Protein 6IKX (pdb70)

Organism: Acinetobacter baumannii (NCBI:txid470)

CATH classification: 3.90.550.10

Structure (mmCIF, N/CA/C/O backbone):
data_6IKX
#
_entry.id   6IKX
#
_cell.length_a   118.598
_cell.length_b   118.598
_cell.length_c   108.784
_cell.angle_alpha   90.000
_cell.angle_beta   90.000
_cell.angle_gamma   90.000
#
_symmetry.space_group_name_H-M   'P 41 21 2'
#
loop_
_entity.id
_entity.type
_entity.pdbx_description
1 polymer 'UTP--glucose-1-phosphate uridylyltransferase'
2 non-polymer GLYCEROL
3 non-polymer 'SULFATE ION'
4 non-polymer 1,2-ETHANEDIOL
5 water water
#
loop_
_atom_site.group_PDB
_atom_site.id
_atom_site.type_symbol
_atom_site.label_atom_id
_atom_site.label_alt_id
_atom_site.label_comp_id
_atom_site.label_asym_id
_atom_site.label_entity_id
_atom_site.label_seq_id
_atom_site.pdbx_PDB_ins_code
_atom_site.Cartn_x
_atom_site.Cartn_y
_atom_site.Cartn_z
_atom_site.occupancy
_atom_site.B_iso_or_equiv
_atom_site.auth_seq_id
_atom_site.auth_comp_id
_atom_site.auth_asym_id
_atom_site.auth_atom_id
_atom_site.pdbx_PDB_model_num
ATOM 1 N N . MET A 1 1 ? 20.611 39.118 2.058 1.00 75.11 0 MET A N 1
ATOM 2 C CA . MET A 1 1 ? 21.420 38.950 3.298 1.00 77.30 0 MET A CA 1
ATOM 3 C C . MET A 1 1 ? 21.105 37.582 3.934 1.00 72.98 0 MET A C 1
ATOM 4 O O . MET A 1 1 ? 21.923 36.684 3.768 1.00 69.35 0 MET A O 1
ATOM 9 N N . ILE A 1 2 ? 19.961 37.404 4.611 1.00 68.39 1 ILE A N 1
ATOM 10 C CA . ILE A 1 2 ? 19.496 36.057 5.097 1.00 61.02 1 ILE A CA 1
ATOM 11 C C . ILE A 1 2 ? 18.601 35.418 4.028 1.00 49.48 1 ILE A C 1
ATOM 12 O O . ILE A 1 2 ? 17.443 35.877 3.878 1.00 51.97 1 ILE A O 1
ATOM 17 N N . LYS A 1 3 ? 19.110 34.389 3.342 1.00 45.16 2 LYS A N 1
ATOM 18 C CA . LYS A 1 3 ? 18.437 33.707 2.202 1.00 49.55 2 LYS A CA 1
ATOM 19 C C . LYS A 1 3 ? 18.061 32.245 2.531 1.00 48.18 2 LYS A C 1
ATOM 20 O O . LYS A 1 3 ? 17.284 31.655 1.744 1.00 49.59 2 LYS A O 1
ATOM 26 N N . LYS A 1 4 ? 18.632 31.655 3.586 1.00 44.16 3 LYS A N 1
ATOM 27 C CA . LYS A 1 4 ? 18.412 30.246 4.010 1.00 45.38 3 LYS A CA 1
ATOM 28 C C . LYS A 1 4 ? 17.597 30.125 5.316 1.00 41.15 3 LYS A C 1
ATOM 29 O O . LYS A 1 4 ? 17.757 30.939 6.217 1.00 43.24 3 LYS A O 1
ATOM 35 N N . ALA A 1 5 ? 16.749 29.110 5.400 1.00 36.50 4 ALA A N 1
ATOM 36 C CA . ALA A 1 5 ? 15.960 28.762 6.599 1.00 36.68 4 ALA A CA 1
ATOM 37 C C . ALA A 1 5 ? 15.958 27.245 6.743 1.00 33.68 4 ALA A C 1
ATOM 38 O O . ALA A 1 5 ? 15.672 26.568 5.760 1.00 37.66 4 ALA A O 1
ATOM 40 N N . VAL A 1 6 ? 16.234 26.770 7.949 1.00 35.27 5 VAL A N 1
ATOM 41 C CA . VAL A 1 6 ? 16.149 25.338 8.342 1.00 40.82 5 VAL A CA 1
ATOM 42 C C . VAL A 1 6 ? 14.777 25.092 8.983 1.00 38.29 5 VAL A C 1
ATOM 43 O O . VAL A 1 6 ? 14.458 25.834 9.920 1.00 38.90 5 VAL A O 1
ATOM 47 N N . LEU A 1 7 ? 13.938 24.233 8.386 1.00 34.54 6 LEU A N 1
ATOM 48 C CA . LEU A 1 7 ? 12.639 23.839 9.007 1.00 36.73 6 LEU A CA 1
ATOM 49 C C . LEU A 1 7 ? 12.836 22.437 9.535 1.00 34.60 6 LEU A C 1
ATOM 50 O O . LEU A 1 7 ? 12.966 21.507 8.743 1.00 42.49 6 LEU A O 1
ATOM 55 N N . PRO A 1 8 ? 12.992 22.235 10.849 1.00 37.07 7 PRO A N 1
ATOM 56 C CA . PRO A 1 8 ? 13.291 20.904 11.377 1.00 42.96 7 PRO A CA 1
ATOM 57 C C . PRO A 1 8 ? 11.951 20.171 11.490 1.00 37.43 7 PRO A C 1
ATOM 58 O O . PRO A 1 8 ? 11.203 20.592 12.296 1.00 42.95 7 PRO A O 1
ATOM 62 N N . VAL A 1 9 ? 11.688 19.188 10.627 1.00 35.51 8 VAL A N 1
ATOM 63 C CA . VAL A 1 9 ? 10.345 18.533 10.462 1.00 42.23 8 VAL A CA 1
ATOM 64 C C . VAL A 1 9 ? 10.490 16.994 10.555 1.00 38.22 8 VAL A C 1
ATOM 65 O O . VAL A 1 9 ? 9.714 16.290 9.914 1.00 39.69 8 VAL A O 1
ATOM 69 N N . ALA A 1 10 ? 11.435 16.471 11.336 1.00 39.55 9 ALA A N 1
ATOM 70 C CA . ALA A 1 10 ? 11.691 15.014 11.473 1.00 40.25 9 ALA A CA 1
ATOM 71 C C . ALA A 1 10 ? 11.003 14.398 12.703 1.00 36.89 9 ALA A C 1
ATOM 72 O O . ALA A 1 10 ? 11.152 13.182 12.854 1.00 43.27 9 ALA A O 1
ATOM 74 N N . GLY A 1 11 ? 10.276 15.150 13.538 1.00 40.89 10 GLY A N 1
ATOM 75 C CA . GLY A 1 11 ? 9.506 14.588 14.683 1.00 44.48 10 GLY A CA 1
ATOM 76 C C . GLY A 1 11 ? 8.557 13.481 14.234 1.00 46.10 10 GLY A C 1
ATOM 77 O O . GLY A 1 11 ? 8.333 13.426 13.031 1.00 53.74 10 GLY A O 1
ATOM 78 N N . LEU A 1 12 ? 8.052 12.596 15.114 1.00 45.13 11 LEU A N 1
ATOM 79 C CA . LEU A 1 12 ? 7.039 11.556 14.724 1.00 45.87 11 LEU A CA 1
ATOM 80 C C . LEU A 1 12 ? 5.621 11.981 15.098 1.00 50.72 11 LEU A C 1
ATOM 81 O O . LEU A 1 12 ? 4.666 11.196 14.836 1.00 54.21 11 LEU A O 1
ATOM 86 N N . GLY A 1 13 ? 5.486 13.197 15.624 1.00 53.86 12 GLY A N 1
ATOM 87 C CA . GLY A 1 13 ? 4.197 13.825 15.948 1.00 62.99 12 GLY A CA 1
ATOM 88 C C . GLY A 1 13 ? 3.481 13.083 17.061 1.00 67.01 12 GLY A C 1
ATOM 89 O O . GLY A 1 13 ? 2.352 12.621 16.787 1.00 75.25 12 GLY A O 1
ATOM 90 N N . THR A 1 14 ? 4.130 12.906 18.218 1.00 55.36 13 THR A N 1
ATOM 91 C CA . THR A 1 14 ? 3.536 12.205 19.363 1.00 54.38 13 THR A CA 1
ATOM 92 C C . THR A 1 14 ? 2.436 13.028 19.950 1.00 49.65 13 THR A C 1
ATOM 93 O O . THR A 1 14 ? 1.443 12.520 20.395 1.00 53.51 13 THR A O 1
ATOM 97 N N . ARG A 1 15 ? 2.639 14.325 19.946 1.00 51.35 14 ARG A N 1
ATOM 98 C CA . ARG A 1 15 ? 1.576 15.255 20.240 1.00 62.85 14 ARG A CA 1
ATOM 99 C C . ARG A 1 15 ? 0.721 15.280 18.918 1.00 72.31 14 ARG A C 1
ATOM 100 O O . ARG A 1 15 ? 1.262 15.085 17.811 1.00 87.95 14 ARG A O 1
ATOM 108 N N . PHE A 1 16 ? -0.592 15.497 19.039 1.00 78.37 15 PHE A N 1
ATOM 109 C CA . PHE A 1 16 ? -1.590 15.470 17.928 1.00 75.27 15 PHE A CA 1
ATOM 110 C C . PHE A 1 16 ? -1.537 14.072 17.351 1.00 56.62 15 PHE A C 1
ATOM 111 O O . PHE A 1 16 ? -1.454 13.901 16.173 1.00 47.00 15 PHE A O 1
ATOM 119 N N . LEU A 1 17 ? -1.686 13.074 18.204 1.00 51.56 16 LEU A N 1
ATOM 120 C CA . LEU A 1 17 ? -1.438 11.717 17.770 1.00 56.63 16 LEU A CA 1
ATOM 121 C C . LEU A 1 17 ? -2.255 10.878 16.864 1.00 70.27 16 LEU A C 1
ATOM 122 O O . LEU A 1 17 ? -1.640 10.194 16.057 1.00 111.80 16 LEU A O 1
ATOM 127 N N . PRO A 1 18 ? -3.568 10.830 16.981 1.00 54.35 17 PRO A N 1
ATOM 128 C CA . PRO A 1 18 ? -4.297 10.006 16.016 1.00 47.24 17 PRO A CA 1
ATOM 129 C C . PRO A 1 18 ? -4.043 10.623 14.615 1.00 46.11 17 PRO A C 1
ATOM 130 O O . PRO A 1 18 ? -3.632 9.932 13.726 1.00 43.68 17 PRO A O 1
ATOM 134 N N . ALA A 1 19 ? -4.157 11.936 14.497 1.00 41.70 18 ALA A N 1
ATOM 135 C CA . ALA A 1 19 ? -4.035 12.687 13.213 1.00 42.25 18 ALA A CA 1
ATOM 136 C C . ALA A 1 19 ? -2.672 12.480 12.546 1.00 39.13 18 ALA A C 1
ATOM 137 O O . ALA A 1 19 ? -2.675 12.376 11.336 1.00 38.94 18 ALA A O 1
ATOM 139 N N . SER A 1 20 ? -1.587 12.369 13.318 1.00 42.94 19 SER A N 1
ATOM 140 C CA . SER A 1 20 ? -0.173 12.321 12.860 1.00 39.71 19 SER A CA 1
ATOM 141 C C . SER A 1 20 ? 0.297 10.887 12.762 1.00 37.60 19 SER A C 1
ATOM 142 O O . SER A 1 20 ? 1.541 10.665 12.633 1.00 38.90 19 SER A O 1
ATOM 145 N N . LYS A 1 21 ? -0.612 9.939 12.943 1.00 38.74 20 LYS A N 1
ATOM 146 C CA . LYS A 1 21 ? -0.191 8.528 13.035 1.00 35.58 20 LYS A CA 1
ATOM 147 C C . LYS A 1 21 ? 0.386 8.146 11.700 1.00 34.84 20 LYS A C 1
ATOM 148 O O . LYS A 1 21 ? 1.462 7.533 11.670 1.00 37.65 20 LYS A O 1
ATOM 154 N N . SER A 1 22 ? -0.349 8.430 10.628 1.00 37.17 21 SER A N 1
ATOM 155 C CA . SER A 1 22 ? 0.049 7.931 9.290 1.00 35.53 21 SER A CA 1
ATOM 156 C C . SER A 1 22 ? 0.274 9.073 8.311 1.00 33.36 21 SER A C 1
ATOM 157 O O . SER A 1 22 ? 0.563 8.750 7.208 1.00 33.04 21 SER A O 1
ATOM 160 N N . ILE A 1 23 ? 0.230 10.348 8.731 1.00 34.66 22 ILE A N 1
ATOM 161 C CA . ILE A 1 23 ? 0.694 11.473 7.877 1.00 37.82 22 ILE A CA 1
ATOM 162 C C . ILE A 1 23 ? 1.565 12.371 8.735 1.00 37.20 22 ILE A C 1
ATOM 163 O O . ILE A 1 23 ? 1.365 12.506 9.927 1.00 34.97 22 ILE A O 1
ATOM 168 N N . PRO A 1 24 ? 2.474 13.152 8.142 1.00 35.39 23 PRO A N 1
ATOM 169 C CA . PRO A 1 24 ? 3.217 14.117 8.943 1.00 37.03 23 PRO A CA 1
ATOM 170 C C . PRO A 1 24 ? 2.325 15.063 9.752 1.00 35.42 23 PRO A C 1
ATOM 171 O O . PRO A 1 24 ? 1.311 15.496 9.240 1.00 40.88 23 PRO A O 1
ATOM 175 N N . LYS A 1 25 ? 2.726 15.396 10.981 1.00 39.96 24 LYS A N 1
ATOM 176 C CA . LYS A 1 25 ? 2.086 16.518 11.743 1.00 43.92 24 LYS A CA 1
ATOM 177 C C . LYS A 1 25 ? 2.065 17.763 10.845 1.00 40.81 24 LYS A C 1
ATOM 178 O O . LYS A 1 25 ? 1.081 18.484 10.893 1.00 37.47 24 LYS A O 1
ATOM 184 N N . GLU A 1 26 ? 3.109 17.982 10.037 1.00 40.77 25 GLU A N 1
ATOM 185 C CA . GLU A 1 26 ? 3.266 19.190 9.190 1.00 43.75 25 GLU A CA 1
ATOM 186 C C . GLU A 1 26 ? 2.183 19.212 8.110 1.00 43.26 25 GLU A C 1
ATOM 187 O O . GLU A 1 26 ? 1.901 20.300 7.629 1.00 40.91 25 GLU A O 1
ATOM 193 N N . MET A 1 27 ? 1.585 18.050 7.784 1.00 47.61 26 MET A N 1
ATOM 194 C CA . MET A 1 27 ? 0.612 17.872 6.665 1.00 42.58 26 MET A CA 1
ATOM 195 C C . MET A 1 27 ? -0.830 17.907 7.182 1.00 42.34 26 MET A C 1
ATOM 196 O O . MET A 1 27 ? -1.784 17.696 6.405 1.00 41.98 26 MET A O 1
ATOM 201 N N . VAL A 1 28 ? -0.990 18.268 8.437 1.00 41.87 27 VAL A N 1
ATOM 202 C CA . VAL A 1 28 ? -2.311 18.392 9.098 1.00 43.14 27 VAL A CA 1
ATOM 203 C C . VAL A 1 28 ? -3.035 19.640 8.580 1.00 42.65 27 VAL A C 1
ATOM 204 O O . VAL A 1 28 ? -2.451 20.757 8.587 1.00 41.83 27 VAL A O 1
ATOM 208 N N . THR A 1 29 ? -4.303 19.485 8.230 1.00 44.94 28 THR A N 1
ATOM 209 C CA . THR A 1 29 ? -4.997 20.487 7.401 1.00 47.36 28 THR A CA 1
ATOM 210 C C . THR A 1 29 ? -5.484 21.586 8.331 1.00 45.19 28 THR A C 1
ATOM 211 O O . THR A 1 29 ? -6.035 21.303 9.380 1.00 50.55 28 THR A O 1
ATOM 215 N N . VAL A 1 30 ? -5.212 22.823 7.938 1.00 42.04 29 VAL A N 1
ATOM 216 C CA . VAL A 1 30 ? -5.590 24.025 8.713 1.00 40.2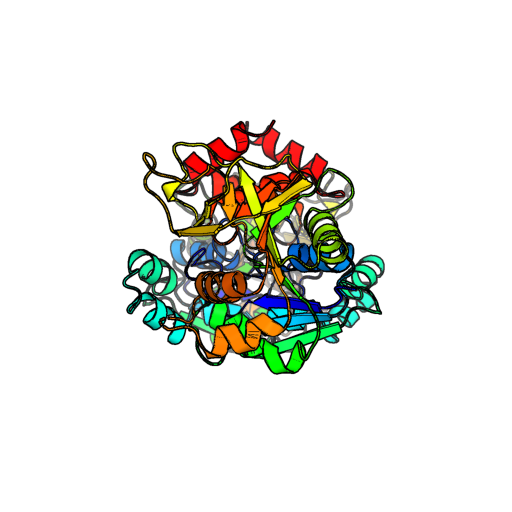2 29 VAL A CA 1
ATOM 217 C C . VAL A 1 30 ? -6.459 24.865 7.793 1.00 41.07 29 VAL A C 1
ATOM 218 O O . VAL A 1 30 ? -5.904 25.569 6.933 1.00 41.79 29 VAL A O 1
ATOM 222 N N . VAL A 1 31 ? -7.771 24.694 7.923 1.00 41.35 30 VAL A N 1
ATOM 223 C CA . VAL A 1 31 ? -8.796 25.260 7.005 1.00 41.63 30 VAL A CA 1
ATOM 224 C C . VAL A 1 31 ? -8.811 24.423 5.721 1.00 39.63 30 VAL A C 1
ATOM 225 O O . VAL A 1 31 ? -9.689 23.560 5.571 1.00 40.06 30 VAL A O 1
ATOM 229 N N . ASP A 1 32 ? -7.905 24.687 4.793 1.00 38.57 31 ASP A N 1
ATOM 230 C CA . ASP A 1 32 ? -7.946 24.014 3.480 1.00 36.92 31 ASP A CA 1
ATOM 231 C C . ASP A 1 32 ? -6.546 23.720 2.938 1.00 40.29 31 ASP A C 1
ATOM 232 O O . ASP A 1 32 ? -6.482 23.369 1.732 1.00 41.37 31 ASP A O 1
ATOM 237 N N . ARG A 1 33 ? -5.471 23.884 3.727 1.00 41.09 32 ARG A N 1
ATOM 238 C CA . ARG A 1 33 ? -4.096 23.504 3.287 1.00 44.96 32 ARG A CA 1
ATOM 239 C C . ARG A 1 33 ? -3.256 22.972 4.457 1.00 39.60 32 ARG A C 1
ATOM 240 O O . ARG A 1 33 ? -3.524 23.232 5.614 1.00 35.06 32 ARG A O 1
ATOM 248 N N . PRO A 1 34 ? -2.190 22.187 4.237 1.00 40.93 33 PRO A N 1
ATOM 249 C CA . PRO A 1 34 ? -1.393 21.692 5.362 1.00 42.58 33 PRO A CA 1
ATOM 250 C C . PRO A 1 34 ? -0.683 22.836 6.126 1.00 45.74 33 PRO A C 1
ATOM 251 O O . PRO A 1 34 ? -0.376 23.891 5.551 1.00 42.84 33 PRO A O 1
ATOM 255 N N . ALA A 1 35 ? -0.463 22.625 7.425 1.00 49.13 34 ALA A N 1
ATOM 256 C CA . ALA A 1 35 ? 0.109 23.611 8.374 1.00 47.55 34 ALA A CA 1
ATOM 257 C C . ALA A 1 35 ? 1.425 24.170 7.792 1.00 47.60 34 ALA A C 1
ATOM 258 O O . ALA A 1 35 ? 1.669 25.375 7.903 1.00 41.70 34 ALA A O 1
ATOM 260 N N . ILE A 1 36 ? 2.245 23.304 7.194 1.00 45.90 35 ILE A N 1
ATOM 261 C CA . ILE A 1 36 ? 3.616 23.628 6.704 1.00 44.62 35 ILE A CA 1
ATOM 262 C C . ILE A 1 36 ? 3.506 24.759 5.687 1.00 44.54 35 ILE A C 1
ATOM 263 O O . ILE A 1 36 ? 4.471 25.520 5.579 1.00 47.63 35 ILE A O 1
ATOM 268 N N . GLU A 1 37 ? 2.421 24.821 4.914 1.00 43.00 36 GLU A N 1
ATOM 269 C CA . GLU A 1 37 ? 2.313 25.831 3.840 1.00 41.67 36 GLU A CA 1
ATOM 270 C C . GLU A 1 37 ? 2.440 27.221 4.451 1.00 37.39 36 GLU A C 1
ATOM 271 O O . GLU A 1 37 ? 2.988 28.133 3.797 1.00 43.10 36 GLU A O 1
ATOM 277 N N . TYR A 1 38 ? 1.927 27.375 5.656 1.00 39.72 37 TYR A N 1
ATOM 278 C CA . TYR A 1 38 ? 1.792 28.691 6.326 1.00 39.58 37 TYR A CA 1
ATOM 279 C C . TYR A 1 38 ? 3.175 29.167 6.783 1.00 41.82 37 TYR A C 1
ATOM 280 O O . TYR A 1 38 ? 3.398 30.386 6.826 1.00 36.85 37 TYR A O 1
ATOM 289 N N . VAL A 1 39 ? 4.040 28.205 7.128 1.00 42.14 38 VAL A N 1
ATOM 290 C CA . VAL A 1 39 ? 5.403 28.404 7.692 1.00 41.39 38 VAL A CA 1
ATOM 291 C C . VAL A 1 39 ? 6.333 28.704 6.518 1.00 40.08 38 VAL A C 1
ATOM 292 O O . VAL A 1 39 ? 7.246 29.571 6.654 1.00 38.90 38 VAL A O 1
ATOM 296 N N . VAL A 1 40 ? 6.101 28.031 5.390 1.00 39.69 39 VAL A N 1
ATOM 297 C CA . VAL A 1 40 ? 6.921 28.262 4.178 1.00 42.71 39 VAL A CA 1
ATOM 298 C C . VAL A 1 40 ? 6.502 29.622 3.614 1.00 45.55 39 VAL A C 1
ATOM 299 O O . VAL A 1 40 ? 7.428 30.410 3.340 1.00 34.44 39 VAL A O 1
ATOM 303 N N . ARG A 1 41 ? 5.191 29.945 3.604 1.00 47.94 40 ARG A N 1
ATOM 304 C CA . ARG A 1 41 ? 4.712 31.272 3.114 1.00 47.30 40 ARG A CA 1
ATOM 305 C C . ARG A 1 41 ? 5.390 32.367 3.969 1.00 47.73 40 ARG A C 1
ATOM 306 O O . ARG A 1 41 ? 5.960 33.300 3.388 1.00 49.67 40 ARG A O 1
ATOM 314 N N . GLU A 1 42 ? 5.392 32.237 5.298 1.00 50.93 41 GLU A N 1
ATOM 315 C CA . GLU A 1 42 ? 6.004 33.213 6.248 1.00 54.02 41 GLU A CA 1
ATOM 316 C C . GLU A 1 42 ? 7.491 33.434 5.893 1.00 47.19 41 GLU A C 1
ATOM 317 O O . GLU A 1 42 ? 7.925 34.592 5.851 1.00 52.08 41 GLU A O 1
ATOM 323 N N . ALA A 1 43 ? 8.249 32.364 5.661 1.00 45.01 42 ALA A N 1
ATOM 324 C CA . ALA A 1 43 ? 9.695 32.399 5.337 1.00 47.97 42 ALA A CA 1
ATOM 325 C C . ALA A 1 43 ? 9.945 33.201 4.051 1.00 49.80 42 ALA A C 1
ATOM 326 O O . ALA A 1 43 ? 10.828 34.116 4.016 1.00 47.01 42 ALA A O 1
ATOM 328 N N . VAL A 1 44 ? 9.227 32.811 3.004 1.00 52.10 43 VAL A N 1
ATOM 329 C CA . VAL A 1 44 ? 9.377 33.320 1.616 1.00 46.47 43 VAL A CA 1
ATOM 330 C C . VAL A 1 44 ? 9.070 34.822 1.623 1.00 47.03 43 VAL A C 1
ATOM 331 O O . VAL A 1 44 ? 9.816 35.581 0.969 1.00 48.41 43 VAL A O 1
ATOM 335 N N . GLU A 1 45 ? 8.081 35.231 2.412 1.00 42.89 44 GLU A N 1
ATOM 336 C CA . GLU A 1 45 ? 7.639 36.644 2.552 1.00 53.04 44 GLU A CA 1
ATOM 337 C C . GLU A 1 45 ? 8.531 37.444 3.518 1.00 53.87 44 GLU A C 1
ATOM 338 O O . GLU A 1 45 ? 8.205 38.619 3.749 1.00 61.29 44 GLU A O 1
ATOM 344 N N . ALA A 1 46 ? 9.609 36.850 4.049 1.00 50.31 45 ALA A N 1
ATOM 345 C CA . ALA A 1 46 ? 10.699 37.545 4.764 1.00 42.55 45 ALA A CA 1
ATOM 346 C C . ALA A 1 46 ? 11.996 37.445 3.957 1.00 45.11 45 ALA A C 1
ATOM 347 O O . ALA A 1 46 ? 13.091 37.732 4.503 1.00 53.77 45 ALA A O 1
ATOM 349 N N . GLY A 1 47 ? 11.862 37.041 2.695 1.00 47.42 46 GLY A N 1
ATOM 350 C CA . GLY A 1 47 ? 12.930 37.025 1.683 1.00 45.25 46 GLY A CA 1
ATOM 351 C C . GLY A 1 47 ? 13.726 35.740 1.706 1.00 50.53 46 GLY A C 1
ATOM 352 O O . GLY A 1 47 ? 14.818 35.737 1.110 1.00 50.68 46 GLY A O 1
ATOM 353 N N . ILE A 1 48 ? 13.224 34.667 2.335 1.00 47.99 47 ILE A N 1
ATOM 354 C CA . ILE A 1 48 ? 13.939 33.359 2.271 1.00 43.82 47 ILE A CA 1
ATOM 355 C C . ILE A 1 48 ? 13.795 32.819 0.848 1.00 42.49 47 ILE A C 1
ATOM 356 O O . ILE A 1 48 ? 12.711 32.968 0.226 1.00 57.12 47 ILE A O 1
ATOM 361 N N . GLU A 1 49 ? 14.845 32.170 0.377 1.00 42.62 48 GLU A N 1
ATOM 362 C CA . GLU A 1 49 ? 14.948 31.637 -1.001 1.00 44.42 48 GLU A CA 1
ATOM 363 C C . GLU A 1 49 ? 15.208 30.136 -1.018 1.00 39.49 48 GLU A C 1
ATOM 364 O O . GLU A 1 49 ? 14.886 29.532 -2.048 1.00 43.73 48 GLU A O 1
ATOM 370 N N . GLN A 1 50 ? 15.871 29.607 0.014 1.00 41.46 49 GLN A N 1
ATOM 371 C CA . GLN A 1 50 ? 16.250 28.184 0.153 1.00 44.82 49 GLN A CA 1
ATOM 372 C C . GLN A 1 50 ? 15.625 27.647 1.447 1.00 50.52 49 GLN A C 1
ATOM 373 O O . GLN A 1 50 ? 16.087 28.080 2.575 1.00 43.11 49 GLN A O 1
ATOM 379 N N . ILE A 1 51 ? 14.580 26.808 1.283 1.00 45.28 50 ILE A N 1
ATOM 380 C CA . ILE A 1 51 ? 13.862 26.087 2.373 1.00 39.90 50 ILE A CA 1
ATOM 381 C C . ILE A 1 51 ? 14.619 24.784 2.608 1.00 40.94 50 ILE A C 1
ATOM 382 O O . ILE A 1 51 ? 14.703 23.967 1.691 1.00 50.51 50 ILE A O 1
ATOM 387 N N . ILE A 1 52 ? 15.248 24.636 3.767 1.00 42.46 51 ILE A N 1
ATOM 388 C CA . ILE A 1 52 ? 16.056 23.427 4.099 1.00 38.57 51 ILE A CA 1
ATOM 389 C C . ILE A 1 52 ? 15.246 22.589 5.083 1.00 39.53 51 ILE A C 1
ATOM 390 O O . ILE A 1 52 ? 15.264 22.937 6.280 1.00 42.87 51 ILE A O 1
ATOM 395 N N . LEU A 1 53 ? 14.511 21.588 4.585 1.00 37.46 52 LEU A N 1
ATOM 396 C CA . LEU A 1 53 ? 13.684 20.666 5.425 1.00 38.30 52 LEU A CA 1
ATOM 397 C C . LEU A 1 53 ? 14.627 19.625 6.064 1.00 41.97 52 LEU A C 1
ATOM 398 O O . LEU A 1 53 ? 15.265 18.891 5.302 1.00 37.98 52 LEU A O 1
ATOM 403 N N . VAL A 1 54 ? 14.750 19.556 7.387 1.00 42.57 53 VAL A N 1
ATOM 404 C CA . VAL A 1 54 ? 15.468 18.429 8.048 1.00 39.22 53 VAL A CA 1
ATOM 405 C C . VAL A 1 54 ? 14.406 17.375 8.321 1.00 40.87 53 VAL A C 1
ATOM 406 O O . VAL A 1 54 ? 13.501 17.642 9.149 1.00 38.11 53 VAL A O 1
ATOM 410 N N . THR A 1 55 ? 14.472 16.238 7.637 1.00 39.15 54 THR A N 1
ATOM 411 C CA . THR A 1 55 ? 13.270 15.369 7.572 1.00 44.36 54 THR A CA 1
ATOM 412 C C . THR A 1 55 ? 13.541 13.918 8.010 1.00 40.67 54 THR A C 1
ATOM 413 O O . THR A 1 55 ? 14.657 13.514 8.343 1.00 41.42 54 THR A O 1
ATOM 417 N N . HIS A 1 56 ? 12.459 13.182 8.085 1.00 46.89 55 HIS A N 1
ATOM 418 C CA . HIS A 1 56 ? 12.390 11.752 8.445 1.00 41.92 55 HIS A CA 1
ATOM 419 C C . HIS A 1 56 ? 11.897 11.006 7.213 1.00 40.90 55 HIS A C 1
ATOM 420 O O . HIS A 1 56 ? 11.046 11.593 6.457 1.00 38.33 55 HIS A O 1
ATOM 427 N N . SER A 1 57 ? 12.355 9.763 7.083 1.00 40.15 56 SER A N 1
ATOM 428 C CA . SER A 1 57 ? 11.961 8.765 6.052 1.00 45.67 56 SER A CA 1
ATOM 429 C C . SER A 1 57 ? 10.434 8.619 5.941 1.00 36.66 56 SER A C 1
ATOM 430 O O . SER A 1 57 ? 9.998 8.157 4.906 1.00 42.33 56 SER A O 1
ATOM 433 N N . SER A 1 58 ? 9.646 9.000 6.932 1.00 36.73 57 SER A N 1
ATOM 434 C CA . SER A 1 58 ? 8.153 8.906 6.864 1.00 42.66 57 SER A CA 1
ATOM 435 C C . SER A 1 58 ? 7.502 10.176 6.283 1.00 39.21 57 SER A C 1
ATOM 436 O O . SER A 1 58 ? 6.302 10.198 6.204 1.00 45.89 57 SER A O 1
ATOM 439 N N . LYS A 1 59 ? 8.254 11.203 5.897 1.00 41.89 58 LYS A N 1
ATOM 440 C CA . LYS A 1 59 ? 7.718 12.571 5.641 1.00 43.55 58 LYS A CA 1
ATOM 441 C C . LYS A 1 59 ? 7.816 12.987 4.151 1.00 42.65 58 LYS A C 1
ATOM 442 O O . LYS A 1 59 ? 7.967 14.236 3.897 1.00 41.70 58 LYS A O 1
ATOM 448 N N . ALA A 1 60 ? 7.744 12.031 3.199 1.00 38.28 59 ALA A N 1
ATOM 449 C CA . ALA A 1 60 ? 7.780 12.286 1.740 1.00 37.99 59 ALA A CA 1
ATOM 450 C C . ALA A 1 60 ? 6.656 13.256 1.356 1.00 38.70 59 ALA A C 1
ATOM 451 O O . ALA A 1 60 ? 6.885 14.095 0.513 1.00 36.24 59 ALA A O 1
ATOM 453 N N . SER A 1 61 ? 5.483 13.170 1.971 1.00 38.47 60 SER A N 1
ATOM 454 C CA . SER A 1 61 ? 4.330 13.990 1.540 1.00 41.82 60 SER A CA 1
ATOM 455 C C . SER A 1 61 ? 4.646 15.484 1.734 1.00 45.13 60 SER A C 1
ATOM 456 O O . SER A 1 61 ? 4.013 16.320 1.070 1.00 48.35 60 SER A O 1
ATOM 459 N N . ILE A 1 62 ? 5.576 15.835 2.616 1.00 44.87 61 ILE A N 1
ATOM 460 C CA . ILE A 1 62 ? 5.993 17.260 2.773 1.00 42.96 61 ILE A CA 1
ATOM 461 C C . ILE A 1 62 ? 6.758 17.693 1.512 1.00 37.69 61 ILE A C 1
ATOM 462 O O . ILE A 1 62 ? 6.504 18.775 1.011 1.00 37.59 61 ILE A O 1
ATOM 467 N N . GLU A 1 63 ? 7.767 16.936 1.097 1.00 36.02 62 GLU A N 1
ATOM 468 C CA . GLU A 1 63 ? 8.554 17.211 -0.125 1.00 36.06 62 GLU A CA 1
ATOM 469 C C . GLU A 1 63 ? 7.614 17.209 -1.332 1.00 40.44 62 GLU A C 1
ATOM 470 O O . GLU A 1 63 ? 7.808 18.043 -2.255 1.00 42.19 62 GLU A O 1
ATOM 476 N N . ASN A 1 64 ? 6.613 16.324 -1.327 1.00 37.61 63 ASN A N 1
ATOM 477 C CA . ASN A 1 64 ? 5.719 16.124 -2.493 1.00 36.78 63 ASN A CA 1
ATOM 478 C C . ASN A 1 64 ? 4.798 17.355 -2.621 1.00 36.67 63 ASN A C 1
ATOM 479 O O . ASN A 1 64 ? 4.526 17.763 -3.763 1.00 38.28 63 ASN A O 1
ATOM 484 N N . TYR A 1 65 ? 4.455 17.984 -1.508 1.00 33.61 64 TYR A N 1
ATOM 485 C CA . TYR A 1 65 ? 3.612 19.195 -1.473 1.00 37.82 64 TYR A CA 1
ATOM 486 C C . TYR A 1 65 ? 4.289 20.324 -2.273 1.00 40.76 64 TYR A C 1
ATOM 487 O O . TYR A 1 65 ? 3.536 21.142 -2.862 1.00 39.14 64 TYR A O 1
ATOM 496 N N . PHE A 1 66 ? 5.629 20.402 -2.317 1.00 41.10 65 PHE A N 1
ATOM 497 C CA . PHE A 1 66 ? 6.334 21.567 -2.932 1.00 39.42 65 PHE A CA 1
ATOM 498 C C . PHE A 1 66 ? 6.902 21.179 -4.295 1.00 40.72 65 PHE A C 1
ATOM 499 O O . PHE A 1 66 ? 7.611 22.012 -4.858 1.00 58.30 65 PHE A O 1
ATOM 507 N N . ASP A 1 67 ? 6.623 19.953 -4.751 1.00 37.07 66 ASP A N 1
ATOM 508 C CA . ASP A 1 67 ? 6.989 19.363 -6.061 1.00 33.83 66 ASP A CA 1
ATOM 509 C C . ASP A 1 67 ? 5.747 19.326 -6.980 1.00 39.39 66 ASP A C 1
ATOM 510 O O . ASP A 1 67 ? 4.623 19.578 -6.522 1.00 35.95 66 ASP A O 1
ATOM 515 N N . ARG A 1 68 ? 5.943 19.041 -8.257 1.00 42.09 67 ARG A N 1
ATOM 516 C CA . ARG A 1 68 ? 4.831 18.843 -9.214 1.00 48.55 67 ARG A CA 1
ATOM 517 C C . ARG A 1 68 ? 4.370 17.385 -9.158 1.00 49.54 67 ARG A C 1
ATOM 518 O O . ARG A 1 68 ? 5.143 16.487 -8.803 1.00 50.56 67 ARG A O 1
ATOM 526 N N . ASN A 1 69 ? 3.108 17.189 -9.471 1.00 47.48 68 ASN A N 1
ATOM 527 C CA . ASN A 1 69 ? 2.444 15.873 -9.461 1.00 46.80 68 ASN A CA 1
ATOM 528 C C . ASN A 1 69 ? 1.824 15.640 -10.857 1.00 40.27 68 ASN A C 1
ATOM 529 O O . ASN A 1 69 ? 0.832 16.290 -11.204 1.00 35.81 68 ASN A O 1
ATOM 534 N N . PHE A 1 70 ? 2.383 14.726 -11.632 1.00 41.17 69 PHE A N 1
ATOM 535 C CA . PHE A 1 70 ? 1.962 14.490 -13.036 1.00 45.05 69 PHE A CA 1
ATOM 536 C C . PHE A 1 70 ? 0.479 14.111 -13.095 1.00 44.96 69 PHE A C 1
ATOM 537 O O . PHE A 1 70 ? -0.286 14.886 -13.646 1.00 51.43 69 PHE A O 1
ATOM 545 N N . GLU A 1 71 ? 0.088 13.022 -12.438 1.00 47.41 70 GLU A N 1
ATOM 546 C CA . GLU A 1 71 ? -1.297 12.486 -12.449 1.00 44.79 70 GLU A CA 1
ATOM 547 C C . GLU A 1 71 ? -2.264 13.536 -11.914 1.00 42.37 70 GLU A C 1
ATOM 548 O O . GLU A 1 71 ? -3.409 13.548 -12.348 1.00 40.27 70 GLU A O 1
ATOM 554 N N . LEU A 1 72 ? -1.877 14.353 -10.947 1.00 45.65 71 LEU A N 1
ATOM 555 C CA . LEU A 1 72 ? -2.888 15.248 -10.335 1.00 43.26 71 LEU A CA 1
ATOM 556 C C . LEU A 1 72 ? -3.254 16.336 -11.352 1.00 46.15 71 LEU A C 1
ATOM 557 O O . LEU A 1 72 ? -4.437 16.662 -11.500 1.00 50.63 71 LEU A O 1
ATOM 562 N N . GLU A 1 73 ? -2.231 16.875 -11.999 1.00 48.28 72 GLU A N 1
ATOM 563 C CA . GLU A 1 73 ? -2.306 17.996 -12.961 1.00 49.43 72 GLU A CA 1
ATOM 564 C C . GLU A 1 73 ? -3.124 17.544 -14.177 1.00 45.01 72 GLU A C 1
ATOM 565 O O . GLU A 1 73 ? -4.086 18.246 -14.509 1.00 48.25 72 GLU A O 1
ATOM 571 N N . THR A 1 74 ? -2.836 16.373 -14.738 1.00 39.88 73 THR A N 1
ATOM 572 C CA . THR A 1 74 ? -3.554 15.917 -15.938 1.00 47.21 73 THR A CA 1
ATOM 573 C C . THR A 1 74 ? -5.006 15.626 -15.555 1.00 49.11 73 THR A C 1
ATOM 574 O O . THR A 1 74 ? -5.868 16.001 -16.338 1.00 52.02 73 THR A O 1
ATOM 578 N N . THR A 1 75 ? -5.299 15.131 -14.360 1.00 48.45 74 THR A N 1
ATOM 579 C CA . THR A 1 75 ? -6.701 15.028 -13.890 1.00 46.70 74 THR A CA 1
ATOM 580 C C . THR A 1 75 ? -7.324 16.425 -13.931 1.00 47.32 74 THR A C 1
ATOM 581 O O . THR A 1 75 ? -8.437 16.520 -14.446 1.00 48.81 74 THR A O 1
ATOM 585 N N . LEU A 1 76 ? -6.625 17.448 -13.413 1.00 51.40 75 LEU A N 1
ATOM 586 C CA . LEU A 1 76 ? -7.119 18.854 -13.291 1.00 53.82 75 LEU A CA 1
ATOM 587 C C . LEU A 1 76 ? -7.326 19.491 -14.675 1.00 55.01 75 LEU A C 1
ATOM 588 O O . LEU A 1 76 ? -8.253 20.325 -14.796 1.00 51.31 75 LEU A O 1
ATOM 593 N N . GLU A 1 77 ? -6.451 19.199 -15.642 1.00 57.18 76 GLU A N 1
ATOM 594 C CA . GLU A 1 77 ? -6.600 19.653 -17.055 1.00 63.98 76 GLU A CA 1
ATOM 595 C C . GLU A 1 77 ? -7.834 19.002 -17.695 1.00 61.69 76 GLU A C 1
ATOM 596 O O . GLU A 1 77 ? -8.747 19.725 -18.089 1.00 66.86 76 GLU A O 1
ATOM 602 N N . GLN A 1 78 ? -7.869 17.675 -17.751 1.00 59.12 77 GLN A N 1
ATOM 603 C CA . GLN A 1 78 ? -9.005 16.881 -18.287 1.00 58.74 77 GLN A CA 1
ATOM 604 C C . GLN A 1 78 ? -10.354 17.403 -17.778 1.00 62.03 77 GLN A C 1
ATOM 605 O O . GLN A 1 78 ? -11.320 17.289 -18.556 1.00 66.76 77 GLN A O 1
ATOM 611 N N . LYS A 1 79 ? -10.446 17.943 -16.556 1.00 58.45 78 LYS A N 1
ATOM 612 C CA . LYS A 1 79 ? -11.711 18.514 -16.016 1.00 53.45 78 LYS A CA 1
ATOM 613 C C . LYS A 1 79 ? -11.709 20.037 -16.199 1.00 56.12 78 LYS A C 1
ATOM 614 O O . LYS A 1 79 ? -12.557 20.737 -15.573 1.00 47.89 78 LYS A O 1
ATOM 620 N N . LYS A 1 80 ? -10.734 20.551 -16.942 1.00 59.46 79 LYS A N 1
ATOM 621 C CA . LYS A 1 80 ? -10.595 21.996 -17.231 1.00 66.95 79 LYS A CA 1
ATOM 622 C C . LYS A 1 80 ? -10.684 22.794 -15.924 1.00 64.69 79 LYS A C 1
ATOM 623 O O . LYS A 1 80 ? -11.188 23.915 -15.959 1.00 68.34 79 LYS A O 1
ATOM 629 N N . LYS A 1 81 ? -10.176 22.275 -14.810 1.00 67.93 80 LYS A N 1
ATOM 630 C CA . LYS A 1 81 ? -10.086 23.071 -13.554 1.00 68.08 80 LYS A CA 1
ATOM 631 C C . LYS A 1 81 ? -8.803 23.910 -13.631 1.00 65.38 80 LYS A C 1
ATOM 632 O O . LYS A 1 81 ? -7.914 23.686 -12.817 1.00 83.54 80 LYS A O 1
ATOM 638 N N . PHE A 1 82 ? -8.721 24.839 -14.593 1.00 72.46 81 PHE A N 1
ATOM 639 C CA . PHE A 1 82 ? -7.469 25.529 -15.023 1.00 65.58 81 PHE A CA 1
ATOM 640 C C . PHE A 1 82 ? -6.965 26.498 -13.946 1.00 62.26 81 PHE A C 1
ATOM 641 O O . PHE A 1 82 ? -5.736 26.540 -13.773 1.00 64.10 81 PHE A O 1
ATOM 649 N N . ASP A 1 83 ? -7.846 27.227 -13.245 1.00 67.37 82 ASP A N 1
ATOM 650 C CA . ASP A 1 83 ? -7.436 28.188 -12.177 1.00 64.52 82 ASP A CA 1
ATOM 651 C C . ASP A 1 83 ? -6.816 27.382 -11.024 1.00 67.78 82 ASP A C 1
ATOM 652 O O . ASP A 1 83 ? -5.864 27.879 -10.411 1.00 67.32 82 ASP A O 1
ATOM 654 N N . LEU A 1 84 ? -7.283 26.151 -10.788 1.00 55.87 83 LEU A N 1
ATOM 655 C CA . LEU A 1 84 ? -6.820 25.307 -9.665 1.00 51.56 83 LEU A CA 1
ATOM 656 C C . LEU A 1 84 ? -5.413 24.816 -9.980 1.00 52.15 83 LEU A C 1
ATOM 657 O O . LEU A 1 84 ? -4.505 24.989 -9.171 1.00 53.94 83 LEU A O 1
ATOM 662 N N . LEU A 1 85 ? -5.273 24.194 -11.137 1.00 52.77 84 LEU A N 1
ATOM 663 C CA . LEU A 1 85 ? -3.977 23.712 -11.660 1.00 52.40 84 LEU A CA 1
ATOM 664 C C . LEU A 1 85 ? -2.922 24.824 -11.572 1.00 58.41 84 LEU A C 1
ATOM 665 O O . LEU A 1 85 ? -1.709 24.515 -11.434 1.00 57.82 84 LEU A O 1
ATOM 670 N N . ALA A 1 86 ? -3.345 26.076 -11.691 1.00 52.51 85 ALA A N 1
ATOM 671 C CA . ALA A 1 86 ? -2.420 27.227 -11.655 1.00 61.78 85 ALA A CA 1
ATOM 672 C C . ALA A 1 86 ? -2.005 27.481 -10.203 1.00 64.63 85 ALA A C 1
ATOM 673 O O . ALA A 1 86 ? -0.814 27.826 -9.991 1.00 70.33 85 ALA A O 1
ATOM 675 N N . GLU A 1 87 ? -2.940 27.295 -9.257 1.00 64.45 86 GLU A N 1
ATOM 676 C CA . GLU A 1 87 ? -2.720 27.475 -7.797 1.00 61.38 86 GLU A CA 1
ATOM 677 C C . GLU A 1 87 ? -1.759 26.387 -7.298 1.00 61.20 86 GLU A C 1
ATOM 678 O O . GLU A 1 87 ? -0.749 26.764 -6.651 1.00 61.31 86 GLU A O 1
ATOM 680 N N . ILE A 1 88 ? -2.012 25.113 -7.639 1.00 58.61 87 ILE A N 1
ATOM 681 C CA . ILE A 1 88 ? -1.280 23.940 -7.056 1.00 59.40 87 ILE A CA 1
ATOM 682 C C . ILE A 1 88 ? 0.051 23.729 -7.796 1.00 56.85 87 ILE A C 1
ATOM 683 O O . ILE A 1 88 ? 0.852 22.883 -7.359 1.00 66.11 87 ILE A O 1
ATOM 688 N N . THR A 1 89 ? 0.293 24.509 -8.849 1.00 58.41 88 THR A N 1
ATOM 689 C CA . THR A 1 89 ? 1.503 24.467 -9.711 1.00 56.60 88 THR A CA 1
ATOM 690 C C . THR A 1 89 ? 2.557 25.452 -9.211 1.00 56.34 88 THR A C 1
ATOM 691 O O . THR A 1 89 ? 3.729 25.212 -9.472 1.00 63.88 88 THR A O 1
ATOM 694 N N . GLN A 1 90 ? 2.178 26.517 -8.517 1.00 59.88 89 GLN A N 1
ATOM 695 C CA . GLN A 1 90 ? 3.171 27.500 -8.015 1.00 64.61 89 GLN A CA 1
ATOM 696 C C . GLN A 1 90 ? 2.862 27.841 -6.562 1.00 64.26 89 GLN A C 1
ATOM 697 O O . GLN A 1 90 ? 2.597 29.012 -6.254 1.00 76.69 89 GLN A O 1
ATOM 703 N N . ILE A 1 91 ? 2.933 26.832 -5.703 1.00 64.07 90 ILE A N 1
ATOM 704 C CA . ILE A 1 91 ? 2.788 26.990 -4.234 1.00 57.55 90 ILE A CA 1
ATOM 705 C C . ILE A 1 91 ? 3.943 27.866 -3.747 1.00 57.42 90 ILE A C 1
ATOM 706 O O . ILE A 1 91 ? 3.707 28.742 -2.892 1.00 59.95 90 ILE A O 1
ATOM 711 N N . VAL A 1 92 ? 5.140 27.686 -4.293 1.00 53.74 91 VAL A N 1
ATOM 712 C CA . VAL A 1 92 ? 6.274 28.598 -3.969 1.00 59.24 91 VAL A CA 1
ATOM 713 C C . VAL A 1 92 ? 6.727 29.310 -5.246 1.00 55.52 91 VAL A C 1
ATOM 714 O O . VAL A 1 92 ? 6.594 28.798 -6.351 1.00 54.62 91 VAL A O 1
ATOM 717 N N . PRO A 1 93 ? 7.304 30.522 -5.135 1.00 51.26 92 PRO A N 1
ATOM 718 C CA . PRO A 1 93 ? 7.824 31.248 -6.291 1.00 54.95 92 PRO A CA 1
ATOM 719 C C . PRO A 1 93 ? 8.958 30.525 -7.027 1.00 54.76 92 PRO A C 1
ATOM 720 O O . PRO A 1 93 ? 9.526 29.610 -6.479 1.00 64.06 92 PRO A O 1
ATOM 724 N N . GLU A 1 94 ? 9.257 30.999 -8.235 1.00 60.99 93 GLU A N 1
ATOM 725 C CA . GLU A 1 94 ? 10.239 30.423 -9.201 1.00 69.00 93 GLU A CA 1
ATOM 726 C C . GLU A 1 94 ? 11.632 30.385 -8.570 1.00 56.53 93 GLU A C 1
ATOM 727 O O . GLU A 1 94 ? 12.264 29.346 -8.681 1.00 52.85 93 GLU A O 1
ATOM 733 N N . HIS A 1 95 ? 12.051 31.474 -7.915 1.00 52.98 94 HIS A N 1
ATOM 734 C CA . HIS A 1 95 ? 13.383 31.662 -7.278 1.00 57.83 94 HIS A CA 1
ATOM 735 C C . HIS A 1 95 ? 13.573 30.914 -5.934 1.00 60.35 94 HIS A C 1
ATOM 736 O O . HIS A 1 95 ? 14.655 31.091 -5.344 1.00 55.12 94 HIS A O 1
ATOM 743 N N . VAL A 1 96 ? 12.585 30.158 -5.431 1.00 48.65 95 VAL A N 1
ATOM 744 C CA . VAL A 1 96 ? 12.670 29.476 -4.109 1.00 52.56 95 VAL A CA 1
ATOM 745 C C . VAL A 1 96 ? 12.912 27.990 -4.371 1.00 52.38 95 VAL A C 1
ATOM 746 O O . VAL A 1 96 ? 12.127 27.376 -5.101 1.00 54.48 95 VAL A O 1
ATOM 750 N N . SER A 1 97 ? 13.968 27.435 -3.799 1.00 42.41 96 SER A N 1
ATOM 751 C CA . SER A 1 97 ? 14.257 25.990 -3.904 1.00 45.69 96 SER A CA 1
ATOM 752 C C . SER A 1 97 ? 13.886 25.349 -2.561 1.00 45.55 96 SER A C 1
ATOM 753 O O . SER A 1 97 ? 14.017 26.024 -1.543 1.00 44.83 96 SER A O 1
ATOM 756 N N . VAL A 1 98 ? 13.382 24.119 -2.564 1.00 42.34 97 VAL A N 1
ATOM 757 C CA . VAL A 1 98 ? 13.135 23.332 -1.331 1.00 39.54 97 VAL A CA 1
ATOM 758 C C . VAL A 1 98 ? 14.109 22.163 -1.312 1.00 38.63 97 VAL A C 1
ATOM 759 O O . VAL A 1 98 ? 14.122 21.439 -2.281 1.00 42.29 97 VAL A O 1
ATOM 763 N N . ILE A 1 99 ? 14.866 22.003 -0.233 1.00 43.46 98 ILE A N 1
ATOM 764 C CA . ILE A 1 99 ? 16.023 21.063 -0.103 1.00 44.70 98 ILE A CA 1
ATOM 765 C C . ILE A 1 99 ? 15.740 20.078 1.034 1.00 43.48 98 ILE A C 1
ATOM 766 O O . ILE A 1 99 ? 15.184 20.499 2.071 1.00 38.94 98 ILE A O 1
ATOM 771 N N . SER A 1 100 ? 16.205 18.842 0.910 1.00 37.90 99 SER A N 1
ATOM 772 C CA . SER A 1 100 ? 16.001 17.821 1.962 1.00 40.58 99 SER A CA 1
ATOM 773 C C . SER A 1 100 ? 17.334 17.300 2.475 1.00 39.75 99 SER A C 1
ATOM 774 O O . SER A 1 100 ? 18.236 17.006 1.643 1.00 33.37 99 SER A O 1
ATOM 777 N N . VAL A 1 101 ? 17.400 17.139 3.794 1.00 41.61 100 VAL A N 1
ATOM 778 C CA . VAL A 1 101 ? 18.450 16.329 4.461 1.00 43.80 100 VAL A CA 1
ATOM 779 C C . VAL A 1 101 ? 17.745 15.581 5.581 1.00 37.00 100 VAL A C 1
ATOM 780 O O . VAL A 1 101 ? 16.702 16.059 6.085 1.00 36.39 100 VAL A O 1
ATOM 784 N N . ARG A 1 102 ? 18.248 14.391 5.869 1.00 39.59 101 ARG A N 1
ATOM 785 C CA . ARG A 1 102 ? 17.660 13.461 6.871 1.00 41.62 101 ARG A CA 1
ATOM 786 C C . ARG A 1 102 ? 18.300 13.680 8.233 1.00 38.03 101 ARG A C 1
ATOM 787 O O . ARG A 1 102 ? 19.534 13.655 8.311 1.00 36.70 101 ARG A O 1
ATOM 795 N N . GLN A 1 103 ? 17.482 13.851 9.273 1.00 44.28 102 GLN A N 1
ATOM 796 C CA . GLN A 1 103 ? 17.909 13.617 10.682 1.00 45.38 102 GLN A CA 1
ATOM 797 C C . GLN A 1 103 ? 17.960 12.111 10.910 1.00 44.80 102 GLN A C 1
ATOM 798 O O . GLN A 1 103 ? 16.907 11.504 10.972 1.00 36.02 102 GLN A O 1
ATOM 804 N N . PRO A 1 104 ? 19.143 11.453 10.935 1.00 42.38 103 PRO A N 1
ATOM 805 C CA . PRO A 1 104 ? 19.207 9.993 10.947 1.00 43.18 103 PRO A CA 1
ATOM 806 C C . PRO A 1 104 ? 18.551 9.329 12.169 1.00 53.12 103 PRO A C 1
ATOM 807 O O . PRO A 1 104 ? 18.007 8.245 12.009 1.00 52.06 103 PRO A O 1
ATOM 811 N N . GLN A 1 105 ? 18.657 9.965 13.350 1.00 57.20 104 GLN A N 1
ATOM 812 C CA . GLN A 1 105 ? 17.925 9.588 14.593 1.00 54.84 104 GLN A CA 1
ATOM 813 C C . GLN A 1 105 ? 17.328 10.830 15.225 1.00 50.42 104 GLN A C 1
ATOM 814 O O . GLN A 1 105 ? 17.865 11.933 15.090 1.00 54.70 104 GLN A O 1
ATOM 820 N N . PRO A 1 106 ? 16.226 10.647 15.972 1.00 50.63 105 PRO A N 1
ATOM 821 C CA . PRO A 1 106 ? 15.529 11.758 16.620 1.00 46.25 105 PRO A CA 1
ATOM 822 C C . PRO A 1 106 ? 16.186 12.242 17.913 1.00 49.34 105 PRO A C 1
ATOM 823 O O . PRO A 1 106 ? 15.664 11.999 18.959 1.00 61.93 105 PRO A O 1
ATOM 827 N N . LEU A 1 107 ? 17.291 12.956 17.810 1.00 47.85 106 LEU A N 1
ATOM 828 C CA . LEU A 1 107 ? 18.119 13.334 18.973 1.00 48.04 106 LEU A CA 1
ATOM 829 C C . LEU A 1 107 ? 17.973 14.827 19.280 1.00 47.45 106 LEU A C 1
ATOM 830 O O . LEU A 1 107 ? 18.928 15.392 19.861 1.00 44.49 106 LEU A O 1
ATOM 834 N N . GLY A 1 108 ? 16.812 15.424 18.943 1.00 52.30 107 GLY A N 1
ATOM 835 C CA . GLY A 1 108 ? 16.443 16.809 19.306 1.00 50.46 107 GLY A CA 1
ATOM 836 C C . GLY A 1 108 ? 16.820 17.906 18.295 1.00 52.18 107 GLY A C 1
ATOM 837 O O . GLY A 1 108 ? 17.551 17.629 17.276 1.00 46.34 107 GLY A O 1
ATOM 838 N N . LEU A 1 109 ? 16.319 19.123 18.592 1.00 46.51 108 LEU A N 1
ATOM 839 C CA . LEU A 1 109 ? 16.328 20.340 17.737 1.00 51.98 108 LEU A CA 1
ATOM 840 C C . LEU A 1 109 ? 17.770 20.751 17.409 1.00 46.08 108 LEU A C 1
ATOM 841 O O . LEU A 1 109 ? 18.026 21.132 16.277 1.00 50.24 108 LEU A O 1
ATOM 846 N N . GLY A 1 110 ? 18.680 20.680 18.362 1.00 43.84 109 GLY A N 1
ATOM 847 C CA . GLY A 1 110 ? 20.073 21.070 18.136 1.00 40.78 109 GLY A CA 1
ATOM 848 C C . GLY A 1 110 ? 20.673 20.162 17.090 1.00 40.37 109 GLY A C 1
ATOM 849 O O . GLY A 1 110 ? 21.372 20.645 16.184 1.00 44.26 109 GLY A O 1
ATOM 850 N N . HIS A 1 111 ? 20.425 18.868 17.238 1.00 42.83 110 HIS A N 1
ATOM 851 C CA . HIS A 1 111 ? 20.946 17.796 16.346 1.00 45.80 110 HIS A CA 1
ATOM 852 C C . HIS A 1 111 ? 20.338 17.966 14.943 1.00 41.70 110 HIS A C 1
ATOM 853 O O . HIS A 1 111 ? 21.107 17.840 13.954 1.00 35.94 110 HIS A O 1
ATOM 860 N N . ALA A 1 112 ? 19.048 18.329 14.881 1.00 36.27 111 ALA A N 1
ATOM 861 C CA . ALA A 1 112 ? 18.325 18.630 13.629 1.00 35.96 111 ALA A CA 1
ATOM 862 C C . ALA A 1 112 ? 19.026 19.784 12.887 1.00 40.09 111 ALA A C 1
ATOM 863 O O . ALA A 1 112 ? 19.387 19.626 11.691 1.00 44.06 111 ALA A O 1
ATOM 865 N N . VAL A 1 113 ? 19.239 20.904 13.564 1.00 39.43 112 VAL A N 1
ATOM 866 C CA . VAL A 1 113 ? 19.926 22.079 12.967 1.00 41.32 112 VAL A CA 1
ATOM 867 C C . VAL A 1 113 ? 21.330 21.650 12.512 1.00 39.67 112 VAL A C 1
ATOM 868 O O . VAL A 1 113 ? 21.699 21.988 11.379 1.00 37.87 112 VAL A O 1
ATOM 872 N N . LEU A 1 114 ? 22.064 20.874 13.309 1.00 38.04 113 LEU A N 1
ATOM 873 C CA . LEU A 1 114 ? 23.422 20.385 12.927 1.00 38.32 113 LEU A CA 1
ATOM 874 C C . LEU A 1 114 ? 23.380 19.555 11.631 1.00 44.02 113 LEU A C 1
ATOM 875 O O . LEU A 1 114 ? 24.369 19.632 10.850 1.00 43.08 113 LEU A O 1
ATOM 880 N N . CYS A 1 115 ? 22.310 18.767 11.409 1.00 43.65 114 CYS A N 1
ATOM 881 C CA . CYS A 1 115 ? 22.094 17.927 10.192 1.00 45.89 114 CYS A CA 1
ATOM 882 C C . CYS A 1 115 ? 22.110 18.791 8.926 1.00 40.96 114 CYS A C 1
ATOM 883 O O . CYS A 1 115 ? 22.575 18.325 7.915 1.00 40.14 114 CYS A O 1
ATOM 886 N N . ALA A 1 116 ? 21.718 20.049 9.011 1.00 38.99 115 ALA A N 1
ATOM 887 C CA . ALA A 1 116 ? 21.746 20.985 7.871 1.00 42.53 115 ALA A CA 1
ATOM 888 C C . ALA A 1 116 ? 23.096 21.703 7.728 1.00 40.93 115 ALA A C 1
ATOM 889 O O . ALA A 1 116 ? 23.127 22.719 7.045 1.00 48.08 115 ALA A O 1
ATOM 891 N N . LYS A 1 117 ? 24.188 21.220 8.297 1.00 41.59 116 LYS A N 1
ATOM 892 C CA . LYS A 1 117 ? 25.440 22.030 8.334 1.00 42.14 116 LYS A CA 1
ATOM 893 C C . LYS A 1 117 ? 25.951 22.225 6.904 1.00 44.77 116 LYS A C 1
ATOM 894 O O . LYS A 1 117 ? 26.230 23.366 6.518 1.00 51.12 116 LYS A O 1
ATOM 900 N N . SER A 1 118 ? 26.097 21.126 6.167 1.00 43.61 117 SER A N 1
ATOM 901 C CA . SER A 1 118 ? 26.630 21.053 4.786 1.00 42.07 117 SER A CA 1
ATOM 902 C C . SER A 1 118 ? 25.855 21.989 3.877 1.00 42.58 117 SER A C 1
ATOM 903 O O . SER A 1 118 ? 26.475 22.657 3.065 1.00 48.92 117 SER A O 1
ATOM 906 N N . VAL A 1 119 ? 24.540 22.036 4.040 1.00 45.70 118 VAL A N 1
ATOM 907 C CA . VAL A 1 119 ? 23.661 22.888 3.208 1.00 44.24 118 VAL A CA 1
ATOM 908 C C . VAL A 1 119 ? 23.787 24.319 3.704 1.00 40.12 118 VAL A C 1
ATOM 909 O O . VAL A 1 119 ? 23.750 25.207 2.865 1.00 41.83 118 VAL A O 1
ATOM 913 N N . VAL A 1 120 ? 23.935 24.578 5.004 1.00 43.90 119 VAL A N 1
ATOM 914 C CA . VAL A 1 120 ? 24.035 26.003 5.481 1.00 45.53 119 VAL A CA 1
ATOM 915 C C . VAL A 1 120 ? 25.414 26.621 5.114 1.00 44.58 119 VAL A C 1
ATOM 916 O O . VAL A 1 120 ? 25.482 27.875 4.848 1.00 30.57 119 VAL A O 1
ATOM 920 N N . GLY A 1 121 ? 26.482 25.802 5.102 1.00 41.55 120 GLY A N 1
ATOM 921 C CA . GLY A 1 121 ? 27.863 26.257 4.845 1.00 44.94 120 GLY A CA 1
ATOM 922 C C . GLY A 1 121 ? 28.228 27.457 5.707 1.00 48.36 120 GLY A C 1
ATOM 923 O O . GLY A 1 121 ? 27.936 27.424 6.896 1.00 50.47 120 GLY A O 1
ATOM 924 N N . GLU A 1 122 ? 28.807 28.509 5.126 1.00 54.25 121 GLU A N 1
ATOM 925 C CA . GLU A 1 122 ? 29.306 29.696 5.876 1.00 55.10 121 GLU A CA 1
ATOM 926 C C . GLU A 1 122 ? 28.177 30.747 5.980 1.00 52.25 121 GLU A C 1
ATOM 927 O O . GLU A 1 122 ? 28.437 31.777 6.576 1.00 42.30 121 GLU A O 1
ATOM 931 N N . ASP A 1 123 ? 26.957 30.491 5.483 1.00 48.24 122 ASP A N 1
ATOM 932 C CA . ASP A 1 123 ? 25.832 31.477 5.535 1.00 55.45 122 ASP A CA 1
ATOM 933 C C . ASP A 1 123 ? 25.220 31.598 6.942 1.00 53.02 122 ASP A C 1
ATOM 934 O O . ASP A 1 123 ? 25.282 30.653 7.729 1.00 65.45 122 ASP A O 1
ATOM 939 N N . ASP A 1 124 ? 24.649 32.761 7.226 1.00 53.08 123 ASP A N 1
ATOM 940 C CA . ASP A 1 124 ? 23.828 33.060 8.422 1.00 49.00 123 ASP A CA 1
ATOM 941 C C . ASP A 1 124 ? 22.407 32.631 8.042 1.00 45.27 123 ASP A C 1
ATOM 942 O O . ASP A 1 124 ? 22.135 32.570 6.855 1.00 43.80 123 ASP A O 1
ATOM 947 N N . PHE A 1 125 ? 21.560 32.189 8.966 1.00 43.69 124 PHE A N 1
ATOM 948 C CA . PHE A 1 125 ? 20.345 31.441 8.534 1.00 40.55 124 PHE A CA 1
ATOM 949 C C . PHE A 1 125 ? 19.230 31.517 9.563 1.00 36.31 124 PHE A C 1
ATOM 950 O O . PHE A 1 125 ? 19.464 31.831 10.717 1.00 41.52 124 PHE A O 1
ATOM 958 N N . ALA A 1 126 ? 18.009 31.305 9.116 1.00 34.63 125 ALA A N 1
ATOM 959 C CA . ALA A 1 126 ? 16.854 31.325 10.029 1.00 39.96 125 ALA A CA 1
ATOM 960 C C . ALA A 1 126 ? 16.499 29.867 10.391 1.00 40.50 125 ALA A C 1
ATOM 961 O O . ALA A 1 126 ? 16.884 28.970 9.639 1.00 36.43 125 ALA A O 1
ATOM 963 N N . VAL A 1 127 ? 15.855 29.644 11.542 1.00 45.05 126 VAL A N 1
ATOM 964 C CA . VAL A 1 127 ? 15.229 28.345 11.935 1.00 40.52 126 VAL A CA 1
ATOM 965 C C . VAL A 1 127 ? 13.751 28.621 12.183 1.00 40.21 126 VAL A C 1
ATOM 966 O O . VAL A 1 127 ? 13.449 29.602 12.883 1.00 42.01 126 VAL A O 1
ATOM 970 N N . LEU A 1 128 ? 12.881 27.894 11.493 1.00 37.72 127 LEU A N 1
ATOM 971 C CA . LEU A 1 128 ? 11.399 27.962 11.671 1.00 44.98 127 LEU A CA 1
ATOM 972 C C . LEU A 1 128 ? 10.998 26.606 12.250 1.00 37.86 127 LEU A C 1
ATOM 973 O O . LEU A 1 128 ? 11.236 25.597 11.548 1.00 35.75 127 LEU A O 1
ATOM 978 N N . LEU A 1 129 ? 10.502 26.568 13.478 1.00 39.97 128 LEU A N 1
ATOM 979 C CA . LEU A 1 129 ? 9.814 25.360 14.012 1.00 45.96 128 LEU A CA 1
ATOM 980 C C . LEU A 1 129 ? 8.392 25.390 13.449 1.00 48.26 128 LEU A C 1
ATOM 981 O O . LEU A 1 129 ? 7.591 26.254 13.772 1.00 43.71 128 LEU A O 1
ATOM 986 N N . PRO A 1 130 ? 8.046 24.426 12.585 1.00 51.05 129 PRO A N 1
ATOM 987 C CA . PRO A 1 130 ? 6.777 24.445 11.854 1.00 56.70 129 PRO A CA 1
ATOM 988 C C . PRO A 1 130 ? 5.511 23.984 12.604 1.00 52.12 129 PRO A C 1
ATOM 989 O O . PRO A 1 130 ? 4.452 24.139 12.087 1.00 53.38 129 PRO A O 1
ATOM 993 N N . ASP A 1 131 ? 5.628 23.481 13.825 1.00 51.92 130 ASP A N 1
ATOM 994 C CA . ASP A 1 131 ? 4.444 23.199 14.680 1.00 56.64 130 ASP A CA 1
ATOM 995 C C . ASP A 1 131 ? 3.883 24.540 15.177 1.00 54.14 130 ASP A C 1
ATOM 996 O O . ASP A 1 131 ? 2.740 24.560 15.606 1.00 55.24 130 ASP A O 1
ATOM 1001 N N . VAL A 1 132 ? 4.626 25.645 15.047 1.00 50.41 131 VAL A N 1
ATOM 1002 C CA . VAL A 1 132 ? 4.135 27.005 15.418 1.00 49.55 131 VAL A CA 1
ATOM 1003 C C . VAL A 1 132 ? 3.858 27.830 14.162 1.00 47.71 131 VAL A C 1
ATOM 1004 O O . VAL A 1 132 ? 4.796 28.000 13.365 1.00 53.61 131 VAL A O 1
ATOM 1008 N N . LEU A 1 133 ? 2.605 28.290 14.020 1.00 40.92 132 LEU A N 1
ATOM 1009 C CA . LEU A 1 133 ? 2.126 29.262 13.013 1.00 44.69 132 LEU A CA 1
ATOM 1010 C C . LEU A 1 133 ? 2.206 30.645 13.637 1.00 46.73 132 LEU A C 1
ATOM 1011 O O . LEU A 1 133 ? 1.908 30.712 14.814 1.00 54.59 132 LEU A O 1
ATOM 1016 N N . VAL A 1 134 ? 2.688 31.656 12.907 1.00 53.92 133 VAL A N 1
ATOM 1017 C CA . VAL A 1 134 ? 2.598 33.093 13.308 1.00 50.71 133 VAL A CA 1
ATOM 1018 C C . VAL A 1 134 ? 1.678 33.806 12.318 1.00 49.72 133 VAL A C 1
ATOM 1019 O O . VAL A 1 134 ? 1.898 33.661 11.143 1.00 49.60 133 VAL A O 1
ATOM 1022 N N . LYS A 1 135 ? 0.649 34.493 12.814 1.00 56.36 134 LYS A N 1
ATOM 1023 C CA . LYS A 1 135 ? -0.275 35.351 12.040 1.00 55.89 134 LYS A CA 1
ATOM 1024 C C . LYS A 1 135 ? 0.181 36.791 12.248 1.00 57.20 134 LYS A C 1
ATOM 1025 O O . LYS A 1 135 ? 0.534 37.105 13.387 1.00 56.64 134 LYS A O 1
ATOM 1031 N N . ASP A 1 136 ? 0.226 37.608 11.193 1.00 62.48 135 ASP A N 1
ATOM 1032 C CA . ASP A 1 136 ? 0.999 38.876 11.218 1.00 65.87 135 ASP A CA 1
ATOM 1033 C C . ASP A 1 136 ? 0.072 40.048 11.557 1.00 75.53 135 ASP A C 1
ATOM 1034 O O . ASP A 1 136 ? 0.379 40.768 12.553 1.00 85.41 135 ASP A O 1
ATOM 1039 N N . GLY A 1 137 ? -0.959 40.281 10.737 1.00 71.38 136 GLY A N 1
ATOM 1040 C CA . GLY A 1 137 ? -1.842 41.467 10.841 1.00 77.81 136 GLY A CA 1
ATOM 1041 C C . GLY A 1 137 ? -1.255 42.755 10.247 1.00 76.72 136 GLY A C 1
ATOM 1042 O O . GLY A 1 137 ? -1.962 43.433 9.473 1.00 77.15 136 GLY A O 1
ATOM 1043 N N . SER A 1 138 ? -0.015 43.113 10.579 1.00 66.15 137 SER A N 1
ATOM 1044 C CA . SER A 1 138 ? 0.525 44.480 10.374 1.00 70.36 137 SER A CA 1
ATOM 1045 C C . SER A 1 138 ? 0.915 44.758 8.915 1.00 69.86 137 SER A C 1
ATOM 1046 O O . SER A 1 138 ? 1.053 45.949 8.612 1.00 86.33 137 SER A O 1
ATOM 1049 N N . GLY A 1 139 ? 1.133 43.744 8.065 1.00 70.08 138 GLY A N 1
ATOM 1050 C CA . GLY A 1 139 ? 1.690 43.908 6.699 1.00 66.13 138 GLY A CA 1
ATOM 1051 C C . GLY A 1 139 ? 3.190 43.591 6.577 1.00 64.74 138 GLY A C 1
ATOM 1052 O O . GLY A 1 139 ? 3.654 43.367 5.455 1.00 59.90 138 GLY A O 1
ATOM 1053 N N . GLN A 1 140 ? 3.959 43.593 7.666 1.00 63.71 139 GLN A N 1
ATOM 1054 C CA . GLN A 1 140 ? 5.365 43.090 7.671 1.00 65.62 139 GLN A CA 1
ATOM 1055 C C . GLN A 1 140 ? 5.491 42.024 8.768 1.00 57.59 139 GLN A C 1
ATOM 1056 O O . GLN A 1 140 ? 5.343 42.369 9.966 1.00 48.97 139 GLN A O 1
ATOM 1062 N N . ASN A 1 141 ? 5.749 40.769 8.388 1.00 59.19 140 ASN A N 1
ATOM 1063 C CA . ASN A 1 141 ? 5.722 39.638 9.360 1.00 51.57 140 ASN A CA 1
ATOM 1064 C C . ASN A 1 141 ? 6.902 39.812 10.326 1.00 48.25 140 ASN A C 1
ATOM 1065 O O . ASN A 1 141 ? 7.877 40.509 9.964 1.00 48.78 140 ASN A O 1
ATOM 1070 N N . ASP A 1 142 ? 6.744 39.306 11.551 1.00 49.11 141 ASP A N 1
ATOM 1071 C CA . ASP A 1 142 ? 7.794 39.267 12.602 1.00 48.98 141 ASP A CA 1
ATOM 1072 C C . ASP A 1 142 ? 9.099 38.648 12.072 1.00 44.44 141 ASP A C 1
ATOM 1073 O O . ASP A 1 142 ? 10.160 39.088 12.501 1.00 43.61 141 ASP A O 1
ATOM 1078 N N . LEU A 1 143 ? 9.076 37.629 11.220 1.00 49.24 142 LEU A N 1
ATOM 1079 C CA . LEU A 1 143 ? 10.359 36.996 10.810 1.00 49.77 142 LEU A CA 1
ATOM 1080 C C . LEU A 1 143 ? 11.199 38.016 10.034 1.00 54.19 142 LEU A C 1
ATOM 1081 O O . LEU A 1 143 ? 12.438 38.002 10.164 1.00 57.57 142 LEU A O 1
ATOM 1086 N N . SER A 1 144 ? 10.547 38.835 9.214 1.00 51.99 143 SER A N 1
ATOM 1087 C CA . SER A 1 144 ? 11.211 39.865 8.383 1.00 51.96 143 SER A CA 1
ATOM 1088 C C . SER A 1 144 ? 11.734 40.977 9.298 1.00 51.80 143 SER A C 1
ATOM 1089 O O . SER A 1 144 ? 12.913 41.357 9.167 1.00 51.02 143 SER A O 1
ATOM 1092 N N . ARG A 1 145 ? 10.903 41.474 10.215 1.00 53.16 144 ARG A N 1
ATOM 1093 C CA . ARG A 1 145 ? 11.356 42.464 11.221 1.00 56.52 144 ARG A CA 1
ATOM 1094 C C . ARG A 1 145 ? 12.615 41.935 11.894 1.00 55.46 144 ARG A C 1
ATOM 1095 O O . ARG A 1 145 ? 13.602 42.670 11.979 1.00 53.55 144 ARG A O 1
ATOM 1103 N N . MET A 1 146 ? 12.533 40.701 12.389 1.00 55.34 145 MET A N 1
ATOM 1104 C CA . MET A 1 146 ? 13.596 40.051 13.191 1.00 52.33 145 MET A CA 1
ATOM 1105 C C . MET A 1 146 ? 14.866 39.828 12.349 1.00 45.35 145 MET A C 1
ATOM 1106 O O . MET A 1 146 ? 15.936 40.006 12.906 1.00 48.98 145 MET A O 1
ATOM 1111 N N . ILE A 1 147 ? 14.770 39.443 11.072 1.00 48.07 146 ILE A N 1
ATOM 1112 C CA . ILE A 1 147 ? 15.953 39.259 10.160 1.00 50.98 146 ILE A CA 1
ATOM 1113 C C . ILE A 1 147 ? 16.652 40.625 9.995 1.00 50.57 146 ILE A C 1
ATOM 1114 O O . ILE A 1 147 ? 17.909 40.700 10.109 1.00 49.87 146 ILE A O 1
ATOM 1119 N N . SER A 1 148 ? 15.885 41.685 9.764 1.00 46.59 147 SER A N 1
ATOM 1120 C CA . SER A 1 148 ? 16.465 43.028 9.520 1.00 56.93 147 SER A CA 1
ATOM 1121 C C . SER A 1 148 ? 17.216 43.441 10.796 1.00 57.27 147 SER A C 1
ATOM 1122 O O . SER A 1 148 ? 18.437 43.690 10.751 1.00 53.94 147 SER A O 1
ATOM 1125 N N . ARG A 1 149 ? 16.585 43.336 11.952 1.00 54.54 148 ARG A N 1
ATOM 1126 C CA . ARG A 1 149 ? 17.352 43.548 13.189 1.00 53.03 148 ARG A CA 1
ATOM 1127 C C . ARG A 1 149 ? 18.647 42.715 13.151 1.00 49.86 148 ARG A C 1
ATOM 1128 O O . ARG A 1 149 ? 19.686 43.240 13.579 1.00 61.16 148 ARG A O 1
ATOM 1136 N N . TYR A 1 150 ? 18.644 41.485 12.647 1.00 47.39 149 TYR A N 1
ATOM 1137 C CA . TYR A 1 150 ? 19.862 40.625 12.707 1.00 48.76 149 TYR A CA 1
ATOM 1138 C C . TYR A 1 150 ? 20.921 41.249 11.806 1.00 52.51 149 TYR A C 1
ATOM 1139 O O . TYR A 1 150 ? 22.102 41.218 12.169 1.00 46.61 149 TYR A O 1
ATOM 1147 N N . ASN A 1 151 ? 20.478 41.702 10.629 1.00 54.77 150 ASN A N 1
ATOM 1148 C CA . ASN A 1 151 ? 21.302 42.337 9.574 1.00 52.52 150 ASN A CA 1
ATOM 1149 C C . ASN A 1 151 ? 21.981 43.563 10.215 1.00 59.81 150 ASN A C 1
ATOM 1150 O O . ASN A 1 151 ? 23.202 43.550 10.397 1.00 56.24 150 ASN A O 1
ATOM 1155 N N . SER A 1 152 ? 21.180 44.541 10.627 1.00 57.73 151 SER A N 1
ATOM 1156 C CA . SER A 1 152 ? 21.564 45.743 11.407 1.00 56.28 151 SER A CA 1
ATOM 1157 C C . SER A 1 152 ? 22.556 45.385 12.525 1.00 57.27 151 SER A C 1
ATOM 1158 O O . SER A 1 152 ? 23.671 45.927 12.493 1.00 57.35 151 SER A O 1
ATOM 1161 N N . SER A 1 153 ? 22.187 44.509 13.472 1.00 61.75 152 SER A N 1
ATOM 1162 C CA . SER A 1 153 ? 22.913 44.295 14.766 1.00 56.38 152 SER A CA 1
ATOM 1163 C C . SER A 1 153 ? 24.061 43.278 14.640 1.00 51.73 152 SER A C 1
ATOM 1164 O O . SER A 1 153 ? 25.004 43.341 15.445 1.00 49.82 152 SER A O 1
ATOM 1167 N N . GLN A 1 154 ? 23.941 42.294 13.755 1.00 56.96 153 GLN A N 1
ATOM 1168 C CA . GLN A 1 154 ? 24.874 41.135 13.692 1.00 59.67 153 GLN A CA 1
ATOM 1169 C C . GLN A 1 154 ? 24.853 40.395 15.039 1.00 59.23 153 GLN A C 1
ATOM 1170 O O . GLN A 1 154 ? 25.852 39.708 15.352 1.00 61.55 153 GLN A O 1
ATOM 1176 N N . ALA A 1 155 ? 23.748 40.523 15.792 1.00 51.20 154 ALA A N 1
ATOM 1177 C CA . ALA A 1 155 ? 23.431 39.784 17.038 1.00 51.92 154 ALA A CA 1
ATOM 1178 C C . ALA A 1 155 ? 22.359 38.722 16.751 1.00 49.26 154 ALA A C 1
ATOM 1179 O O . ALA A 1 155 ? 21.330 39.062 16.117 1.00 43.85 154 ALA A O 1
ATOM 1181 N N . ALA A 1 156 ? 22.551 37.503 17.250 1.00 45.48 155 ALA A N 1
ATOM 1182 C CA . ALA A 1 156 ? 21.586 36.401 17.051 1.00 42.41 155 ALA A CA 1
ATOM 1183 C C . ALA A 1 156 ? 20.244 36.867 17.625 1.00 37.29 155 ALA A C 1
ATOM 1184 O O . ALA A 1 156 ? 20.253 37.687 18.548 1.00 39.36 155 ALA A O 1
ATOM 1186 N N . GLN A 1 157 ? 19.156 36.431 17.007 1.00 36.42 156 GLN A N 1
ATOM 1187 C CA . GLN A 1 157 ? 17.774 36.795 17.383 1.00 44.48 156 GLN A CA 1
ATOM 1188 C C . GLN A 1 157 ? 17.047 35.517 17.812 1.00 43.03 156 GLN A C 1
ATOM 1189 O O . GLN A 1 157 ? 17.168 34.464 17.115 1.00 46.96 156 GLN A O 1
ATOM 1195 N N . ILE A 1 158 ? 16.382 35.600 18.958 1.00 44.32 157 ILE A N 1
ATOM 1196 C CA . ILE A 1 158 ? 15.416 34.590 19.472 1.00 43.84 157 ILE A CA 1
ATOM 1197 C C . ILE A 1 158 ? 14.048 35.275 19.550 1.00 45.89 157 ILE A C 1
ATOM 1198 O O . ILE A 1 158 ? 13.880 36.247 20.317 1.00 41.75 157 ILE A O 1
ATOM 1203 N N . MET A 1 159 ? 13.096 34.831 18.738 1.00 44.54 158 MET A N 1
ATOM 1204 C CA . MET A 1 159 ? 11.729 35.411 18.790 1.00 43.42 158 MET A CA 1
ATOM 1205 C C . MET A 1 159 ? 11.069 34.964 20.108 1.00 43.79 158 MET A C 1
ATOM 1206 O O . MET A 1 159 ? 11.224 33.779 20.480 1.00 39.98 158 MET A O 1
ATOM 1211 N N . VAL A 1 160 ? 10.421 35.905 20.803 1.00 42.79 159 VAL A N 1
ATOM 1212 C CA . VAL A 1 160 ? 9.707 35.690 22.098 1.00 43.87 159 VAL A CA 1
ATOM 1213 C C . VAL A 1 160 ? 8.352 36.398 22.053 1.00 44.17 159 VAL A C 1
ATOM 1214 O O . VAL A 1 160 ? 8.156 37.294 21.210 1.00 44.05 159 VAL A O 1
ATOM 1218 N N . GLU A 1 161 ? 7.447 36.025 22.949 1.00 51.53 160 GLU A N 1
ATOM 1219 C CA . GLU A 1 161 ? 6.108 36.662 23.027 1.00 53.06 160 GLU A CA 1
ATOM 1220 C C . GLU A 1 161 ? 5.632 36.662 24.481 1.00 55.33 160 GLU A C 1
ATOM 1221 O O . GLU A 1 161 ? 5.768 35.616 25.150 1.00 68.05 160 GLU A O 1
ATOM 1227 N N . ALA A 1 162 ? 5.157 37.815 24.957 1.00 58.02 161 ALA A N 1
ATOM 1228 C CA . ALA A 1 162 ? 4.534 37.991 26.291 1.00 60.38 161 ALA A CA 1
ATOM 1229 C C . ALA A 1 162 ? 3.430 36.935 26.469 1.00 63.83 161 ALA A C 1
ATOM 1230 O O . ALA A 1 162 ? 2.579 36.817 25.562 1.00 59.02 161 ALA A O 1
ATOM 1232 N N . VAL A 1 163 ? 3.469 36.175 27.566 1.00 63.47 162 VAL A N 1
ATOM 1233 C CA . VAL A 1 163 ? 2.404 35.214 28.003 1.00 60.14 162 VAL A CA 1
ATOM 1234 C C . VAL A 1 163 ? 1.910 35.649 29.385 1.00 68.36 162 VAL A C 1
ATOM 1235 O O . VAL A 1 163 ? 2.618 36.366 30.095 1.00 66.64 162 VAL A O 1
ATOM 1239 N N . PRO A 1 164 ? 0.690 35.250 29.820 1.00 67.14 163 PRO A N 1
ATOM 1240 C CA . PRO A 1 164 ? 0.230 35.519 31.188 1.00 66.96 163 PRO A CA 1
ATOM 1241 C C . PRO A 1 164 ? 1.170 35.009 32.298 1.00 65.39 163 PRO A C 1
ATOM 1242 O O . PRO A 1 164 ? 1.687 33.916 32.139 1.00 59.43 163 PRO A O 1
ATOM 1246 N N . ASP A 1 165 ? 1.368 35.817 33.359 1.00 65.41 164 ASP A N 1
ATOM 1247 C CA . ASP A 1 165 ? 2.295 35.569 34.505 1.00 72.80 164 ASP A CA 1
ATOM 1248 C C . ASP A 1 165 ? 2.094 34.164 35.092 1.00 80.36 164 ASP A C 1
ATOM 1249 O O . ASP A 1 165 ? 3.093 33.462 35.395 1.00 68.31 164 ASP A O 1
ATOM 1254 N N . HIS A 1 166 ? 0.832 33.777 35.256 1.00 88.45 165 HIS A N 1
ATOM 1255 C CA . HIS A 1 166 ? 0.408 32.532 35.943 1.00 88.04 165 HIS A CA 1
ATOM 1256 C C . HIS A 1 166 ? 0.527 31.303 35.032 1.00 81.11 165 HIS A C 1
ATOM 1257 O O . HIS A 1 166 ? 0.098 30.244 35.509 1.00 84.25 165 HIS A O 1
ATOM 1264 N N . LEU A 1 167 ? 1.050 31.444 33.797 1.00 72.52 166 LEU A N 1
ATOM 1265 C CA . LEU A 1 167 ? 1.232 30.364 32.773 1.00 69.86 166 LEU A CA 1
ATOM 1266 C C . LEU A 1 167 ? 2.688 30.312 32.269 1.00 69.97 166 LEU A C 1
ATOM 1267 O O . LEU A 1 167 ? 2.903 29.756 31.188 1.00 78.12 166 LEU A O 1
ATOM 1269 N N . VAL A 1 168 ? 3.662 30.854 33.003 1.00 66.74 167 VAL A N 1
ATOM 1270 C CA . VAL A 1 168 ? 5.074 30.970 32.524 1.00 62.19 167 VAL A CA 1
ATOM 1271 C C . VAL A 1 168 ? 5.799 29.636 32.697 1.00 62.04 167 VAL A C 1
ATOM 1272 O O . VAL A 1 168 ? 6.891 29.487 32.108 1.00 60.29 167 VAL A O 1
ATOM 1276 N N . ASP A 1 169 ? 5.230 28.702 33.462 1.00 67.02 168 ASP A N 1
ATOM 1277 C CA . ASP A 1 169 ? 5.874 27.393 33.758 1.00 71.06 168 ASP A CA 1
ATOM 1278 C C . ASP A 1 169 ? 5.562 26.413 32.618 1.00 71.06 168 ASP A C 1
ATOM 1279 O O . ASP A 1 169 ? 5.951 25.240 32.737 1.00 72.45 168 ASP A O 1
ATOM 1284 N N . GLN A 1 170 ? 4.933 26.892 31.538 1.00 69.04 169 GLN A N 1
ATOM 1285 C CA . GLN A 1 170 ? 4.642 26.108 30.307 1.00 70.40 169 GLN A CA 1
ATOM 1286 C C . GLN A 1 170 ? 5.694 26.353 29.226 1.00 67.61 169 GLN A C 1
ATOM 1287 O O . GLN A 1 170 ? 5.585 25.741 28.166 1.00 72.56 169 GLN A O 1
ATOM 1293 N N . TYR A 1 171 ? 6.636 27.265 29.435 1.00 64.19 170 TYR A N 1
ATOM 1294 C CA . TYR A 1 171 ? 7.444 27.810 28.321 1.00 58.57 170 TYR A CA 1
ATOM 1295 C C . TYR A 1 171 ? 8.925 27.767 28.675 1.00 56.46 170 TYR A C 1
ATOM 1296 O O . TYR A 1 171 ? 9.251 27.743 29.870 1.00 62.51 170 TYR A O 1
ATOM 1305 N N . GLY A 1 172 ? 9.783 27.685 27.654 1.00 53.32 171 GLY A N 1
ATOM 1306 C CA . GLY A 1 172 ? 11.132 28.280 27.706 1.00 54.32 171 GLY A CA 1
ATOM 1307 C C . GLY A 1 172 ? 10.972 29.783 27.846 1.00 49.64 171 GLY A C 1
ATOM 1308 O O . GLY A 1 172 ? 10.149 30.329 27.084 1.00 51.77 171 GLY A O 1
ATOM 1309 N N . ILE A 1 173 ? 11.631 30.410 28.829 1.00 52.45 172 ILE A N 1
ATOM 1310 C CA . ILE A 1 173 ? 11.488 31.865 29.156 1.00 51.02 172 ILE A CA 1
ATOM 1311 C C . ILE A 1 173 ? 12.867 32.535 29.091 1.00 49.16 172 ILE A C 1
ATOM 1312 O O . ILE A 1 173 ? 13.807 31.991 29.692 1.00 43.34 172 ILE A O 1
ATOM 1317 N N . VAL A 1 174 ? 12.981 33.703 28.456 1.00 50.96 173 VAL A N 1
ATOM 1318 C CA . VAL A 1 174 ? 14.308 34.375 28.310 1.00 51.57 173 VAL A CA 1
ATOM 1319 C C . VAL A 1 174 ? 14.595 35.232 29.547 1.00 52.77 173 VAL A C 1
ATOM 1320 O O . VAL A 1 174 ? 13.682 35.822 30.136 1.00 56.83 173 VAL A O 1
ATOM 1324 N N . ASP A 1 175 ? 15.868 35.256 29.900 1.00 58.55 174 ASP A N 1
ATOM 1325 C CA . ASP A 1 175 ? 16.533 36.202 30.826 1.00 58.56 174 ASP A CA 1
ATOM 1326 C C . ASP A 1 175 ? 16.823 37.524 30.093 1.00 54.56 174 ASP A C 1
ATOM 1327 O O . ASP A 1 175 ? 17.782 37.585 29.318 1.00 61.18 174 ASP A O 1
ATOM 1332 N N . VAL A 1 176 ? 16.048 38.570 30.339 1.00 51.30 175 VAL A N 1
ATOM 1333 C CA . VAL A 1 176 ? 16.387 39.948 29.891 1.00 57.14 175 VAL A CA 1
ATOM 1334 C C . VAL A 1 176 ? 16.304 40.907 31.088 1.00 62.23 175 VAL A C 1
ATOM 1335 O O . VAL A 1 176 ? 15.671 40.550 32.056 1.00 66.00 175 VAL A O 1
ATOM 1339 N N . ALA A 1 177 ? 16.959 42.070 31.043 1.00 72.96 176 ALA A N 1
ATOM 1340 C CA . ALA A 1 177 ? 16.873 43.101 32.109 1.00 67.73 176 ALA A CA 1
ATOM 1341 C C . ALA A 1 177 ? 15.428 43.611 32.168 1.00 69.75 176 ALA A C 1
ATOM 1342 O O . ALA A 1 177 ? 14.751 43.315 33.148 1.00 77.58 176 ALA A O 1
ATOM 1344 N N . GLN A 1 178 ? 14.973 44.340 31.151 1.00 68.40 177 GLN A N 1
ATOM 1345 C CA . GLN A 1 178 ? 13.533 44.641 30.931 1.00 71.86 177 GLN A CA 1
ATOM 1346 C C . GLN A 1 178 ? 13.061 43.837 29.718 1.00 71.43 177 GLN A C 1
ATOM 1347 O O . GLN A 1 178 ? 13.865 43.109 29.122 1.00 66.38 177 GLN A O 1
ATOM 1353 N N . SER A 1 179 ? 11.778 43.961 29.403 1.00 72.02 178 SER A N 1
ATOM 1354 C CA . SER A 1 179 ? 11.144 43.464 28.165 1.00 67.19 178 SER A CA 1
ATOM 1355 C C . SER A 1 179 ? 11.264 44.556 27.107 1.00 65.62 178 SER A C 1
ATOM 1356 O O . SER A 1 179 ? 11.074 45.728 27.402 1.00 63.93 178 SER A O 1
ATOM 1359 N N . PRO A 1 180 ? 11.608 44.219 25.849 1.00 64.43 179 PRO A N 1
ATOM 1360 C CA . PRO A 1 180 ? 11.549 45.211 24.771 1.00 59.93 179 PRO A CA 1
ATOM 1361 C C . PRO A 1 180 ? 10.120 45.626 24.407 1.00 58.21 179 PRO A C 1
ATOM 1362 O O . PRO A 1 180 ? 9.207 44.985 24.860 1.00 59.47 179 PRO A O 1
ATOM 1365 N N . ASN A 1 181 ? 9.945 46.645 23.571 1.00 60.48 180 ASN A N 1
ATOM 1366 C CA . ASN A 1 181 ? 8.634 46.901 22.918 1.00 63.50 180 ASN A CA 1
ATOM 1367 C C . ASN A 1 181 ? 8.389 45.812 21.869 1.00 67.20 180 ASN A C 1
ATOM 1368 O O . ASN A 1 181 ? 9.383 45.271 21.357 1.00 61.09 180 ASN A O 1
ATOM 1373 N N . GLU A 1 182 ? 7.121 45.549 21.528 1.00 64.93 181 GLU A N 1
ATOM 1374 C CA . GLU A 1 182 ? 6.747 44.659 20.401 1.00 65.52 181 GLU A CA 1
ATOM 1375 C C . GLU A 1 182 ? 7.490 45.121 19.149 1.00 69.11 181 GLU A C 1
ATOM 1376 O O . GLU A 1 182 ? 7.628 46.339 18.972 1.00 73.18 181 GLU A O 1
ATOM 1382 N N . GLY A 1 183 ? 7.947 44.178 18.322 1.00 66.86 182 GLY A N 1
ATOM 1383 C CA . GLY A 1 183 ? 8.724 44.459 17.104 1.00 57.25 182 GLY A CA 1
ATOM 1384 C C . GLY A 1 183 ? 10.095 45.029 17.431 1.00 56.17 182 GLY A C 1
ATOM 1385 O O . GLY A 1 183 ? 10.697 45.573 16.522 1.00 45.60 182 GLY A O 1
ATOM 1386 N N . GLU A 1 184 ? 10.598 44.912 18.667 1.00 60.24 183 GLU A N 1
ATOM 1387 C CA . GLU A 1 184 ? 11.968 45.403 19.029 1.00 66.86 183 GLU A CA 1
ATOM 1388 C C . GLU A 1 184 ? 12.749 44.310 19.763 1.00 56.07 183 GLU A C 1
ATOM 1389 O O . GLU A 1 184 ? 12.128 43.354 20.231 1.00 44.93 183 GLU A O 1
ATOM 1395 N N . SER A 1 185 ? 14.069 44.474 19.867 1.00 51.07 184 SER A N 1
ATOM 1396 C CA . SER A 1 185 ? 14.979 43.478 20.479 1.00 52.25 184 SER A CA 1
ATOM 1397 C C . SER A 1 185 ? 15.697 44.052 21.708 1.00 50.49 184 SER A C 1
ATOM 1398 O O . SER A 1 185 ? 15.858 45.255 21.770 1.00 49.77 184 SER A O 1
ATOM 1401 N N . ILE A 1 186 ? 16.063 43.200 22.670 1.00 52.36 185 ILE A N 1
ATOM 1402 C CA . ILE A 1 186 ? 17.012 43.532 23.770 1.00 56.76 185 ILE A CA 1
ATOM 1403 C C . ILE A 1 186 ? 17.957 42.358 23.933 1.00 55.92 185 ILE A C 1
ATOM 1404 O O . ILE A 1 186 ? 17.526 41.235 23.710 1.00 60.74 185 ILE A O 1
ATOM 1408 N N . ALA A 1 187 ? 19.179 42.640 24.373 1.00 52.80 186 ALA A N 1
ATOM 1409 C CA . ALA A 1 187 ? 20.173 41.620 24.744 1.00 51.10 186 ALA A CA 1
ATOM 1410 C C . ALA A 1 187 ? 19.537 40.705 25.783 1.00 50.11 186 ALA A C 1
ATOM 1411 O O . ALA A 1 187 ? 18.760 41.217 26.598 1.00 55.21 186 ALA A O 1
ATOM 1413 N N . MET A 1 188 ? 19.859 39.415 25.720 1.00 51.65 187 MET A N 1
ATOM 1414 C CA . MET A 1 188 ? 19.363 38.349 26.624 1.00 52.79 187 MET A CA 1
ATOM 1415 C C . MET A 1 188 ? 20.542 37.476 27.062 1.00 53.96 187 MET A C 1
ATOM 1416 O O . MET A 1 188 ? 21.475 37.259 26.224 1.00 51.00 187 MET A O 1
ATOM 1421 N N . GLN A 1 189 ? 20.503 36.988 28.310 1.00 50.06 188 GLN A N 1
ATOM 1422 C CA . GLN A 1 189 ? 21.649 36.284 28.949 1.00 58.56 188 GLN A CA 1
ATOM 1423 C C . GLN A 1 189 ? 21.410 34.781 29.019 1.00 59.06 188 GLN A C 1
ATOM 1424 O O . GLN A 1 189 ? 22.387 34.082 29.343 1.00 72.35 188 GLN A O 1
ATOM 1430 N N . GLY A 1 190 ? 20.195 34.292 28.776 1.00 49.72 189 GLY A N 1
ATOM 1431 C CA . GLY A 1 190 ? 19.941 32.834 28.806 1.00 49.67 189 GLY A CA 1
ATOM 1432 C C . GLY A 1 190 ? 18.469 32.525 28.642 1.00 49.20 189 GLY A C 1
ATOM 1433 O O . GLY A 1 190 ? 17.675 33.472 28.504 1.00 48.33 189 GLY A O 1
ATOM 1434 N N . ILE A 1 191 ? 18.098 31.248 28.643 1.00 54.32 190 ILE A N 1
ATOM 1435 C CA . ILE A 1 191 ? 16.657 30.857 28.653 1.00 57.75 190 ILE A CA 1
ATOM 1436 C C . ILE A 1 191 ? 16.455 29.772 29.725 1.00 55.37 190 ILE A C 1
ATOM 1437 O O . ILE A 1 191 ? 17.312 28.873 29.857 1.00 48.29 190 ILE A O 1
ATOM 1441 N N . VAL A 1 192 ? 15.387 29.902 30.510 1.00 55.79 191 VAL A N 1
ATOM 1442 C CA . VAL A 1 192 ? 15.008 28.948 31.588 1.00 60.61 191 VAL A CA 1
ATOM 1443 C C . VAL A 1 192 ? 13.840 28.107 31.059 1.00 63.48 191 VAL A C 1
ATOM 1444 O O . VAL A 1 192 ? 12.766 28.713 30.807 1.00 58.07 191 VAL A O 1
ATOM 1448 N N . GLU A 1 193 ? 14.027 26.785 30.935 1.00 62.20 192 GLU A N 1
ATOM 1449 C CA . GLU A 1 193 ? 12.930 25.802 30.696 1.00 68.91 192 GLU A CA 1
ATOM 1450 C C . GLU A 1 193 ? 11.892 25.836 31.843 1.00 75.12 192 GLU A C 1
ATOM 1451 O O . GLU A 1 193 ? 12.232 25.469 32.975 1.00 61.86 192 GLU A O 1
ATOM 1457 N N . LYS A 1 194 ? 10.647 26.231 31.541 1.00 78.67 193 LYS A N 1
ATOM 1458 C CA . LYS A 1 194 ? 9.461 26.053 32.428 1.00 81.40 193 LYS A CA 1
ATOM 1459 C C . LYS A 1 194 ? 9.830 26.510 33.833 1.00 80.16 193 LYS A C 1
ATOM 1460 O O . LYS A 1 194 ? 9.912 25.718 34.761 1.00 73.10 193 LYS A O 1
ATOM 1466 N N . PRO A 1 195 ? 10.099 27.810 34.042 1.00 80.34 194 PRO A N 1
ATOM 1467 C CA . PRO A 1 195 ? 10.438 28.286 35.375 1.00 80.90 194 PRO A CA 1
ATOM 1468 C C . PRO A 1 195 ? 9.154 28.260 36.206 1.00 78.95 194 PRO A C 1
ATOM 1469 O O . PRO A 1 195 ? 8.058 28.423 35.657 1.00 74.93 194 PRO A O 1
ATOM 1473 N N . PRO A 1 196 ? 9.245 28.024 37.539 1.00 78.16 195 PRO A N 1
ATOM 1474 C CA . PRO A 1 196 ? 8.081 28.118 38.429 1.00 69.55 195 PRO A CA 1
ATOM 1475 C C . PRO A 1 196 ? 7.384 29.487 38.442 1.00 62.00 195 PRO A C 1
ATOM 1476 O O . PRO A 1 196 ? 8.060 30.493 38.469 1.00 64.10 195 PRO A O 1
ATOM 1480 N N . VAL A 1 197 ? 6.049 29.481 38.495 1.00 67.90 196 VAL A N 1
ATOM 1481 C CA . VAL A 1 197 ? 5.178 30.692 38.375 1.00 69.22 196 VAL A CA 1
ATOM 1482 C C . VAL A 1 197 ? 5.672 31.775 39.337 1.00 67.71 196 VAL A C 1
ATOM 1483 O O . VAL A 1 197 ? 5.582 32.946 38.984 1.00 73.28 196 VAL A O 1
ATOM 1487 N N . GLY A 1 198 ? 6.218 31.402 40.489 1.00 70.36 197 GLY A N 1
ATOM 1488 C CA . GLY A 1 198 ? 6.917 32.373 41.347 1.00 75.79 197 GLY A CA 1
ATOM 1489 C C . GLY A 1 198 ? 8.114 33.043 40.659 1.00 78.57 197 GLY A C 1
ATOM 1490 O O . GLY A 1 198 ? 8.261 34.262 40.835 1.00 77.64 197 GLY A O 1
ATOM 1491 N N . ALA A 1 199 ? 8.967 32.295 39.937 1.00 76.43 198 ALA A N 1
ATOM 1492 C CA . ALA A 1 199 ? 10.418 32.596 39.794 1.00 75.20 198 ALA A CA 1
ATOM 1493 C C . ALA A 1 199 ? 10.872 32.631 38.324 1.00 72.49 198 ALA A C 1
ATOM 1494 O O . ALA A 1 199 ? 11.947 32.066 38.019 1.00 67.29 198 ALA A O 1
ATOM 1496 N N . ALA A 1 200 ? 10.131 33.331 37.457 1.00 73.72 199 ALA A N 1
ATOM 1497 C CA . ALA A 1 200 ? 10.441 33.491 36.012 1.00 78.60 199 ALA A CA 1
ATOM 1498 C C . ALA A 1 200 ? 11.248 34.769 35.789 1.00 70.34 199 ALA A C 1
ATOM 1499 O O . ALA A 1 200 ? 10.881 35.833 36.287 1.00 57.13 199 ALA A O 1
ATOM 1501 N N . PRO A 1 201 ? 12.375 34.696 35.042 1.00 65.25 200 PRO A N 1
ATOM 1502 C CA . PRO A 1 201 ? 13.199 35.872 34.758 1.00 62.14 200 PRO A CA 1
ATOM 1503 C C . PRO A 1 201 ? 12.483 36.983 33.987 1.00 58.69 200 PRO A C 1
ATOM 1504 O O . PRO A 1 201 ? 12.976 38.073 34.040 1.00 60.50 200 PRO A O 1
ATOM 1508 N N . SER A 1 202 ? 11.398 36.643 33.284 1.00 56.09 201 SER A N 1
ATOM 1509 C CA . SER A 1 202 ? 10.507 37.554 32.521 1.00 56.00 201 SER A CA 1
ATOM 1510 C C . SER A 1 202 ? 9.190 36.826 32.212 1.00 60.12 201 SER A C 1
ATOM 1511 O O . SER A 1 202 ? 9.040 35.662 32.635 1.00 51.49 201 SER A O 1
ATOM 1514 N N . ASN A 1 203 ? 8.284 37.463 31.462 1.00 58.56 202 ASN A N 1
ATOM 1515 C CA . ASN A 1 203 ? 7.066 36.798 30.928 1.00 57.60 202 ASN A CA 1
ATOM 1516 C C . ASN A 1 203 ? 7.218 36.565 29.413 1.00 53.18 202 ASN A C 1
ATOM 1517 O O . ASN A 1 203 ? 6.178 36.411 28.722 1.00 52.03 202 ASN A O 1
ATOM 1522 N N . LEU A 1 204 ? 8.462 36.521 28.920 1.00 55.56 203 LEU A N 1
ATOM 1523 C CA . LEU A 1 204 ? 8.811 36.463 27.471 1.00 54.53 203 LEU A CA 1
ATOM 1524 C C . LEU A 1 204 ? 9.168 35.014 27.077 1.00 55.44 203 LEU A C 1
ATOM 1525 O O . LEU A 1 204 ? 10.260 34.524 27.488 1.00 43.55 203 LEU A O 1
ATOM 1530 N N . SER A 1 205 ? 8.292 34.361 26.286 1.00 55.97 204 SER A N 1
ATOM 1531 C CA . SER A 1 205 ? 8.389 32.919 25.914 1.00 50.85 204 SER A CA 1
ATOM 1532 C C . SER A 1 205 ? 9.100 32.760 24.566 1.00 42.35 204 SER A C 1
ATOM 1533 O O . SER A 1 205 ? 8.842 33.562 23.686 1.00 36.75 204 SER A O 1
ATOM 1536 N N . VAL A 1 206 ? 9.976 31.762 24.448 1.00 40.09 205 VAL A N 1
ATOM 1537 C CA . VAL A 1 206 ? 10.624 31.351 23.175 1.00 42.48 205 VAL A CA 1
ATOM 1538 C C . VAL A 1 206 ? 9.559 30.778 22.234 1.00 50.29 205 VAL A C 1
ATOM 1539 O O . VAL A 1 206 ? 8.875 29.819 22.622 1.00 55.25 205 VAL A O 1
ATOM 1543 N N . VAL A 1 207 ? 9.416 31.319 21.025 1.00 53.79 206 VAL A N 1
ATOM 1544 C CA . VAL A 1 207 ? 8.303 30.921 20.118 1.00 47.55 206 VAL A CA 1
ATOM 1545 C C . VAL A 1 207 ? 8.758 29.817 19.145 1.00 46.75 206 VAL A C 1
ATOM 1546 O O . VAL A 1 207 ? 7.900 29.029 18.739 1.00 46.34 206 VAL A O 1
ATOM 1550 N N . GLY A 1 208 ? 10.046 29.718 18.801 1.00 38.97 207 GLY A N 1
ATOM 1551 C CA . GLY A 1 208 ? 10.517 28.787 17.755 1.00 42.62 207 GLY A CA 1
ATOM 1552 C C . GLY A 1 208 ? 10.782 29.479 16.418 1.00 42.39 207 GLY A C 1
ATOM 1553 O O . GLY A 1 208 ? 10.524 28.851 15.331 1.00 37.58 207 GLY A O 1
ATOM 1554 N N . ARG A 1 209 ? 11.289 30.718 16.483 1.00 41.46 208 ARG A N 1
ATOM 1555 C CA . ARG A 1 209 ? 11.872 31.471 15.348 1.00 41.03 208 ARG A CA 1
ATOM 1556 C C . ARG A 1 209 ? 13.248 31.996 15.772 1.00 38.46 208 ARG A C 1
ATOM 1557 O O . ARG A 1 209 ? 13.379 32.604 16.830 1.00 37.45 208 ARG A O 1
ATOM 1565 N N . TYR A 1 210 ? 14.256 31.739 14.958 1.00 38.89 209 TYR A N 1
ATOM 1566 C CA . TYR A 1 210 ? 15.659 32.095 15.244 1.00 39.73 209 TYR A CA 1
ATOM 1567 C C . TYR A 1 210 ? 16.298 32.627 13.958 1.00 41.86 209 TYR A C 1
ATOM 1568 O O . TYR A 1 210 ? 15.961 32.188 12.847 1.00 40.75 209 TYR A O 1
ATOM 1577 N N . VAL A 1 211 ? 17.200 33.585 14.127 1.00 41.69 210 VAL A N 1
ATOM 1578 C CA . VAL A 1 211 ? 18.253 33.915 13.129 1.00 40.70 210 VAL A CA 1
ATOM 1579 C C . VAL A 1 211 ? 19.571 33.770 13.868 1.00 37.53 210 VAL A C 1
ATOM 1580 O O . VAL A 1 211 ? 19.673 34.340 14.933 1.00 43.07 210 VAL A O 1
ATOM 1584 N N . LEU A 1 212 ? 20.472 32.948 13.344 1.00 44.72 211 LEU A N 1
ATOM 1585 C CA . LEU A 1 212 ? 21.712 32.474 13.999 1.00 40.19 211 LEU A CA 1
ATOM 1586 C C . LEU A 1 212 ? 22.836 32.605 12.988 1.00 40.50 211 LEU A C 1
ATOM 1587 O O . LEU A 1 212 ? 22.615 32.535 11.782 1.00 45.93 211 LEU A O 1
ATOM 1592 N N . PRO A 1 213 ? 24.070 32.816 13.453 1.00 39.76 212 PRO A N 1
ATOM 1593 C CA . PRO A 1 213 ? 25.233 32.709 12.588 1.00 46.94 212 PRO A CA 1
ATOM 1594 C C . PRO A 1 213 ? 25.630 31.253 12.346 1.00 43.37 212 PRO A C 1
ATOM 1595 O O . PRO A 1 213 ? 25.225 30.420 13.080 1.00 44.26 212 PRO A O 1
ATOM 1599 N N . ALA A 1 214 ? 26.435 31.028 11.320 1.00 44.83 213 ALA A N 1
ATOM 1600 C CA . ALA A 1 214 ? 26.908 29.705 10.866 1.00 46.67 213 ALA A CA 1
ATOM 1601 C C . ALA A 1 214 ? 27.814 29.102 11.925 1.00 50.58 213 ALA A C 1
ATOM 1602 O O . ALA A 1 214 ? 27.926 27.856 11.956 1.00 59.01 213 ALA A O 1
ATOM 1604 N N . LYS A 1 215 ? 28.515 29.969 12.670 1.00 52.15 214 LYS A N 1
ATOM 1605 C CA . LYS A 1 215 ? 29.288 29.631 13.896 1.00 48.33 214 LYS A CA 1
ATOM 1606 C C . LYS A 1 215 ? 28.541 28.518 14.635 1.00 51.67 214 LYS A C 1
ATOM 1607 O O . LYS A 1 215 ? 29.222 27.615 15.157 1.00 50.38 214 LYS A O 1
ATOM 1611 N N . ILE A 1 216 ? 27.202 28.669 14.755 1.00 47.96 215 ILE A N 1
ATOM 1612 C CA . ILE A 1 216 ? 26.322 27.871 15.657 1.00 45.73 215 ILE A CA 1
ATOM 1613 C C . ILE A 1 216 ? 26.547 26.385 15.394 1.00 40.17 215 ILE A C 1
ATOM 1614 O O . ILE A 1 216 ? 26.288 25.635 16.293 1.00 40.91 215 ILE A O 1
ATOM 1619 N N . MET A 1 217 ? 26.972 25.998 14.193 1.00 42.95 216 MET A N 1
ATOM 1620 C CA . MET A 1 217 ? 27.099 24.571 13.788 1.00 52.25 216 MET A CA 1
ATOM 1621 C C . MET A 1 217 ? 28.294 23.923 14.480 1.00 53.50 216 MET A C 1
ATOM 1622 O O . MET A 1 217 ? 28.207 22.712 14.753 1.00 62.89 216 MET A O 1
ATOM 1627 N N . GLN A 1 218 ? 29.372 24.677 14.711 1.00 57.85 217 GLN A N 1
ATOM 1628 C CA . GLN A 1 218 ? 30.591 24.168 15.400 1.00 56.74 217 GLN A CA 1
ATOM 1629 C C . GLN A 1 218 ? 30.321 24.195 16.889 1.00 50.55 217 GLN A C 1
ATOM 1630 O O . GLN A 1 218 ? 30.807 23.308 17.611 1.00 48.96 217 GLN A O 1
ATOM 1636 N N . LEU A 1 219 ? 29.541 25.177 17.310 1.00 44.03 218 LEU A N 1
ATOM 1637 C CA . LEU A 1 219 ? 29.019 25.185 18.682 1.00 43.28 218 LEU A CA 1
ATOM 1638 C C . LEU A 1 219 ? 28.172 23.925 18.911 1.00 45.92 218 LEU A C 1
ATOM 1639 O O . LEU A 1 219 ? 28.411 23.262 19.943 1.00 48.23 218 LEU A O 1
ATOM 1644 N N . LEU A 1 220 ? 27.230 23.575 18.021 1.00 48.60 219 LEU A N 1
ATOM 1645 C CA . LEU A 1 220 ? 26.340 22.373 18.202 1.00 46.69 219 LEU A CA 1
ATOM 1646 C C . LEU A 1 220 ? 27.192 21.091 18.213 1.00 50.33 219 LEU A C 1
ATOM 1647 O O . LEU A 1 220 ? 26.816 20.159 18.921 1.00 54.84 219 LEU A O 1
ATOM 1652 N N . GLU A 1 221 ? 28.313 21.052 17.481 1.00 47.66 220 GLU A N 1
ATOM 1653 C CA . GLU A 1 221 ? 29.232 19.882 17.456 1.00 51.18 220 GLU A CA 1
ATOM 1654 C C . GLU A 1 221 ? 29.949 19.744 18.810 1.00 58.48 220 GLU A C 1
ATOM 1655 O O . GLU A 1 221 ? 30.620 18.741 18.990 1.00 53.48 220 GLU A O 1
ATOM 1661 N N . ASN A 1 222 ? 29.829 20.713 19.7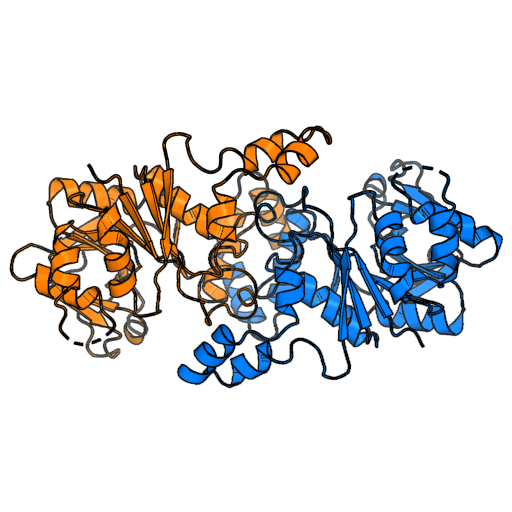30 1.00 71.03 221 ASN A N 1
ATOM 1662 C CA . ASN A 1 222 ? 30.656 20.778 20.973 1.00 66.31 221 ASN A CA 1
ATOM 1663 C C . ASN A 1 222 ? 29.783 20.991 22.214 1.00 64.52 221 ASN A C 1
ATOM 1664 O O . ASN A 1 222 ? 30.328 21.447 23.226 1.00 58.22 221 ASN A O 1
ATOM 1669 N N . THR A 1 223 ? 28.495 20.633 22.161 1.00 66.79 222 THR A N 1
ATOM 1670 C CA . THR A 1 223 ? 27.547 20.798 23.297 1.00 73.19 222 THR A CA 1
ATOM 1671 C C . THR A 1 223 ? 27.647 19.615 24.258 1.00 81.83 222 THR A C 1
ATOM 1672 O O . THR A 1 223 ? 27.224 18.509 23.922 1.00 86.35 222 THR A O 1
ATOM 1676 N N . PRO A 1 224 ? 28.103 19.834 25.511 1.00 81.88 223 PRO A N 1
ATOM 1677 C CA . PRO A 1 224 ? 28.071 18.821 26.560 1.00 81.38 223 PRO A CA 1
ATOM 1678 C C . PRO A 1 224 ? 27.522 17.425 26.210 1.00 80.02 223 PRO A C 1
ATOM 1679 O O . PRO A 1 224 ? 26.329 17.309 25.960 1.00 80.80 223 PRO A O 1
ATOM 1683 N N . GLU A 1 230 ? 20.890 13.996 22.958 1.00 86.15 229 GLU A N 1
ATOM 1684 C CA . GLU A 1 230 ? 19.982 15.129 23.293 1.00 87.10 229 GLU A CA 1
ATOM 1685 C C . GLU A 1 230 ? 20.805 16.423 23.184 1.00 81.66 229 GLU A C 1
ATOM 1686 O O . GLU A 1 230 ? 20.925 17.129 24.209 1.00 84.24 229 GLU A O 1
ATOM 1692 N N . ILE A 1 231 ? 21.345 16.706 21.981 1.00 76.08 230 ILE A N 1
ATOM 1693 C CA . ILE A 1 231 ? 22.087 17.963 21.634 1.00 76.45 230 ILE A CA 1
ATOM 1694 C C . ILE A 1 231 ? 21.085 19.121 21.651 1.00 71.99 230 ILE A C 1
ATOM 1695 O O . ILE A 1 231 ? 20.121 19.063 20.869 1.00 81.10 230 ILE A O 1
ATOM 1700 N N . GLN A 1 232 ? 21.354 20.127 22.491 1.00 66.57 231 GLN A N 1
ATOM 1701 C CA . GLN A 1 232 ? 20.418 21.182 22.981 1.00 60.95 231 GLN A CA 1
ATOM 1702 C C . GLN A 1 232 ? 20.791 22.546 22.340 1.00 57.77 231 GLN A C 1
ATOM 1703 O O . GLN A 1 232 ? 21.838 23.129 22.679 1.00 58.97 231 GLN A O 1
ATOM 1709 N N . LEU A 1 233 ? 19.980 23.062 21.421 1.00 53.09 232 LEU A N 1
ATOM 1710 C CA . LEU A 1 233 ? 20.169 24.405 20.810 1.00 51.63 232 LEU A CA 1
ATOM 1711 C C . LEU A 1 233 ? 20.413 25.497 21.876 1.00 45.73 232 LEU A C 1
ATOM 1712 O O . LEU A 1 233 ? 21.291 26.316 21.661 1.00 50.31 232 LEU A O 1
ATOM 1717 N N . THR A 1 234 ? 19.660 25.525 22.969 1.00 48.82 233 THR A N 1
ATOM 1718 C CA . THR A 1 234 ? 19.683 26.593 24.008 1.00 53.00 233 THR A CA 1
ATOM 1719 C C . THR A 1 234 ? 21.069 26.738 24.630 1.00 53.32 233 THR A C 1
ATOM 1720 O O . THR A 1 234 ? 21.404 27.894 25.004 1.00 59.72 233 THR A O 1
ATOM 1724 N N . ASP A 1 235 ? 21.848 25.654 24.692 1.00 51.90 234 ASP A N 1
ATOM 1725 C CA . ASP A 1 235 ? 23.211 25.709 25.272 1.00 65.82 234 ASP A CA 1
ATOM 1726 C C . ASP A 1 235 ? 24.286 25.785 24.171 1.00 64.31 234 ASP A C 1
ATOM 1727 O O . ASP A 1 235 ? 25.439 26.159 24.496 1.00 66.64 234 ASP A O 1
ATOM 1732 N N . ALA A 1 236 ? 23.957 25.546 22.908 1.00 58.46 235 ALA A N 1
ATOM 1733 C CA . ALA A 1 236 ? 24.794 26.052 21.794 1.00 58.52 235 ALA A CA 1
ATOM 1734 C C . ALA A 1 236 ? 24.717 27.590 21.781 1.00 53.41 235 ALA A C 1
ATOM 1735 O O . ALA A 1 236 ? 25.744 28.230 21.589 1.00 45.30 235 ALA A O 1
ATOM 1737 N N . ILE A 1 237 ? 23.536 28.154 22.035 1.00 46.17 236 ILE A N 1
ATOM 1738 C CA . ILE A 1 237 ? 23.310 29.620 22.100 1.00 44.31 236 ILE A CA 1
ATOM 1739 C C . ILE A 1 237 ? 23.987 30.158 23.369 1.00 49.96 236 ILE A C 1
ATOM 1740 O O . ILE A 1 237 ? 24.755 31.158 23.268 1.00 52.35 236 ILE A O 1
ATOM 1745 N N . ALA A 1 238 ? 23.812 29.492 24.509 1.00 46.69 237 ALA A N 1
ATOM 1746 C CA . ALA A 1 238 ? 24.629 29.795 25.710 1.00 49.09 237 ALA A CA 1
ATOM 1747 C C . ALA A 1 238 ? 26.100 29.939 25.298 1.00 46.43 237 ALA A C 1
ATOM 1748 O O . ALA A 1 238 ? 26.677 30.966 25.682 1.00 52.48 237 ALA A O 1
ATOM 1750 N N . MET A 1 239 ? 26.676 28.976 24.557 1.00 42.45 238 MET A N 1
ATOM 1751 C CA . MET A 1 239 ? 28.125 28.964 24.186 1.00 45.95 238 MET A CA 1
ATOM 1752 C C . MET A 1 239 ? 28.454 30.161 23.274 1.00 46.81 238 MET A C 1
ATOM 1753 O O . MET A 1 239 ? 29.592 30.668 23.322 1.00 53.03 238 MET A O 1
ATOM 1758 N N . LEU A 1 240 ? 27.511 30.568 22.432 1.00 41.75 239 LEU A N 1
ATOM 1759 C CA . LEU A 1 240 ? 27.674 31.701 21.502 1.00 42.78 239 LEU A CA 1
ATOM 1760 C C . LEU A 1 240 ? 27.770 32.998 22.319 1.00 43.43 239 LEU A C 1
ATOM 1761 O O . LEU A 1 240 ? 28.382 33.937 21.848 1.00 45.06 239 LEU A O 1
ATOM 1766 N N . GLN A 1 241 ? 27.173 33.031 23.507 1.00 53.64 240 GLN A N 1
ATOM 1767 C CA . GLN A 1 241 ? 27.154 34.205 24.431 1.00 55.24 240 GLN A CA 1
ATOM 1768 C C . GLN A 1 241 ? 28.588 34.587 24.792 1.00 49.96 240 GLN A C 1
ATOM 1769 O O . GLN A 1 241 ? 28.852 35.759 24.990 1.00 50.13 240 GLN A O 1
ATOM 1775 N N . ASP A 1 242 ? 29.472 33.603 24.799 1.00 47.09 241 ASP A N 1
ATOM 1776 C CA . ASP A 1 242 ? 30.906 33.741 25.092 1.00 48.44 241 ASP A CA 1
ATOM 1777 C C . ASP A 1 242 ? 31.610 34.678 24.113 1.00 48.31 241 ASP A C 1
ATOM 1778 O O . ASP A 1 242 ? 32.655 35.189 24.484 1.00 46.12 241 ASP A O 1
ATOM 1783 N N . THR A 1 243 ? 31.159 34.808 22.879 1.00 49.49 242 THR A N 1
ATOM 1784 C CA . THR A 1 243 ? 31.865 35.649 21.878 1.00 53.17 242 THR A CA 1
ATOM 1785 C C . THR A 1 243 ? 30.884 36.612 21.201 1.00 54.03 242 THR A C 1
ATOM 1786 O O . THR A 1 243 ? 31.333 37.378 20.312 1.00 61.10 242 THR A O 1
ATOM 1790 N N . ASP A 1 244 ? 29.598 36.593 21.556 1.00 44.59 243 ASP A N 1
ATOM 1791 C CA . ASP A 1 244 ? 28.593 37.278 20.715 1.00 44.58 243 ASP A CA 1
ATOM 1792 C C . ASP A 1 244 ? 27.448 37.763 21.595 1.00 44.37 243 ASP A C 1
ATOM 1793 O O . ASP A 1 244 ? 27.202 37.189 22.651 1.00 53.24 243 ASP A O 1
ATOM 1798 N N . THR A 1 245 ? 26.869 38.888 21.207 1.00 49.48 244 THR A N 1
ATOM 1799 C CA . THR A 1 245 ? 25.571 39.372 21.707 1.00 53.19 244 THR A CA 1
ATOM 1800 C C . THR A 1 245 ? 24.519 38.425 21.136 1.00 53.89 244 THR A C 1
ATOM 1801 O O . THR A 1 245 ? 24.693 37.936 20.003 1.00 56.67 244 THR A O 1
ATOM 1805 N N . VAL A 1 246 ? 23.516 38.143 21.952 1.00 49.04 245 VAL A N 1
ATOM 1806 C CA . VAL A 1 246 ? 22.277 37.423 21.593 1.00 45.44 245 VAL A CA 1
ATOM 1807 C C . VAL A 1 246 ? 21.136 38.332 22.073 1.00 45.25 245 VAL A C 1
ATOM 1808 O O . VAL A 1 246 ? 21.206 38.830 23.186 1.00 41.11 245 VAL A O 1
ATOM 1812 N N . GLU A 1 247 ? 20.166 38.605 21.222 1.00 43.67 246 GLU A N 1
ATOM 1813 C CA . GLU A 1 247 ? 19.031 39.481 21.557 1.00 44.81 246 GLU A CA 1
ATOM 1814 C C . GLU A 1 247 ? 17.728 38.692 21.445 1.00 46.18 246 GLU A C 1
ATOM 1815 O O . GLU A 1 247 ? 17.610 37.744 20.641 1.00 53.99 246 GLU A O 1
ATOM 1821 N N . ALA A 1 248 ? 16.784 39.100 22.254 1.00 47.72 247 ALA A N 1
ATOM 1822 C CA . ALA A 1 248 ? 15.406 38.610 22.265 1.00 45.42 247 ALA A CA 1
ATOM 1823 C C . ALA A 1 248 ? 14.578 39.649 21.514 1.00 44.03 247 ALA A C 1
ATOM 1824 O O . ALA A 1 248 ? 14.640 40.836 21.868 1.00 51.46 247 ALA A O 1
ATOM 1826 N N . TYR A 1 249 ? 13.945 39.205 20.431 1.00 51.58 248 TYR A N 1
ATOM 1827 C CA . TYR A 1 249 ? 13.079 39.989 19.527 1.00 51.13 248 TYR A CA 1
ATOM 1828 C C . TYR A 1 249 ? 11.640 39.634 19.887 1.00 54.27 248 TYR A C 1
ATOM 1829 O O . TYR A 1 249 ? 11.273 38.451 19.769 1.00 50.27 248 TYR A O 1
ATOM 1838 N N . ARG A 1 250 ? 10.857 40.630 20.290 1.00 51.46 249 ARG A N 1
ATOM 1839 C CA . ARG A 1 250 ? 9.471 40.428 20.754 1.00 51.14 249 ARG A CA 1
ATOM 1840 C C . ARG A 1 250 ? 8.521 40.664 19.589 1.00 53.95 249 ARG A C 1
ATOM 1841 O O . ARG A 1 250 ? 8.438 41.803 19.083 1.00 50.68 249 ARG 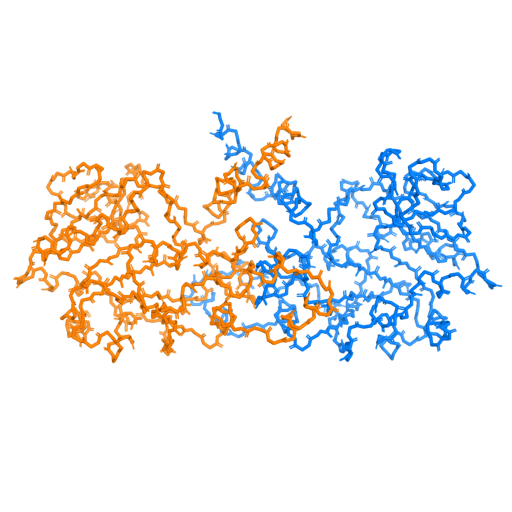A O 1
ATOM 1849 N N . MET A 1 251 ? 7.792 39.608 19.266 1.00 53.38 250 MET A N 1
ATOM 1850 C CA . MET A 1 251 ? 6.737 39.563 18.247 1.00 53.84 250 MET A CA 1
ATOM 1851 C C . MET A 1 251 ? 5.832 40.785 18.357 1.00 53.40 250 MET A C 1
ATOM 1852 O O . MET A 1 251 ? 5.539 41.237 19.476 1.00 43.00 250 MET A O 1
ATOM 1857 N N . GLN A 1 252 ? 5.294 41.172 17.211 1.00 53.67 251 GLN A N 1
ATOM 1858 C CA . GLN A 1 252 ? 4.145 42.096 17.099 1.00 58.98 251 GLN A CA 1
ATOM 1859 C C . GLN A 1 252 ? 2.899 41.259 16.750 1.00 54.64 251 GLN A C 1
ATOM 1860 O O . GLN A 1 252 ? 1.809 41.759 16.980 1.00 59.30 251 GLN A O 1
ATOM 1866 N N . GLY A 1 253 ? 3.061 40.012 16.281 1.00 53.67 252 GLY A N 1
ATOM 1867 C CA . GLY A 1 253 ? 1.980 39.173 15.715 1.00 54.30 252 GLY A CA 1
ATOM 1868 C C . GLY A 1 253 ? 1.484 38.160 16.741 1.00 53.78 252 GLY A C 1
ATOM 1869 O O . GLY A 1 253 ? 1.697 38.391 17.920 1.00 54.27 252 GLY A O 1
ATOM 1870 N N . GLN A 1 254 ? 0.890 37.053 16.306 1.00 53.22 253 GLN A N 1
ATOM 1871 C CA . GLN A 1 254 ? 0.204 36.061 17.182 1.00 54.88 253 GLN A CA 1
ATOM 1872 C C . GLN A 1 254 ? 0.662 34.643 16.805 1.00 48.23 253 GLN A C 1
ATOM 1873 O O . GLN A 1 254 ? 0.778 34.373 15.589 1.00 48.87 253 GLN A O 1
ATOM 1879 N N . THR A 1 255 ? 0.908 33.759 17.778 1.00 48.23 254 THR A N 1
ATOM 1880 C CA . THR A 1 255 ? 1.370 32.360 17.530 1.00 49.38 254 THR A CA 1
ATOM 1881 C C . THR A 1 255 ? 0.215 31.383 17.733 1.00 48.60 254 THR A C 1
ATOM 1882 O O . THR A 1 255 ? -0.747 31.753 18.417 1.00 50.34 254 THR A O 1
ATOM 1886 N N . PHE A 1 256 ? 0.305 30.198 17.120 1.00 49.85 255 PHE A N 1
ATOM 1887 C CA . PHE A 1 256 ? -0.629 29.065 17.327 1.00 45.29 255 PHE A CA 1
ATOM 1888 C C . PHE A 1 256 ? 0.188 27.795 17.361 1.00 47.55 255 PHE A C 1
ATOM 1889 O O . PHE A 1 256 ? 0.948 27.540 16.406 1.00 49.92 255 PHE A O 1
ATOM 1897 N N . ASP A 1 257 ? 0.075 27.064 18.466 1.00 49.38 256 ASP A N 1
ATOM 1898 C CA . ASP A 1 257 ? 0.832 25.809 18.658 1.00 54.43 256 ASP A CA 1
ATOM 1899 C C . ASP A 1 257 ? -0.053 24.677 18.130 1.00 61.20 256 ASP A C 1
ATOM 1900 O O . ASP A 1 257 ? -0.983 24.304 18.866 1.00 58.92 256 ASP A O 1
ATOM 1905 N N . CYS A 1 258 ? 0.215 24.205 16.898 1.00 57.28 257 CYS A N 1
ATOM 1906 C CA . CYS A 1 258 ? -0.537 23.126 16.207 1.00 61.79 257 CYS A CA 1
ATOM 1907 C C . CYS A 1 258 ? -0.101 21.763 16.740 1.00 75.97 257 CYS A C 1
ATOM 1908 O O . CYS A 1 258 ? -0.963 20.871 16.838 1.00 91.70 257 CYS A O 1
ATOM 1911 N N . GLY A 1 259 ? 1.154 21.635 17.163 1.00 79.46 258 GLY A N 1
ATOM 1912 C CA . GLY A 1 259 ? 1.638 20.444 17.884 1.00 83.50 258 GLY A CA 1
ATOM 1913 C C . GLY A 1 259 ? 0.692 20.020 18.999 1.00 84.76 258 GLY A C 1
ATOM 1914 O O . GLY A 1 259 ? 0.808 18.860 19.431 1.00 94.35 258 GLY A O 1
ATOM 1915 N N . SER A 1 260 ? -0.195 20.915 19.465 1.00 82.74 259 SER A N 1
ATOM 1916 C CA . SER A 1 260 ? -1.147 20.672 20.587 1.00 78.14 259 SER A CA 1
ATOM 1917 C C . SER A 1 260 ? -2.613 20.879 20.135 1.00 90.90 259 SER A C 1
ATOM 1918 O O . SER A 1 260 ? -3.009 22.055 19.886 1.00 80.20 259 SER A O 1
ATOM 1921 N N . LYS A 1 261 ? -3.395 19.784 20.095 1.00 78.89 260 LYS A N 1
ATOM 1922 C CA . LYS A 1 261 ? -4.809 19.683 19.610 1.00 77.82 260 LYS A CA 1
ATOM 1923 C C . LYS A 1 261 ? -5.653 20.952 19.885 1.00 66.45 260 LYS A C 1
ATOM 1924 O O . LYS A 1 261 ? -6.439 21.345 18.994 1.00 59.95 260 LYS A O 1
ATOM 1930 N N . LEU A 1 262 ? -5.540 21.619 21.033 1.00 61.12 261 LEU A N 1
ATOM 1931 C CA . LEU A 1 262 ? -6.389 22.831 21.287 1.00 59.22 261 LEU A CA 1
ATOM 1932 C C . LEU A 1 262 ? -5.877 24.099 20.551 1.00 54.10 261 LEU A C 1
ATOM 1933 O O . LEU A 1 262 ? -6.702 24.941 20.128 1.00 58.94 261 LEU A O 1
ATOM 1938 N N . GLY A 1 263 ? -4.565 24.265 20.417 1.00 48.22 262 GLY A N 1
ATOM 1939 C CA . GLY A 1 263 ? -3.956 25.361 19.654 1.00 51.91 262 GLY A CA 1
ATOM 1940 C C . GLY A 1 263 ? -4.078 25.114 18.164 1.00 48.31 262 GLY A C 1
ATOM 1941 O O . GLY A 1 263 ? -4.063 26.088 17.437 1.00 49.95 262 GLY A O 1
ATOM 1942 N N . TYR A 1 264 ? -4.169 23.856 17.728 1.00 44.53 263 TYR A N 1
ATOM 1943 C CA . TYR A 1 264 ? -4.619 23.491 16.359 1.00 46.99 263 TYR A CA 1
ATOM 1944 C C . TYR A 1 264 ? -6.043 24.019 16.113 1.00 48.35 263 TYR A C 1
ATOM 1945 O O . TYR A 1 264 ? -6.221 24.878 15.212 1.00 50.79 263 TYR A O 1
ATOM 1954 N N . LEU A 1 265 ? -7.024 23.566 16.899 1.00 52.50 264 LEU A N 1
ATOM 1955 C CA . LEU A 1 265 ? -8.439 24.044 16.807 1.00 48.61 264 LEU A CA 1
ATOM 1956 C C . LEU A 1 265 ? -8.445 25.581 16.838 1.00 44.41 264 LEU A C 1
ATOM 1957 O O . LEU A 1 265 ? -9.331 26.195 16.258 1.00 43.14 264 LEU A O 1
ATOM 1961 N N . LYS A 1 266 ? -7.513 26.207 17.540 1.00 48.68 265 LYS A N 1
ATOM 1962 C CA . LYS A 1 266 ? -7.526 27.690 17.671 1.00 53.16 265 LYS A CA 1
ATOM 1963 C C . LYS A 1 266 ? -7.082 28.316 16.324 1.00 46.03 265 LYS A C 1
ATOM 1964 O O . LYS A 1 266 ? -7.717 29.258 15.860 1.00 45.34 265 LYS A O 1
ATOM 1970 N N . ALA A 1 267 ? -6.039 27.794 15.688 1.00 43.82 266 ALA A N 1
ATOM 1971 C CA . ALA A 1 267 ? -5.574 28.210 14.341 1.00 49.08 266 ALA A CA 1
ATOM 1972 C C . ALA A 1 267 ? -6.717 27.989 13.337 1.00 50.04 266 ALA A C 1
ATOM 1973 O O . ALA A 1 267 ? -7.085 28.933 12.603 1.00 49.08 266 ALA A O 1
ATOM 1975 N N . VAL A 1 268 ? -7.351 26.819 13.349 1.00 48.66 267 VAL A N 1
ATOM 1976 C CA . VAL A 1 268 ? -8.414 26.554 12.344 1.00 44.16 267 VAL A CA 1
ATOM 1977 C C . VAL A 1 268 ? -9.453 27.664 12.467 1.00 47.17 267 VAL A C 1
ATOM 1978 O O . VAL A 1 268 ? -9.933 28.117 11.452 1.00 51.95 267 VAL A O 1
ATOM 1982 N N . LEU A 1 269 ? -9.796 28.074 13.682 1.00 49.15 268 LEU A N 1
ATOM 1983 C CA . LEU A 1 269 ? -10.861 29.087 13.901 1.00 49.03 268 LEU A CA 1
ATOM 1984 C C . LEU A 1 269 ? -10.402 30.468 13.422 1.00 51.60 268 LEU A C 1
ATOM 1985 O O . LEU A 1 269 ? -11.221 31.196 12.803 1.00 49.44 268 LEU A O 1
ATOM 1990 N N . HIS A 1 270 ? -9.172 30.851 13.755 1.00 46.70 269 HIS A N 1
ATOM 1991 C CA . HIS A 1 270 ? -8.615 32.201 13.443 1.00 47.87 269 HIS A CA 1
ATOM 1992 C C . HIS A 1 270 ? -8.275 32.299 11.959 1.00 43.52 269 HIS A C 1
ATOM 1993 O O . HIS A 1 270 ? -8.691 33.264 11.358 1.00 48.22 269 HIS A O 1
ATOM 2000 N N . TYR A 1 271 ? -7.553 31.325 11.391 1.00 46.21 270 TYR A N 1
ATOM 2001 C CA . TYR A 1 271 ? -7.200 31.297 9.944 1.00 44.87 270 TYR A CA 1
ATOM 2002 C C . TYR A 1 271 ? -8.466 31.158 9.087 1.00 46.40 270 TYR A C 1
ATOM 2003 O O . TYR A 1 271 ? -8.569 31.924 8.121 1.00 47.29 270 TYR A O 1
ATOM 2012 N N . GLY A 1 272 ? -9.350 30.208 9.413 1.00 46.80 271 GLY A N 1
ATOM 2013 C CA . GLY A 1 272 ? -10.679 30.025 8.796 1.00 48.53 271 GLY A CA 1
ATOM 2014 C C . GLY A 1 272 ? -11.449 31.337 8.666 1.00 54.70 271 GLY A C 1
ATOM 2015 O O . GLY A 1 272 ? -11.930 31.648 7.530 1.00 46.52 271 GLY A O 1
ATOM 2016 N N . LEU A 1 273 ? -11.572 32.102 9.757 1.00 55.11 272 LEU A N 1
ATOM 2017 C CA . LEU A 1 273 ? -12.316 33.399 9.752 1.00 53.56 272 LEU A CA 1
ATOM 2018 C C . LEU A 1 273 ? -11.618 34.427 8.852 1.00 59.91 272 LEU A C 1
ATOM 2019 O O . LEU A 1 273 ? -12.313 35.251 8.254 1.00 67.43 272 LEU A O 1
ATOM 2023 N N . GLU A 1 274 ? -10.300 34.339 8.708 1.00 58.28 273 GLU A N 1
ATOM 2024 C CA . GLU A 1 274 ? -9.505 35.248 7.857 1.00 54.19 273 GLU A CA 1
ATOM 2025 C C . GLU A 1 274 ? -9.443 34.732 6.416 1.00 60.22 273 GLU A C 1
ATOM 2026 O O . GLU A 1 274 ? -8.756 35.365 5.593 1.00 55.00 273 GLU A O 1
ATOM 2032 N N . HIS A 1 275 ? -10.058 33.593 6.087 1.00 55.45 274 HIS A N 1
ATOM 2033 C CA . HIS A 1 275 ? -9.841 33.009 4.739 1.00 55.23 274 HIS A CA 1
ATOM 2034 C C . HIS A 1 275 ? -10.437 33.957 3.702 1.00 56.33 274 HIS A C 1
ATOM 2035 O O . HIS A 1 275 ? -11.620 34.268 3.770 1.00 52.87 274 HIS A O 1
ATOM 2042 N N . PRO A 1 276 ? -9.654 34.411 2.701 1.00 55.10 275 PRO A N 1
ATOM 2043 C CA . PRO A 1 276 ? -10.079 35.517 1.843 1.00 57.45 275 PRO A CA 1
ATOM 2044 C C . PRO A 1 276 ? -11.275 35.077 0.991 1.00 67.81 275 PRO A C 1
ATOM 2045 O O . PRO A 1 276 ? -11.992 35.933 0.502 1.00 70.53 275 PRO A O 1
ATOM 2049 N N . LYS A 1 277 ? -11.467 33.758 0.878 1.00 66.41 276 LYS A N 1
ATOM 2050 C CA . LYS A 1 277 ? -12.543 33.136 0.073 1.00 59.55 276 LYS A CA 1
ATOM 2051 C C . LYS A 1 277 ? -13.609 32.496 0.975 1.00 57.02 276 LYS A C 1
ATOM 2052 O O . LYS A 1 277 ? -14.764 32.646 0.622 1.00 59.04 276 LYS A O 1
ATOM 2058 N N . LEU A 1 278 ? -13.282 31.902 2.133 1.00 60.70 277 LEU A N 1
ATOM 2059 C CA . LEU A 1 278 ? -14.270 31.158 2.983 1.00 49.85 277 LEU A CA 1
ATOM 2060 C C . LEU A 1 278 ? -14.656 31.909 4.252 1.00 44.42 277 LEU A C 1
ATOM 2061 O O . LEU A 1 278 ? -15.567 31.439 4.922 1.00 50.26 277 LEU A O 1
ATOM 2066 N N . GLY A 1 279 ? -13.935 32.970 4.612 1.00 50.92 278 GLY A N 1
ATOM 2067 C CA . GLY A 1 279 ? -14.032 33.651 5.916 1.00 50.06 278 GLY A CA 1
ATOM 2068 C C . GLY A 1 279 ? -15.478 33.876 6.318 1.00 58.71 278 GLY A C 1
ATOM 2069 O O . GLY A 1 279 ? -15.917 33.319 7.382 1.00 57.62 278 GLY A O 1
ATOM 2070 N N . MET A 1 280 ? -16.210 34.624 5.488 1.00 61.21 279 MET A N 1
ATOM 2071 C CA . MET A 1 280 ? -17.581 35.095 5.822 1.00 64.74 279 MET A CA 1
ATOM 2072 C C . MET A 1 280 ? -18.553 33.907 5.861 1.00 62.69 279 MET A C 1
ATOM 2073 O O . MET A 1 280 ? -19.373 33.860 6.802 1.00 65.06 279 MET A O 1
ATOM 2078 N N . GLU A 1 281 ? -18.459 32.952 4.932 1.00 64.31 280 GLU A N 1
ATOM 2079 C CA . GLU A 1 281 ? -19.333 31.754 4.983 1.00 63.46 280 GLU A CA 1
ATOM 2080 C C . GLU A 1 281 ? -18.986 30.952 6.242 1.00 68.57 280 GLU A C 1
ATOM 2081 O O . GLU A 1 281 ? -19.906 30.431 6.868 1.00 73.12 280 GLU A O 1
ATOM 2087 N N . PHE A 1 282 ? -17.710 30.883 6.624 1.00 71.14 281 PHE A N 1
ATOM 2088 C CA . PHE A 1 282 ? -17.258 30.194 7.862 1.00 69.37 281 PHE A CA 1
ATOM 2089 C C . PHE A 1 282 ? -17.835 30.881 9.107 1.00 66.47 281 PHE A C 1
ATOM 2090 O O . PHE A 1 282 ? -18.219 30.174 10.021 1.00 69.83 281 PHE A O 1
ATOM 2098 N N . LYS A 1 283 ? -17.898 32.214 9.130 1.00 63.03 282 LYS A N 1
ATOM 2099 C CA . LYS A 1 283 ? -18.495 33.012 10.237 1.00 63.30 282 LYS A CA 1
ATOM 2100 C C . LYS A 1 283 ? -19.947 32.565 10.467 1.00 60.15 282 LYS A C 1
ATOM 2101 O O . LYS A 1 283 ? -20.303 32.209 11.623 1.00 72.03 282 LYS A O 1
ATOM 2107 N N . GLN A 1 284 ? -20.739 32.573 9.399 1.00 61.10 283 GLN A N 1
ATOM 2108 C CA . GLN A 1 284 ? -22.166 32.136 9.352 1.00 72.76 283 GLN A CA 1
ATOM 2109 C C . GLN A 1 284 ? -22.299 30.725 9.969 1.00 69.89 283 GLN A C 1
ATOM 2110 O O . GLN A 1 284 ? -23.199 30.512 10.817 1.00 73.10 283 GLN A O 1
ATOM 2116 N N . LEU A 1 285 ? -21.437 29.784 9.582 1.00 60.83 284 LEU A N 1
ATOM 2117 C CA . LEU A 1 285 ? -21.497 28.397 10.097 1.00 61.96 284 LEU A CA 1
ATOM 2118 C C . LEU A 1 285 ? -21.412 28.430 11.619 1.00 64.93 284 LEU A C 1
ATOM 2119 O O . LEU A 1 285 ? -22.087 27.598 12.246 1.00 60.46 284 LEU A O 1
ATOM 2124 N N . ILE A 1 286 ? -20.543 29.292 12.162 1.00 68.89 285 ILE A N 1
ATOM 2125 C CA . ILE A 1 286 ? -20.260 29.390 13.623 1.00 70.60 285 ILE A CA 1
ATOM 2126 C C . ILE A 1 286 ? -21.501 29.951 14.319 1.00 66.60 285 ILE A C 1
ATOM 2127 O O . ILE A 1 286 ? -21.873 29.406 15.362 1.00 63.24 285 ILE A O 1
ATOM 2131 N N . LEU A 1 287 ? -22.101 30.999 13.749 1.00 70.94 286 LEU A N 1
ATOM 2132 C CA . LEU A 1 287 ? -23.288 31.708 14.307 1.00 71.29 286 LEU A CA 1
ATOM 2133 C C . LEU A 1 287 ? -24.467 30.728 14.414 1.00 72.49 286 LEU A C 1
ATOM 2134 O O . LEU A 1 287 ? -25.054 30.612 15.513 1.00 80.94 286 LEU A O 1
ATOM 2138 N N . GLU A 1 288 ? -24.747 30.011 13.326 1.00 68.49 287 GLU A N 1
ATOM 2139 C CA . GLU A 1 288 ? -25.709 28.874 13.256 1.00 71.78 287 GLU A CA 1
ATOM 2140 C C . GLU A 1 288 ? -25.509 27.869 14.409 1.00 70.60 287 GLU A C 1
ATOM 2141 O O . GLU A 1 288 ? -26.475 27.155 14.732 1.00 77.69 287 GLU A O 1
ATOM 2147 N N . LEU A 1 289 ? -24.318 27.757 15.001 1.00 72.60 288 LEU A N 1
ATOM 2148 C CA . LEU A 1 289 ? -24.077 26.776 16.095 1.00 81.78 288 LEU A CA 1
ATOM 2149 C C . LEU A 1 289 ? -25.140 26.995 17.186 1.00 86.49 288 LEU A C 1
ATOM 2150 O O . LEU A 1 289 ? -25.531 26.002 17.833 1.00 86.22 288 LEU A O 1
ATOM 2154 N N . LYS A 1 290 ? -25.576 28.248 17.377 1.00 88.51 289 LYS A N 1
ATOM 2155 C CA . LYS A 1 290 ? -26.827 28.623 18.100 1.00 89.79 289 LYS A CA 1
ATOM 2156 C C . LYS A 1 290 ? -27.450 29.841 17.406 1.00 89.12 289 LYS A C 1
ATOM 2157 O O . LYS A 1 290 ? -28.511 29.704 16.795 1.00 78.68 289 LYS A O 1
ATOM 2163 N N . MET B 1 1 ? -25.625 -11.037 9.012 1.00 70.67 0 MET B N 1
ATOM 2164 C CA . MET B 1 1 ? -25.752 -11.319 7.557 1.00 78.64 0 MET B CA 1
ATOM 2165 C C . MET B 1 1 ? -24.876 -10.357 6.719 1.00 68.95 0 MET B C 1
ATOM 2166 O O . MET B 1 1 ? -24.101 -10.862 5.895 1.00 73.61 0 MET B O 1
ATOM 2171 N N . ILE B 1 2 ? -24.975 -9.036 6.893 1.00 60.22 1 ILE B N 1
ATOM 2172 C CA . ILE B 1 2 ? -24.169 -8.041 6.114 1.00 55.27 1 ILE B CA 1
ATOM 2173 C C . ILE B 1 2 ? -22.873 -7.773 6.880 1.00 47.91 1 ILE B C 1
ATOM 2174 O O . ILE B 1 2 ? -22.899 -7.068 7.897 1.00 41.08 1 ILE B O 1
ATOM 2179 N N . LYS B 1 3 ? -21.775 -8.323 6.376 1.00 54.29 2 LYS B N 1
ATOM 2180 C CA . LYS B 1 3 ? -20.478 -8.389 7.084 1.00 61.09 2 LYS B CA 1
ATOM 2181 C C . LYS B 1 3 ? -19.372 -7.693 6.266 1.00 57.65 2 LYS B C 1
ATOM 2182 O O . LYS B 1 3 ? -18.324 -7.380 6.857 1.00 53.40 2 LYS B O 1
ATOM 2188 N N . LYS B 1 4 ? -19.577 -7.459 4.966 1.00 53.69 3 LYS B N 1
ATOM 2189 C CA . LYS B 1 4 ? -18.590 -6.795 4.064 1.00 50.26 3 LYS B CA 1
ATOM 2190 C C . LYS B 1 4 ? -19.073 -5.382 3.740 1.00 44.63 3 LYS B C 1
ATOM 2191 O O . LYS B 1 4 ? -20.279 -5.189 3.653 1.00 46.36 3 LYS B O 1
ATOM 2197 N N . ALA B 1 5 ? -18.159 -4.421 3.687 1.00 43.06 4 ALA B N 1
ATOM 2198 C CA . ALA B 1 5 ? -18.414 -3.042 3.195 1.00 44.67 4 ALA B CA 1
ATOM 2199 C C . ALA B 1 5 ? -17.296 -2.605 2.240 1.00 46.82 4 ALA B C 1
ATOM 2200 O O . ALA B 1 5 ? -16.090 -2.846 2.543 1.00 46.82 4 ALA B O 1
ATOM 2202 N N . VAL B 1 6 ? -17.688 -2.072 1.080 1.00 41.22 5 VAL B N 1
ATOM 2203 C CA . VAL B 1 6 ? -16.729 -1.621 0.044 1.00 39.33 5 VAL B CA 1
ATOM 2204 C C . VAL B 1 6 ? -16.646 -0.109 0.236 1.00 43.84 5 VAL B C 1
ATOM 2205 O O . VAL B 1 6 ? -17.754 0.539 0.344 1.00 39.78 5 VAL B O 1
ATOM 2209 N N . LEU B 1 7 ? -15.424 0.392 0.461 1.00 39.26 6 LEU B N 1
ATOM 2210 C CA . LEU B 1 7 ? -15.131 1.848 0.629 1.00 45.95 6 LEU B CA 1
ATOM 2211 C C . LEU B 1 7 ? -14.298 2.250 -0.578 1.00 47.88 6 LEU B C 1
ATOM 2212 O O . LEU B 1 7 ? -13.115 1.882 -0.690 1.00 46.00 6 LEU B O 1
ATOM 2217 N N . PRO B 1 8 ? -14.925 2.923 -1.572 1.00 49.23 7 PRO B N 1
ATOM 2218 C CA . PRO B 1 8 ? -14.205 3.320 -2.784 1.00 46.83 7 PRO B CA 1
ATOM 2219 C C . PRO B 1 8 ? -13.378 4.572 -2.459 1.00 37.68 7 PRO B C 1
ATOM 2220 O O . PRO B 1 8 ? -13.923 5.555 -2.092 1.00 38.36 7 PRO B O 1
ATOM 2224 N N . VAL B 1 9 ? -12.061 4.447 -2.468 1.00 36.22 8 VAL B N 1
ATOM 2225 C CA . VAL B 1 9 ? -11.166 5.542 -1.991 1.00 40.88 8 VAL B CA 1
ATOM 2226 C C . VAL B 1 9 ? -10.050 5.824 -3.017 1.00 36.73 8 VAL B C 1
ATOM 2227 O O . VAL B 1 9 ? -9.033 6.423 -2.647 1.00 47.92 8 VAL B O 1
ATOM 2231 N N . ALA B 1 10 ? -10.230 5.435 -4.274 1.00 36.87 9 ALA B N 1
ATOM 2232 C CA . ALA B 1 10 ? -9.211 5.533 -5.342 1.00 39.18 9 ALA B CA 1
ATOM 2233 C C . ALA B 1 10 ? -9.193 6.924 -5.981 1.00 40.82 9 ALA B C 1
ATOM 2234 O O . ALA B 1 10 ? -8.143 7.272 -6.593 1.00 46.51 9 ALA B O 1
ATOM 2236 N N . GLY B 1 11 ? -10.251 7.712 -5.777 1.00 40.41 10 GLY B N 1
ATOM 2237 C CA . GLY B 1 11 ? -10.363 9.080 -6.310 1.00 44.92 10 GLY B CA 1
ATOM 2238 C C . GLY B 1 11 ? -9.325 10.027 -5.749 1.00 49.05 10 GLY B C 1
ATOM 2239 O O . GLY B 1 11 ? -9.139 10.036 -4.519 1.00 57.97 10 GLY B O 1
ATOM 2240 N N . LEU B 1 12 ? -8.739 10.859 -6.611 1.00 53.99 11 LEU B N 1
ATOM 2241 C CA . LEU B 1 12 ? -7.726 11.879 -6.216 1.00 54.76 11 LEU B CA 1
ATOM 2242 C C . LEU B 1 12 ? -8.375 13.056 -5.470 1.00 57.45 11 LEU B C 1
ATOM 2243 O O . LEU B 1 12 ? -7.712 13.634 -4.596 1.00 71.17 11 LEU B O 1
ATOM 2248 N N . GLY B 1 13 ? -9.620 13.421 -5.767 1.00 59.78 12 GLY B N 1
ATOM 2249 C CA . GLY B 1 13 ? -10.279 14.517 -5.027 1.00 62.36 12 GLY B CA 1
ATOM 2250 C C . GLY B 1 13 ? -9.620 15.853 -5.294 1.00 58.61 12 GLY B C 1
ATOM 2251 O O . GLY B 1 13 ? -8.957 16.411 -4.403 1.00 65.75 12 GLY B O 1
ATOM 2252 N N . THR B 1 14 ? -9.846 16.344 -6.498 1.00 56.89 13 THR B N 1
ATOM 2253 C CA . THR B 1 14 ? -9.532 17.716 -6.941 1.00 58.96 13 THR B CA 1
ATOM 2254 C C . THR B 1 14 ? -10.498 18.715 -6.282 1.00 55.37 13 THR B C 1
ATOM 2255 O O . THR B 1 14 ? -10.288 19.944 -6.440 1.00 66.66 13 THR B O 1
ATOM 2259 N N . ARG B 1 15 ? -11.461 18.258 -5.497 1.00 57.18 14 ARG B N 1
ATOM 2260 C CA . ARG B 1 15 ? -12.410 19.160 -4.828 1.00 62.40 14 ARG B CA 1
ATOM 2261 C C . ARG B 1 15 ? -11.916 19.810 -3.529 1.00 65.01 14 ARG B C 1
ATOM 2262 O O . ARG B 1 15 ? -12.231 20.941 -3.240 1.00 76.05 14 ARG B O 1
ATOM 2270 N N . PHE B 1 16 ? -11.176 19.087 -2.716 1.00 59.59 15 PHE B N 1
ATOM 2271 C CA . PHE B 1 16 ? -10.596 19.681 -1.508 1.00 78.85 15 PHE B CA 1
ATOM 2272 C C . PHE B 1 16 ? -9.117 19.632 -1.816 1.00 74.01 15 PHE B C 1
ATOM 2273 O O . PHE B 1 16 ? -8.333 19.111 -1.082 1.00 51.34 15 PHE B O 1
ATOM 2281 N N . LEU B 1 17 ? -8.775 20.271 -2.915 1.00 74.19 16 LEU B N 1
ATOM 2282 C CA . LEU B 1 17 ? -7.489 20.172 -3.517 1.00 66.06 16 LEU B CA 1
ATOM 2283 C C . LEU B 1 17 ? -6.231 20.554 -2.906 1.00 84.04 16 LEU B C 1
ATOM 2284 O O . LEU B 1 17 ? -5.311 19.755 -3.025 1.00 134.47 16 LEU B O 1
ATOM 2289 N N . PRO B 1 18 ? -6.096 21.750 -2.355 1.00 54.28 17 PRO B N 1
ATOM 2290 C CA . PRO B 1 18 ? -4.797 22.087 -1.765 1.00 41.66 17 PRO B CA 1
ATOM 2291 C C . PRO B 1 18 ? -4.504 21.087 -0.656 1.00 39.10 17 PRO B C 1
ATOM 2292 O O . PRO B 1 18 ? -3.507 20.422 -0.671 1.00 41.59 17 PRO B O 1
ATOM 2296 N N . ALA B 1 19 ? -5.444 20.909 0.243 1.00 39.20 18 ALA B N 1
ATOM 2297 C CA . ALA B 1 19 ? -5.288 19.996 1.342 1.00 42.03 18 ALA B CA 1
ATOM 2298 C C . ALA B 1 19 ? -4.962 18.565 0.967 1.00 38.88 18 ALA B C 1
ATOM 2299 O O . ALA B 1 19 ? -4.207 17.937 1.635 1.00 41.65 18 ALA B O 1
ATOM 2301 N N . SER B 1 20 ? -5.524 18.064 -0.109 1.00 38.12 19 SER B N 1
ATOM 2302 C CA . SER B 1 20 ? -5.286 16.707 -0.519 1.00 41.72 19 SER B CA 1
ATOM 2303 C C . SER B 1 20 ? -4.287 16.565 -1.629 1.00 36.63 19 SER B C 1
ATOM 2304 O O . SER B 1 20 ? -4.252 15.583 -2.296 1.00 36.21 19 SER B O 1
ATOM 2307 N N . LYS B 1 21 ? -3.462 17.554 -1.817 1.00 36.61 20 LYS B N 1
ATOM 2308 C CA . LYS B 1 21 ? -2.492 17.495 -2.924 1.00 36.94 20 LYS B CA 1
ATOM 2309 C C . LYS B 1 21 ? -1.529 16.333 -2.706 1.00 36.11 20 LYS B C 1
ATOM 2310 O O . LYS B 1 21 ? -1.223 15.702 -3.687 1.00 38.53 20 LYS B O 1
ATOM 2316 N N . SER B 1 22 ? -1.029 16.129 -1.490 1.00 36.40 21 SER B N 1
ATOM 2317 C CA . SER B 1 22 ? 0.145 15.268 -1.176 1.00 43.28 21 SER B CA 1
ATOM 2318 C C . SER B 1 22 ? -0.222 14.176 -0.170 1.00 43.61 21 SER B C 1
ATOM 2319 O O . SER B 1 22 ? 0.632 13.266 0.077 1.00 41.32 21 SER B O 1
ATOM 2322 N N . ILE B 1 23 ? -1.419 14.285 0.393 1.00 38.94 22 ILE B N 1
ATOM 2323 C CA . ILE B 1 23 ? -2.062 13.241 1.246 1.00 41.72 22 ILE B CA 1
ATOM 2324 C C . ILE B 1 23 ? -3.412 12.873 0.633 1.00 40.52 22 ILE B C 1
ATOM 2325 O O . ILE B 1 23 ? -4.050 13.676 -0.059 1.00 39.35 22 ILE B O 1
ATOM 2330 N N . PRO B 1 24 ? -3.930 11.666 0.928 1.00 37.89 23 PRO B N 1
ATOM 2331 C CA . PRO B 1 24 ? -5.260 11.278 0.490 1.00 35.63 23 PRO B CA 1
ATOM 2332 C C . PRO B 1 24 ? -6.245 12.251 1.123 1.00 39.21 23 PRO B C 1
ATOM 2333 O O . PRO B 1 24 ? -5.999 12.649 2.231 1.00 43.03 23 PRO B O 1
ATOM 2337 N N . LYS B 1 25 ? -7.308 12.627 0.411 1.00 44.99 24 LYS B N 1
ATOM 2338 C CA . LYS B 1 25 ? -8.411 13.448 0.994 1.00 41.69 24 LYS B CA 1
ATOM 2339 C C . LYS B 1 25 ? -9.159 12.637 2.061 1.00 41.22 24 LYS B C 1
ATOM 2340 O O . LYS B 1 25 ? -9.855 13.250 2.891 1.00 36.24 24 LYS B O 1
ATOM 2346 N N . GLU B 1 26 ? -9.015 11.304 2.074 1.00 38.95 25 GLU B N 1
ATOM 2347 C CA . GLU B 1 26 ? -9.606 10.476 3.159 1.00 42.72 25 GLU B CA 1
ATOM 2348 C C . GLU B 1 26 ? -8.782 10.609 4.462 1.00 48.16 25 GLU B C 1
ATOM 2349 O O . GLU B 1 26 ? -9.344 10.243 5.538 1.00 47.31 25 GLU B O 1
ATOM 2355 N N . MET B 1 27 ? -7.545 11.160 4.410 1.00 39.78 26 MET B N 1
ATOM 2356 C CA . MET B 1 27 ? -6.621 11.294 5.570 1.00 38.53 26 MET B CA 1
ATOM 2357 C C . MET B 1 27 ? -6.652 12.747 6.077 1.00 43.62 26 MET B C 1
ATOM 2358 O O . MET B 1 27 ? -5.888 13.139 7.013 1.00 41.86 26 MET B O 1
ATOM 2363 N N . VAL B 1 28 ? -7.598 13.508 5.565 1.00 42.01 27 VAL B N 1
ATOM 2364 C CA . VAL B 1 28 ? -7.766 14.924 5.989 1.00 47.88 27 VAL B CA 1
ATOM 2365 C C . VAL B 1 28 ? -8.268 14.943 7.443 1.00 49.14 27 VAL B C 1
ATOM 2366 O O . VAL B 1 28 ? -9.137 14.115 7.818 1.00 50.51 27 VAL B O 1
ATOM 2370 N N . THR B 1 29 ? -7.708 15.877 8.211 1.00 38.82 28 THR B N 1
ATOM 2371 C CA . THR B 1 29 ? -7.814 16.002 9.670 1.00 45.94 28 THR B CA 1
ATOM 2372 C C . THR B 1 29 ? -9.166 16.619 10.025 1.00 45.57 28 THR B C 1
ATOM 2373 O O . THR B 1 29 ? -9.437 17.727 9.551 1.00 50.05 28 THR B O 1
ATOM 2377 N N . VAL B 1 30 ? -9.958 15.893 10.831 1.00 44.75 29 VAL B N 1
ATOM 2378 C CA . VAL B 1 30 ? -11.313 16.278 11.318 1.00 43.84 29 VAL B CA 1
ATOM 2379 C C . VAL B 1 30 ? -11.230 16.301 12.858 1.00 46.41 29 VAL B C 1
ATOM 2380 O O . VAL B 1 30 ? -11.324 15.220 13.487 1.00 40.36 29 VAL B O 1
ATOM 2384 N N . VAL B 1 31 ? -10.939 17.475 13.431 1.00 42.50 30 VAL B N 1
ATOM 2385 C CA . VAL B 1 31 ? -10.634 17.710 14.875 1.00 46.96 30 VAL B CA 1
ATOM 2386 C C . VAL B 1 31 ? -9.264 17.146 15.264 1.00 48.33 30 VAL B C 1
ATOM 2387 O O . VAL B 1 31 ? -8.421 17.976 15.658 1.00 52.62 30 VAL B O 1
ATOM 2391 N N . ASP B 1 32 ? -9.072 15.812 15.252 1.00 43.63 31 ASP B N 1
ATOM 2392 C CA . ASP B 1 32 ? -7.824 15.155 15.734 1.00 42.09 31 ASP B CA 1
ATOM 2393 C C . ASP B 1 32 ? -7.533 13.838 15.016 1.00 45.01 31 ASP B C 1
ATOM 2394 O O . ASP B 1 32 ? -6.575 13.150 15.398 1.00 51.59 31 ASP B O 1
ATOM 2399 N N . ARG B 1 33 ? -8.315 13.460 14.014 1.00 53.06 32 ARG B N 1
ATOM 2400 C CA . ARG B 1 33 ? -8.178 12.136 13.345 1.00 49.88 32 ARG B CA 1
ATOM 2401 C C . ARG B 1 33 ? -8.553 12.313 11.872 1.00 44.70 32 ARG B C 1
ATOM 2402 O O . ARG B 1 33 ? -9.268 13.257 11.505 1.00 44.47 32 ARG B O 1
ATOM 2410 N N . PRO B 1 34 ? -8.075 11.418 10.980 1.00 37.36 33 PRO B N 1
ATOM 2411 C CA . PRO B 1 34 ? -8.454 11.483 9.578 1.00 39.64 33 PRO B CA 1
ATOM 2412 C C . PRO B 1 34 ? -9.961 11.213 9.433 1.00 43.83 33 PRO B C 1
ATOM 2413 O O . PRO B 1 34 ? -10.460 10.436 10.224 1.00 48.86 33 PRO B O 1
ATOM 2417 N N . ALA B 1 35 ? -10.610 11.838 8.433 1.00 37.69 34 ALA B N 1
ATOM 2418 C CA . ALA B 1 35 ? -12.027 11.663 8.039 1.00 39.65 34 ALA B CA 1
ATOM 2419 C C . ALA B 1 35 ? -12.390 10.173 7.924 1.00 36.90 34 ALA B C 1
ATOM 2420 O O . ALA B 1 35 ? -13.481 9.759 8.394 1.00 41.19 34 ALA B O 1
ATOM 2422 N N . ILE B 1 36 ? -11.531 9.386 7.315 1.00 34.97 35 ILE B N 1
ATOM 2423 C CA . ILE B 1 36 ? -11.827 7.954 7.072 1.00 42.41 35 ILE B CA 1
ATOM 2424 C C . ILE B 1 36 ? -12.188 7.262 8.400 1.00 45.87 35 ILE B C 1
ATOM 2425 O O . ILE B 1 36 ? -13.018 6.348 8.354 1.00 59.30 35 ILE B O 1
ATOM 2430 N N . GLU B 1 37 ? -11.638 7.656 9.548 1.00 43.44 36 GLU B N 1
ATOM 2431 C CA . GLU B 1 37 ? -11.842 6.866 10.788 1.00 42.03 36 GLU B CA 1
ATOM 2432 C C . GLU B 1 37 ? -13.318 6.965 11.158 1.00 44.00 36 GLU B C 1
ATOM 2433 O O . GLU B 1 37 ? -13.890 5.935 11.594 1.00 42.61 36 GLU B O 1
ATOM 2439 N N . TYR B 1 38 ? -13.949 8.109 10.896 1.00 45.70 37 TYR B N 1
ATOM 2440 C CA . TYR B 1 38 ? -15.403 8.299 11.155 1.00 49.01 37 TYR B CA 1
ATOM 2441 C C . TYR B 1 38 ? -16.307 7.371 10.305 1.00 52.03 37 TYR B C 1
ATOM 2442 O O . TYR B 1 38 ? -17.405 7.024 10.774 1.00 52.58 37 TYR B O 1
ATOM 2451 N N . VAL B 1 39 ? -15.862 6.934 9.132 1.00 47.95 38 VAL B N 1
ATOM 2452 C CA . VAL B 1 39 ? -16.659 6.131 8.163 1.00 43.92 38 VAL B CA 1
ATOM 2453 C C . VAL B 1 39 ? -16.456 4.663 8.513 1.00 46.89 38 VAL B C 1
ATOM 2454 O O . VAL B 1 39 ? -17.473 3.902 8.614 1.00 38.00 38 VAL B O 1
ATOM 2458 N N . VAL B 1 40 ? -15.195 4.253 8.651 1.00 40.06 39 VAL B N 1
ATOM 2459 C CA . VAL B 1 40 ? -14.875 2.898 9.180 1.00 42.43 39 VAL B CA 1
ATOM 2460 C C . VAL B 1 40 ? -15.558 2.706 10.543 1.00 43.61 39 VAL B C 1
ATOM 2461 O O . VAL B 1 40 ? -16.229 1.711 10.711 1.00 44.79 39 VAL B O 1
ATOM 2465 N N . ARG B 1 41 ? -15.512 3.687 11.429 1.00 46.38 40 ARG B N 1
ATOM 2466 C CA . ARG B 1 41 ? -16.287 3.663 12.689 1.00 50.88 40 ARG B CA 1
ATOM 2467 C C . ARG B 1 41 ? -17.765 3.387 12.415 1.00 56.92 40 ARG B C 1
ATOM 2468 O O . ARG B 1 41 ? -18.338 2.549 13.131 1.00 53.55 40 ARG B O 1
ATOM 2476 N N . GLU B 1 42 ? -18.381 4.158 11.514 1.00 59.51 41 GLU B N 1
ATOM 2477 C CA . GLU B 1 42 ? -19.814 4.041 11.117 1.00 50.62 41 GLU B CA 1
ATOM 2478 C C . GLU B 1 42 ? -20.098 2.595 10.706 1.00 42.16 41 GLU B C 1
ATOM 2479 O O . GLU B 1 42 ? -21.053 2.023 11.223 1.00 47.96 41 GLU B O 1
ATOM 2485 N N . ALA B 1 43 ? -19.285 2.028 9.821 1.00 38.89 42 ALA B N 1
ATOM 2486 C CA . ALA B 1 43 ? -19.435 0.650 9.314 1.00 46.34 42 ALA B CA 1
ATOM 2487 C C . ALA B 1 43 ? -19.372 -0.351 10.468 1.00 49.68 42 ALA B C 1
ATOM 2488 O O . ALA B 1 43 ? -20.139 -1.328 10.471 1.00 52.55 42 ALA B O 1
ATOM 2490 N N . VAL B 1 44 ? -18.469 -0.133 11.416 1.00 52.41 43 VAL B N 1
ATOM 2491 C CA . VAL B 1 44 ? -18.194 -1.123 12.498 1.00 51.74 43 VAL B CA 1
ATOM 2492 C C . VAL B 1 44 ? -19.308 -1.070 13.549 1.00 48.86 43 VAL B C 1
ATOM 2493 O O . VAL B 1 44 ? -19.791 -2.151 13.925 1.00 40.43 43 VAL B O 1
ATOM 2497 N N . GLU B 1 45 ? -19.815 0.116 13.889 1.00 49.72 44 GLU B N 1
ATOM 2498 C CA . GLU B 1 45 ? -20.968 0.264 14.809 1.00 54.40 44 GLU B CA 1
ATOM 2499 C C . GLU B 1 45 ? -22.250 -0.292 14.171 1.00 54.57 44 GLU B C 1
ATOM 2500 O O . GLU B 1 45 ? -23.277 -0.341 14.842 1.00 69.13 44 GLU B O 1
ATOM 2506 N N . ALA B 1 46 ? -22.196 -0.742 12.932 1.00 54.51 45 ALA B N 1
ATOM 2507 C CA . ALA B 1 46 ? -23.365 -1.259 12.184 1.00 49.76 45 ALA B CA 1
ATOM 2508 C C . ALA B 1 46 ? -23.122 -2.724 11.801 1.00 42.49 45 ALA B C 1
ATOM 2509 O O . ALA B 1 46 ? -23.974 -3.243 11.088 1.00 44.88 45 ALA B O 1
ATOM 2511 N N . GLY B 1 47 ? -22.000 -3.340 12.213 1.00 39.46 46 GLY B N 1
ATOM 2512 C CA . GLY B 1 47 ? -21.818 -4.805 12.183 1.00 36.26 46 GLY B CA 1
ATOM 2513 C C . GLY B 1 47 ? -20.882 -5.315 11.104 1.00 39.71 46 GLY B C 1
ATOM 2514 O O . GLY B 1 47 ? -20.768 -6.546 10.965 1.00 41.79 46 GLY B O 1
ATOM 2515 N N . ILE B 1 48 ? -20.150 -4.443 10.417 1.00 41.56 47 ILE B N 1
ATOM 2516 C CA . ILE B 1 48 ? -19.166 -4.870 9.379 1.00 46.64 47 ILE B CA 1
ATOM 2517 C C . ILE B 1 48 ? -17.911 -5.414 10.089 1.00 44.00 47 ILE B C 1
ATOM 2518 O O . ILE B 1 48 ? -17.614 -4.988 11.219 1.00 49.77 47 ILE B O 1
ATOM 2523 N N . GLU B 1 49 ? -17.199 -6.317 9.426 1.00 47.81 48 GLU B N 1
ATOM 2524 C CA . GLU B 1 49 ? -16.040 -7.058 9.975 1.00 55.78 48 GLU B CA 1
ATOM 2525 C C . GLU B 1 49 ? -14.956 -7.208 8.901 1.00 57.67 48 GLU B C 1
ATOM 2526 O O . GLU B 1 49 ? -13.860 -7.724 9.249 1.00 60.59 48 GLU B O 1
ATOM 2532 N N . GLN B 1 50 ? -15.272 -6.845 7.648 1.00 53.00 49 GLN B N 1
ATOM 2533 C CA . GLN B 1 50 ? -14.313 -6.742 6.511 1.00 55.33 49 GLN B CA 1
ATOM 2534 C C . GLN B 1 50 ? -14.555 -5.405 5.777 1.00 52.78 49 GLN B C 1
ATOM 2535 O O . GLN B 1 50 ? -15.541 -5.319 5.023 1.00 44.89 49 GLN B O 1
ATOM 2541 N N . ILE B 1 51 ? -13.755 -4.373 6.099 1.00 47.72 50 ILE B N 1
ATOM 2542 C CA . ILE B 1 51 ? -13.609 -3.103 5.326 1.00 41.86 50 ILE B CA 1
ATOM 2543 C C . ILE B 1 51 ? -12.814 -3.420 4.060 1.00 41.53 50 ILE B C 1
ATOM 2544 O O . ILE B 1 51 ? -11.640 -3.828 4.209 1.00 47.34 50 ILE B O 1
ATOM 2549 N N . ILE B 1 52 ? -13.439 -3.323 2.871 1.00 45.09 51 ILE B N 1
ATOM 2550 C CA . ILE B 1 52 ? -12.755 -3.506 1.555 1.00 43.69 51 ILE B CA 1
ATOM 2551 C C . ILE B 1 52 ? -12.402 -2.134 0.967 1.00 41.26 51 ILE B C 1
ATOM 2552 O O . ILE B 1 52 ? -13.286 -1.466 0.468 1.00 42.15 51 ILE B O 1
ATOM 2557 N N . LEU B 1 53 ? -11.130 -1.748 1.014 1.00 42.74 52 LEU B N 1
ATOM 2558 C CA . LEU B 1 53 ? -10.643 -0.481 0.407 1.00 38.81 52 LEU B CA 1
ATOM 2559 C C . LEU B 1 53 ? -10.398 -0.759 -1.067 1.00 38.14 52 LEU B C 1
ATOM 2560 O O . LEU B 1 53 ? -9.594 -1.651 -1.393 1.00 34.33 52 LEU B O 1
ATOM 2565 N N . VAL B 1 54 ? -11.126 -0.041 -1.921 1.00 38.39 53 VAL B N 1
ATOM 2566 C CA . VAL B 1 54 ? -10.853 -0.006 -3.382 1.00 40.50 53 VAL B CA 1
ATOM 2567 C C . VAL B 1 54 ? -10.024 1.248 -3.616 1.00 39.85 53 VAL B C 1
ATOM 2568 O O . VAL B 1 54 ? -10.592 2.390 -3.515 1.00 34.94 53 VAL B O 1
ATOM 2572 N N . THR B 1 55 ? -8.722 1.048 -3.759 1.00 32.42 54 THR B N 1
ATOM 2573 C CA . THR B 1 55 ? -7.742 2.118 -3.471 1.00 44.13 54 THR B CA 1
ATOM 2574 C C . THR B 1 55 ? -6.851 2.481 -4.677 1.00 42.12 54 THR B C 1
ATOM 2575 O O . THR B 1 55 ? -6.891 1.791 -5.747 1.00 36.06 54 THR B O 1
ATOM 2579 N N . HIS B 1 56 ? -6.033 3.519 -4.470 1.00 40.80 55 HIS B N 1
ATOM 2580 C CA . HIS B 1 56 ? -5.053 4.043 -5.452 1.00 44.34 55 HIS B CA 1
ATOM 2581 C C . HIS B 1 56 ? -3.635 3.901 -4.879 1.00 39.75 55 HIS B C 1
ATOM 2582 O O . HIS B 1 56 ? -3.508 4.059 -3.658 1.00 42.24 55 HIS B O 1
ATOM 2589 N N . SER B 1 57 ? -2.644 3.702 -5.758 1.00 38.81 56 SER B N 1
ATOM 2590 C CA . SER B 1 57 ? -1.180 3.667 -5.521 1.00 44.35 56 SER B CA 1
ATOM 2591 C C . SER B 1 57 ? -0.682 4.805 -4.600 1.00 41.79 56 SER B C 1
ATOM 2592 O O . SER B 1 57 ? 0.405 4.662 -4.018 1.00 47.90 56 SER B O 1
ATOM 2595 N N . SER B 1 58 ? -1.412 5.895 -4.454 1.00 39.09 57 SER B N 1
ATOM 2596 C CA . SER B 1 58 ? -0.988 7.063 -3.637 1.00 46.26 57 SER B CA 1
ATOM 2597 C C . SER B 1 58 ? -1.615 7.045 -2.233 1.00 47.02 57 SER B C 1
ATOM 2598 O O . SER B 1 58 ? -1.366 8.021 -1.494 1.00 50.06 57 SER B O 1
ATOM 2601 N N . LYS B 1 59 ? -2.442 6.041 -1.903 1.00 48.54 58 LYS B N 1
ATOM 2602 C CA . LYS B 1 59 ? -3.241 5.962 -0.644 1.00 43.72 58 LYS B CA 1
ATOM 2603 C C . LYS B 1 59 ? -2.646 4.999 0.412 1.00 39.19 58 LYS B C 1
ATOM 2604 O O . LYS B 1 59 ? -3.379 4.652 1.328 1.00 39.58 58 LYS B O 1
ATOM 2610 N N . ALA B 1 60 ? -1.376 4.605 0.358 1.00 44.12 59 ALA B N 1
ATOM 2611 C CA . ALA B 1 60 ? -0.743 3.713 1.372 1.00 44.83 59 ALA B CA 1
ATOM 2612 C C . ALA B 1 60 ? -1.120 4.164 2.791 1.00 45.80 59 ALA B C 1
ATOM 2613 O O . ALA B 1 60 ? -1.498 3.308 3.630 1.00 48.92 59 ALA B O 1
ATOM 2615 N N . SER B 1 61 ? -1.070 5.467 3.052 1.00 42.52 60 SER B N 1
ATOM 2616 C CA . SER B 1 61 ? -1.315 6.050 4.388 1.00 41.52 60 SER B CA 1
ATOM 2617 C C . SER B 1 61 ? -2.691 5.645 4.935 1.00 44.42 60 SER B C 1
ATOM 2618 O O . SER B 1 61 ? -2.830 5.618 6.188 1.00 41.07 60 SER B O 1
ATOM 2621 N N . ILE B 1 62 ? -3.690 5.419 4.074 1.00 44.99 61 ILE B N 1
ATOM 2622 C CA . ILE B 1 62 ? -5.016 4.926 4.553 1.00 46.58 61 ILE B CA 1
ATOM 2623 C C . ILE B 1 62 ? -4.806 3.537 5.180 1.00 39.89 61 ILE B C 1
ATOM 2624 O O . ILE B 1 62 ? -5.268 3.333 6.314 1.00 39.59 61 ILE B O 1
ATOM 2629 N N . GLU B 1 63 ? -4.167 2.617 4.469 1.00 33.74 62 GLU B N 1
ATOM 2630 C CA . GLU B 1 63 ? -3.958 1.227 4.963 1.00 43.60 62 GLU B CA 1
ATOM 2631 C C . GLU B 1 63 ? -3.099 1.259 6.237 1.00 48.78 62 GLU B C 1
ATOM 2632 O O . GLU B 1 63 ? -3.399 0.517 7.173 1.00 50.55 62 GLU B O 1
ATOM 2638 N N . ASN B 1 64 ? -2.087 2.120 6.271 1.00 43.71 63 ASN B N 1
ATOM 2639 C CA . ASN B 1 64 ? -1.106 2.209 7.372 1.00 41.19 63 ASN B CA 1
ATOM 2640 C C . ASN B 1 64 ? -1.802 2.684 8.649 1.00 42.73 63 ASN B C 1
ATOM 2641 O O . ASN B 1 64 ? -1.366 2.245 9.719 1.00 41.79 63 ASN B O 1
ATOM 2646 N N . TYR B 1 65 ? -2.794 3.585 8.521 1.00 30.73 64 TYR B N 1
ATOM 2647 C CA . TYR B 1 65 ? -3.642 4.057 9.628 1.00 32.57 64 TYR B CA 1
ATOM 2648 C C . TYR B 1 65 ? -4.328 2.871 10.354 1.00 37.64 64 TYR B C 1
ATOM 2649 O O . TYR B 1 65 ? -4.578 2.951 11.585 1.00 35.35 64 TYR B O 1
ATOM 2658 N N . PHE B 1 66 ? -4.673 1.798 9.642 1.00 39.62 65 PHE B N 1
ATOM 2659 C CA . PHE B 1 66 ? -5.368 0.623 10.238 1.00 43.03 65 PHE B CA 1
ATOM 2660 C C . PHE B 1 66 ? -4.357 -0.508 10.444 1.00 44.07 65 PHE B C 1
ATOM 2661 O O . PHE B 1 66 ? -4.737 -1.644 10.697 1.00 50.14 65 PHE B O 1
ATOM 2669 N N . ASP B 1 67 ? -3.080 -0.199 10.326 1.00 39.86 66 ASP B N 1
ATOM 2670 C CA . ASP B 1 67 ? -2.013 -1.172 10.628 1.00 35.06 66 ASP B CA 1
ATOM 2671 C C . ASP B 1 67 ? -1.229 -0.621 11.834 1.00 41.82 66 ASP B C 1
ATOM 2672 O O . ASP B 1 67 ? -1.600 0.450 12.405 1.00 42.53 66 ASP B O 1
ATOM 2677 N N . ARG B 1 68 ? -0.213 -1.355 12.270 1.00 45.96 67 ARG B N 1
ATOM 2678 C CA . ARG B 1 68 ? 0.592 -0.993 13.453 1.00 48.61 67 ARG B CA 1
ATOM 2679 C C . ARG B 1 68 ? 1.824 -0.281 12.930 1.00 44.54 67 ARG B C 1
ATOM 2680 O O . ARG B 1 68 ? 2.235 -0.600 11.824 1.00 42.94 67 ARG B O 1
ATOM 2688 N N . ASN B 1 69 ? 2.306 0.705 13.679 1.00 42.04 68 ASN B N 1
ATOM 2689 C CA . ASN B 1 69 ? 3.436 1.564 13.270 1.00 40.87 68 ASN B CA 1
ATOM 2690 C C . ASN B 1 69 ? 4.559 1.291 14.268 1.00 40.84 68 ASN B C 1
ATOM 2691 O O . ASN B 1 69 ? 4.469 1.802 15.400 1.00 37.78 68 ASN B O 1
ATOM 2696 N N . PHE B 1 70 ? 5.533 0.457 13.912 1.00 38.38 69 PHE B N 1
ATOM 2697 C CA . PHE B 1 70 ? 6.580 0.013 14.866 1.00 41.12 69 PHE B CA 1
ATOM 2698 C C . PHE B 1 70 ? 7.376 1.173 15.518 1.00 44.03 69 PHE B C 1
ATOM 2699 O O . PHE B 1 70 ? 7.488 1.213 16.741 1.00 45.07 69 PHE B O 1
ATOM 2707 N N . GLU B 1 71 ? 7.968 2.092 14.761 1.00 42.49 70 GLU B N 1
ATOM 2708 C CA . GLU B 1 71 ? 8.854 3.128 15.360 1.00 43.95 70 GLU B CA 1
ATOM 2709 C C . GLU B 1 71 ? 7.989 4.062 16.207 1.00 51.86 70 GLU B C 1
ATOM 2710 O O . GLU B 1 71 ? 8.449 4.522 17.244 1.00 59.09 70 GLU B O 1
ATOM 2716 N N . LEU B 1 72 ? 6.739 4.273 15.835 1.00 51.69 71 LEU B N 1
ATOM 2717 C CA . LEU B 1 72 ? 5.877 5.215 16.584 1.00 49.28 71 LEU B CA 1
ATOM 2718 C C . LEU B 1 72 ? 5.525 4.556 17.913 1.00 49.41 71 LEU B C 1
ATOM 2719 O O . LEU B 1 72 ? 5.657 5.218 18.938 1.00 52.01 71 LEU B O 1
ATOM 2724 N N . GLU B 1 73 ? 5.034 3.319 17.878 1.00 47.41 72 GLU B N 1
ATOM 2725 C CA . GLU B 1 73 ? 4.631 2.581 19.099 1.00 51.92 72 GLU B CA 1
ATOM 2726 C C . GLU B 1 73 ? 5.846 2.573 20.034 1.00 54.09 72 GLU B C 1
ATOM 2727 O O . GLU B 1 73 ? 5.698 3.097 21.138 1.00 55.01 72 GLU B O 1
ATOM 2733 N N . THR B 1 74 ? 7.027 2.119 19.588 1.00 56.48 73 THR B N 1
ATOM 2734 C CA . THR B 1 74 ? 8.178 1.993 20.519 1.00 64.92 73 THR B CA 1
ATOM 2735 C C . THR B 1 74 ? 8.535 3.415 20.988 1.00 65.51 73 THR B C 1
ATOM 2736 O O . THR B 1 74 ? 8.444 3.652 22.188 1.00 67.27 73 THR B O 1
ATOM 2740 N N . THR B 1 75 ? 8.777 4.382 20.104 1.00 68.15 74 THR B N 1
ATOM 2741 C CA . THR B 1 75 ? 9.028 5.790 20.535 1.00 66.68 74 THR B CA 1
ATOM 2742 C C . THR B 1 75 ? 8.071 6.134 21.690 1.00 67.05 74 THR B C 1
ATOM 2743 O O . THR B 1 75 ? 8.556 6.740 22.654 1.00 87.35 74 THR B O 1
ATOM 2746 N N . LEU B 1 76 ? 6.780 5.765 21.616 1.00 67.14 75 LEU B N 1
ATOM 2747 C CA . LEU B 1 76 ? 5.743 6.143 22.624 1.00 63.51 75 LEU B CA 1
ATOM 2748 C C . LEU B 1 76 ? 5.927 5.333 23.927 1.00 73.84 75 LEU B C 1
ATOM 2749 O O . LEU B 1 76 ? 5.585 5.897 24.981 1.00 73.69 75 LEU B O 1
ATOM 2754 N N . GLU B 1 77 ? 6.335 4.051 23.866 1.00 74.10 76 GLU B N 1
ATOM 2755 C CA . GLU B 1 77 ? 6.621 3.175 25.047 1.00 72.35 76 GLU B CA 1
ATOM 2756 C C . GLU B 1 77 ? 7.868 3.670 25.810 1.00 68.69 76 GLU B C 1
ATOM 2757 O O . GLU B 1 77 ? 7.755 4.034 26.999 1.00 62.91 76 GLU B O 1
ATOM 2763 N N . GLN B 1 78 ? 9.026 3.721 25.153 1.00 79.08 77 GLN B N 1
ATOM 2764 C CA . GLN B 1 78 ? 10.273 4.298 25.724 1.00 84.92 77 GLN B CA 1
ATOM 2765 C C . GLN B 1 78 ? 10.211 5.841 25.683 1.00 81.62 77 GLN B C 1
ATOM 2766 O O . GLN B 1 78 ? 11.279 6.456 25.575 1.00 94.45 77 GLN B O 1
ATOM 2772 N N . LYS B 1 79 ? 9.013 6.446 25.751 1.00 80.03 78 LYS B N 1
ATOM 2773 C CA . LYS B 1 79 ? 8.757 7.838 26.244 1.00 71.46 78 LYS B CA 1
ATOM 2774 C C . LYS B 1 79 ? 7.552 7.797 27.203 1.00 81.74 78 LYS B C 1
ATOM 2775 O O . LYS B 1 79 ? 6.900 8.866 27.380 1.00 77.14 78 LYS B O 1
ATOM 2777 N N . LYS B 1 80 ? 7.307 6.610 27.799 1.00 76.37 79 LYS B N 1
ATOM 2778 C CA . LYS B 1 80 ? 6.199 6.220 28.731 1.00 77.20 79 LYS B CA 1
ATOM 2779 C C . LYS B 1 80 ? 4.949 7.110 28.556 1.00 73.97 79 LYS B C 1
ATOM 2780 O O . LYS B 1 80 ? 4.629 7.824 29.509 1.00 78.83 79 LYS B O 1
ATOM 2782 N N . LYS B 1 81 ? 4.228 6.991 27.420 1.00 80.71 80 LYS B N 1
ATOM 2783 C CA . LYS B 1 81 ? 2.974 7.731 27.060 1.00 65.10 80 LYS B CA 1
ATOM 2784 C C . LYS B 1 81 ? 1.907 6.757 26.509 1.00 69.86 80 LYS B C 1
ATOM 2785 O O . LYS B 1 81 ? 1.706 6.708 25.275 1.00 68.12 80 LYS B O 1
ATOM 2787 N N . PHE B 1 8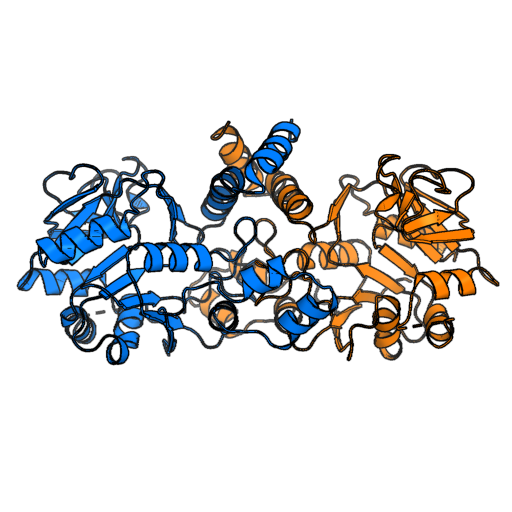2 ? 1.175 6.055 27.382 1.00 64.97 81 PHE B N 1
ATOM 2788 C CA . PHE B 1 82 ? 0.379 4.836 27.064 1.00 57.20 81 PHE B CA 1
ATOM 2789 C C . PHE B 1 82 ? -1.106 5.154 26.790 1.00 55.34 81 PHE B C 1
ATOM 2790 O O . PHE B 1 82 ? -1.837 4.345 26.191 1.00 50.19 81 PHE B O 1
ATOM 2798 N N . ASP B 1 83 ? -1.618 6.291 27.240 1.00 57.51 82 ASP B N 1
ATOM 2799 C CA . ASP B 1 83 ? -2.942 6.794 26.790 1.00 54.74 82 ASP B CA 1
ATOM 2800 C C . ASP B 1 83 ? -2.880 7.024 25.269 1.00 60.20 82 ASP B C 1
ATOM 2801 O O . ASP B 1 83 ? -3.808 6.612 24.555 1.00 70.16 82 ASP B O 1
ATOM 2806 N N . LEU B 1 84 ? -1.803 7.647 24.786 1.00 52.02 83 LEU B N 1
ATOM 2807 C CA . LEU B 1 84 ? -1.583 7.927 23.355 1.00 52.93 83 LEU B CA 1
ATOM 2808 C C . LEU B 1 84 ? -1.445 6.606 22.608 1.00 49.28 83 LEU B C 1
ATOM 2809 O O . LEU B 1 84 ? -1.988 6.521 21.500 1.00 48.35 83 LEU B O 1
ATOM 2814 N N . LEU B 1 85 ? -0.691 5.653 23.167 1.00 49.20 84 LEU B N 1
ATOM 2815 C CA . LEU B 1 85 ? -0.428 4.333 22.526 1.00 55.30 84 LEU B CA 1
ATOM 2816 C C . LEU B 1 85 ? -1.738 3.553 22.318 1.00 58.92 84 LEU B C 1
ATOM 2817 O O . LEU B 1 85 ? -1.834 2.824 21.303 1.00 60.75 84 LEU B O 1
ATOM 2822 N N . ALA B 1 86 ? -2.724 3.729 23.201 1.00 59.52 85 ALA B N 1
ATOM 2823 C CA . ALA B 1 86 ? -4.078 3.135 23.079 1.00 68.47 85 ALA B CA 1
ATOM 2824 C C . ALA B 1 86 ? -4.76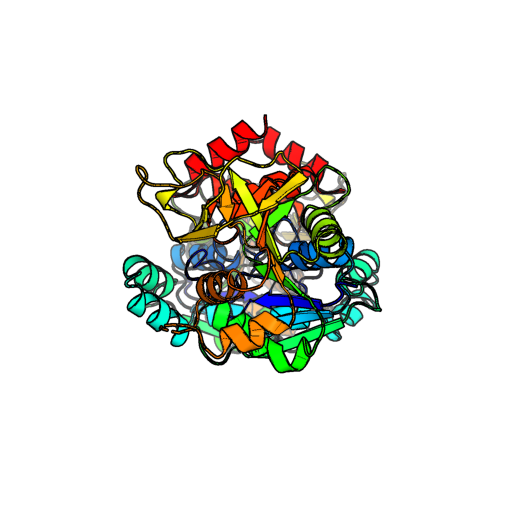9 3.714 21.839 1.00 72.56 85 ALA B C 1
ATOM 2825 O O . ALA B 1 86 ? -5.309 2.943 21.026 1.00 87.69 85 ALA B O 1
ATOM 2827 N N . GLU B 1 87 ? -4.742 5.040 21.714 1.00 68.83 86 GLU B N 1
ATOM 2828 C CA . GLU B 1 87 ? -5.333 5.809 20.589 1.00 69.71 86 GLU B CA 1
ATOM 2829 C C . GLU B 1 87 ? -4.848 5.334 19.197 1.00 67.12 86 GLU B C 1
ATOM 2830 O O . GLU B 1 87 ? -5.604 5.557 18.232 1.00 72.80 86 GLU B O 1
ATOM 2836 N N . ILE B 1 88 ? -3.655 4.744 19.050 1.00 51.82 87 ILE B N 1
ATOM 2837 C CA . ILE B 1 88 ? -3.122 4.331 17.709 1.00 54.26 87 ILE B CA 1
ATOM 2838 C C . ILE B 1 88 ? -3.054 2.808 17.528 1.00 49.53 87 ILE B C 1
ATOM 2839 O O . ILE B 1 88 ? -2.814 2.385 16.404 1.00 56.48 87 ILE B O 1
ATOM 2844 N N . THR B 1 89 ? -3.218 1.987 18.555 1.00 51.74 88 THR B N 1
ATOM 2845 C CA . THR B 1 89 ? -3.147 0.513 18.366 1.00 48.73 88 THR B CA 1
ATOM 2846 C C . THR B 1 89 ? -4.552 -0.073 18.280 1.00 47.63 88 THR B C 1
ATOM 2847 O O . THR B 1 89 ? -4.661 -1.172 17.692 1.00 42.81 88 THR B O 1
ATOM 2851 N N . GLN B 1 90 ? -5.603 0.554 18.807 1.00 44.98 89 GLN B N 1
ATOM 2852 C CA . GLN B 1 90 ? -6.879 -0.204 18.704 1.00 62.86 89 GLN B CA 1
ATOM 2853 C C . GLN B 1 90 ? -7.890 0.664 17.978 1.00 65.03 89 GLN B C 1
ATOM 2854 O O . GLN B 1 90 ? -8.871 1.094 18.602 1.00 69.42 89 GLN B O 1
ATOM 2860 N N . ILE B 1 91 ? -7.627 0.927 16.698 1.00 59.75 90 ILE B N 1
ATOM 2861 C CA . ILE B 1 91 ? -8.498 1.847 15.925 1.00 60.04 90 ILE B CA 1
ATOM 2862 C C . ILE B 1 91 ? -9.752 1.015 15.641 1.00 58.25 90 ILE B C 1
ATOM 2863 O O . ILE B 1 91 ? -10.842 1.486 15.950 1.00 58.21 90 ILE B O 1
ATOM 2868 N N . VAL B 1 92 ? -9.579 -0.231 15.213 1.00 60.37 91 VAL B N 1
ATOM 2869 C CA . VAL B 1 92 ? -10.713 -1.159 14.927 1.00 64.34 91 VAL B CA 1
ATOM 2870 C C . VAL B 1 92 ? -10.594 -2.412 15.797 1.00 62.29 91 VAL B C 1
ATOM 2871 O O . VAL B 1 92 ? -9.484 -2.877 16.058 1.00 60.42 91 VAL B O 1
ATOM 2875 N N . PRO B 1 93 ? -11.731 -2.972 16.273 1.00 56.33 92 PRO B N 1
ATOM 2876 C CA . PRO B 1 93 ? -11.761 -4.274 16.946 1.00 62.21 92 PRO B CA 1
ATOM 2877 C C . PRO B 1 93 ? -10.934 -5.389 16.280 1.00 58.11 92 PRO B C 1
ATOM 2878 O O . PRO B 1 93 ? -10.809 -5.419 15.099 1.00 59.76 92 PRO B O 1
ATOM 2882 N N . GLU B 1 94 ? -10.347 -6.272 17.084 1.00 66.20 93 GLU B N 1
ATOM 2883 C CA . GLU B 1 94 ? -9.311 -7.247 16.642 1.00 66.90 93 GLU B CA 1
ATOM 2884 C C . GLU B 1 94 ? -9.877 -8.105 15.507 1.00 61.22 93 GLU B C 1
ATOM 2885 O O . GLU B 1 94 ? -9.089 -8.534 14.674 1.00 56.63 93 GLU B O 1
ATOM 2891 N N . HIS B 1 95 ? -11.193 -8.350 15.493 1.00 59.21 94 HIS B N 1
ATOM 2892 C CA . HIS B 1 95 ? -11.895 -9.222 14.502 1.00 61.83 94 HIS B CA 1
ATOM 2893 C C . HIS B 1 95 ? -12.281 -8.474 13.202 1.00 57.13 94 HIS B C 1
ATOM 2894 O O . HIS B 1 95 ? -12.533 -9.159 12.200 1.00 53.07 94 HIS B O 1
ATOM 2901 N N . VAL B 1 96 ? -12.337 -7.132 13.202 1.00 55.41 95 VAL B N 1
ATOM 2902 C CA . VAL B 1 96 ? -12.480 -6.296 11.964 1.00 52.32 95 VAL B CA 1
ATOM 2903 C C . VAL B 1 96 ? -11.196 -6.407 11.152 1.00 47.50 95 VAL B C 1
ATOM 2904 O O . VAL B 1 96 ? -10.149 -6.044 11.692 1.00 54.76 95 VAL B O 1
ATOM 2908 N N . SER B 1 97 ? -11.282 -6.895 9.917 1.00 43.97 96 SER B N 1
ATOM 2909 C CA . SER B 1 97 ? -10.151 -6.922 8.963 1.00 44.93 96 SER B CA 1
ATOM 2910 C C . SER B 1 97 ? -10.305 -5.828 7.882 1.00 54.86 96 SER B C 1
ATOM 2911 O O . SER B 1 97 ? -11.426 -5.606 7.375 1.00 52.09 96 SER B O 1
ATOM 2914 N N . VAL B 1 98 ? -9.182 -5.190 7.528 1.00 52.59 97 VAL B N 1
ATOM 2915 C CA . VAL B 1 98 ? -9.047 -4.179 6.444 1.00 47.32 97 VAL B CA 1
ATOM 2916 C C . VAL B 1 98 ? -8.253 -4.796 5.294 1.00 44.90 97 VAL B C 1
ATOM 2917 O O . VAL B 1 98 ? -7.079 -5.106 5.525 1.00 56.62 97 VAL B O 1
ATOM 2921 N N . ILE B 1 99 ? -8.862 -4.991 4.118 1.00 40.10 98 ILE B N 1
ATOM 2922 C CA . ILE B 1 99 ? -8.138 -5.487 2.904 1.00 47.81 98 ILE B CA 1
ATOM 2923 C C . ILE B 1 99 ? -8.226 -4.443 1.776 1.00 41.15 98 ILE B C 1
ATOM 2924 O O . ILE B 1 99 ? -9.062 -3.530 1.801 1.00 40.80 98 ILE B O 1
ATOM 2929 N N . SER B 1 100 ? -7.376 -4.564 0.786 1.00 34.48 99 SER B N 1
ATOM 2930 C CA . SER B 1 100 ? -7.308 -3.525 -0.239 1.00 39.77 99 SER B CA 1
ATOM 2931 C C . SER B 1 100 ? -7.112 -4.189 -1.586 1.00 39.24 99 SER B C 1
ATOM 2932 O O . SER B 1 100 ? -6.469 -5.271 -1.664 1.00 37.19 99 SER B O 1
ATOM 2935 N N . VAL B 1 101 ? -7.754 -3.578 -2.576 1.00 35.75 100 VAL B N 1
ATOM 2936 C CA . VAL B 1 101 ? -7.656 -3.931 -4.009 1.00 37.61 100 VAL B CA 1
ATOM 2937 C C . VAL B 1 101 ? -7.496 -2.592 -4.738 1.00 37.25 100 VAL B C 1
ATOM 2938 O O . VAL B 1 101 ? -8.010 -1.577 -4.205 1.00 33.51 100 VAL B O 1
ATOM 2942 N N . ARG B 1 102 ? -6.667 -2.573 -5.788 1.00 40.49 101 ARG B N 1
ATOM 2943 C CA . ARG B 1 102 ? -6.370 -1.331 -6.561 1.00 47.53 101 ARG B CA 1
ATOM 2944 C C . ARG B 1 102 ? -7.473 -1.128 -7.606 1.00 47.77 101 ARG B C 1
ATOM 2945 O O . ARG B 1 102 ? -7.795 -2.103 -8.300 1.00 46.01 101 ARG B O 1
ATOM 2953 N N . GLN B 1 103 ? -8.067 0.060 -7.668 1.00 45.33 102 GLN B N 1
ATOM 2954 C CA . GLN B 1 103 ? -8.882 0.448 -8.839 1.00 50.50 102 GLN B CA 1
ATOM 2955 C C . GLN B 1 103 ? -7.885 0.931 -9.888 1.00 45.05 102 GLN B C 1
ATOM 2956 O O . GLN B 1 103 ? -7.431 2.068 -9.813 1.00 43.46 102 GLN B O 1
ATOM 2962 N N . PRO B 1 104 ? -7.547 0.120 -10.911 1.00 52.61 103 PRO B N 1
ATOM 2963 C CA . PRO B 1 104 ? -6.426 0.441 -11.791 1.00 50.58 103 PRO B CA 1
ATOM 2964 C C . PRO B 1 104 ? -6.612 1.772 -12.548 1.00 59.79 103 PRO B C 1
ATOM 2965 O O . PRO B 1 104 ? -5.611 2.465 -12.676 1.00 55.01 103 PRO B O 1
ATOM 2969 N N . GLN B 1 105 ? -7.851 2.135 -12.962 1.00 62.85 104 GLN B N 1
ATOM 2970 C CA . GLN B 1 105 ? -8.177 3.493 -13.517 1.00 60.79 104 GLN B CA 1
ATOM 2971 C C . GLN B 1 105 ? -9.454 4.119 -12.945 1.00 54.38 104 GLN B C 1
ATOM 2972 O O . GLN B 1 105 ? -10.313 3.423 -12.426 1.00 54.64 104 GLN B O 1
ATOM 2978 N N . PRO B 1 106 ? -9.590 5.466 -13.003 1.00 49.25 105 PRO B N 1
ATOM 2979 C CA . PRO B 1 106 ? -10.727 6.171 -12.421 1.00 58.46 105 PRO B CA 1
ATOM 2980 C C . PRO B 1 106 ? -11.937 6.107 -13.350 1.00 58.21 105 PRO B C 1
ATOM 2981 O O . PRO B 1 106 ? -12.182 7.048 -14.046 1.00 70.62 105 PRO B O 1
ATOM 2985 N N . LEU B 1 107 ? -12.664 5.003 -13.305 1.00 51.64 106 LEU B N 1
ATOM 2986 C CA . LEU B 1 107 ? -13.785 4.735 -14.224 1.00 47.51 106 LEU B CA 1
ATOM 2987 C C . LEU B 1 107 ? -15.105 4.752 -13.453 1.00 47.52 106 LEU B C 1
ATOM 2988 O O . LEU B 1 107 ? -16.038 4.023 -13.827 1.00 49.17 106 LEU B O 1
ATOM 2993 N N . GLY B 1 108 ? -15.171 5.580 -12.419 1.00 41.60 107 GLY B N 1
ATOM 2994 C CA . GLY B 1 108 ? -16.409 5.796 -11.653 1.00 49.78 107 GLY B CA 1
ATOM 2995 C C . GLY B 1 108 ? -16.684 4.762 -10.570 1.00 45.93 107 GLY B C 1
ATOM 2996 O O . GLY B 1 108 ? -15.998 3.720 -10.493 1.00 43.63 107 GLY B O 1
ATOM 2997 N N . LEU B 1 109 ? -17.695 5.074 -9.765 1.00 40.68 108 LEU B N 1
ATOM 2998 C CA . LEU B 1 109 ? -18.138 4.288 -8.600 1.00 44.64 108 LEU B CA 1
ATOM 2999 C C . LEU B 1 109 ? -18.357 2.846 -9.012 1.00 47.55 108 LEU B C 1
ATOM 3000 O O . LEU B 1 109 ? -17.927 1.951 -8.250 1.00 50.27 108 LEU B O 1
ATOM 3005 N N . GLY B 1 110 ? -18.979 2.627 -10.161 1.00 46.02 109 GLY B N 1
ATOM 3006 C CA . GLY B 1 110 ? -19.380 1.268 -10.587 1.00 45.35 109 GLY B CA 1
ATOM 3007 C C . GLY B 1 110 ? -18.161 0.426 -10.928 1.00 43.46 109 GLY B C 1
ATOM 3008 O O . GLY B 1 110 ? -18.147 -0.793 -10.677 1.00 48.43 109 GLY B O 1
ATOM 3009 N N . HIS B 1 111 ? -17.144 1.040 -11.498 1.00 43.56 110 HIS B N 1
ATOM 3010 C CA . HIS B 1 111 ? -15.879 0.325 -11.778 1.00 46.87 110 HIS B CA 1
ATOM 3011 C C . HIS B 1 111 ? -15.237 -0.083 -10.429 1.00 45.21 110 HIS B C 1
ATOM 3012 O O . HIS B 1 111 ? -14.774 -1.210 -10.306 1.00 41.08 110 HIS B O 1
ATOM 3019 N N . ALA B 1 112 ? -15.311 0.786 -9.430 1.00 45.15 111 ALA B N 1
ATOM 3020 C CA . ALA B 1 112 ? -14.692 0.619 -8.101 1.00 45.40 111 ALA B CA 1
ATOM 3021 C C . ALA B 1 112 ? -15.364 -0.565 -7.389 1.00 47.65 111 ALA B C 1
ATOM 3022 O O . ALA B 1 112 ? -14.678 -1.589 -7.145 1.00 39.79 111 AL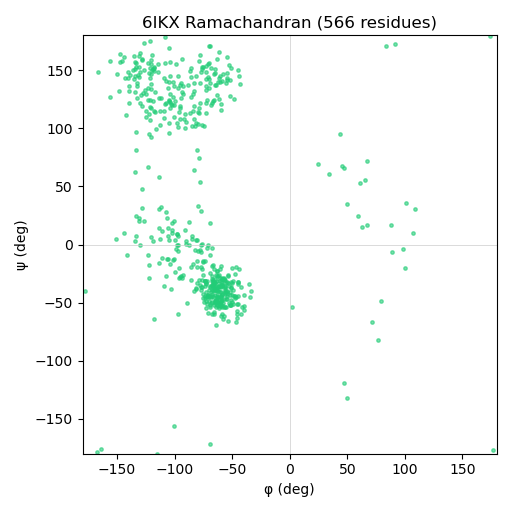A B O 1
ATOM 3024 N N . VAL B 1 113 ? -16.684 -0.507 -7.206 1.00 49.81 112 VAL B N 1
ATOM 3025 C CA . VAL B 1 113 ? -17.450 -1.672 -6.686 1.00 49.30 112 VAL B CA 1
ATOM 3026 C C . VAL B 1 113 ? -17.061 -2.950 -7.436 1.00 50.10 112 VAL B C 1
ATOM 3027 O O . VAL B 1 113 ? -16.819 -3.980 -6.767 1.00 60.69 112 VAL B O 1
ATOM 3031 N N . LEU B 1 114 ? -16.983 -2.932 -8.753 1.00 48.31 113 LEU B N 1
ATOM 3032 C CA . LEU B 1 114 ? -16.738 -4.192 -9.503 1.00 46.51 113 LEU B CA 1
ATOM 3033 C C . LEU B 1 114 ? -15.304 -4.691 -9.250 1.00 49.45 113 LEU B C 1
ATOM 3034 O O . LEU B 1 114 ? -15.072 -5.888 -9.490 1.00 44.03 113 LEU B O 1
ATOM 3039 N N . CYS B 1 115 ? -14.355 -3.814 -8.877 1.00 46.14 114 CYS B N 1
ATOM 3040 C CA . CYS B 1 115 ? -12.954 -4.189 -8.542 1.00 45.69 114 CYS B CA 1
ATOM 3041 C C . CYS B 1 115 ? -12.907 -5.121 -7.311 1.00 46.87 114 CYS B C 1
ATOM 3042 O O . CYS B 1 115 ? -11.962 -5.932 -7.240 1.00 44.48 114 CYS B O 1
ATOM 3045 N N . ALA B 1 116 ? -13.902 -5.016 -6.426 1.00 41.31 115 ALA B N 1
ATOM 3046 C CA . ALA B 1 116 ? -14.117 -5.775 -5.172 1.00 45.01 115 ALA B CA 1
ATOM 3047 C C . ALA B 1 116 ? -14.837 -7.117 -5.382 1.00 44.83 115 ALA B C 1
ATOM 3048 O O . ALA B 1 116 ? -15.214 -7.739 -4.373 1.00 47.22 115 ALA B O 1
ATOM 3050 N N . LYS B 1 117 ? -15.112 -7.509 -6.614 1.00 48.04 116 LYS B N 1
ATOM 3051 C CA . LYS B 1 117 ? -15.926 -8.707 -6.952 1.00 52.35 116 LYS B CA 1
ATOM 3052 C C . LYS B 1 117 ? -15.285 -9.958 -6.331 1.00 50.87 116 LYS B C 1
ATOM 3053 O O . LYS B 1 117 ? -15.997 -10.689 -5.665 1.00 54.68 116 LYS B O 1
ATOM 3059 N N . SER B 1 118 ? -13.980 -10.175 -6.535 1.00 51.27 117 SER B N 1
ATOM 3060 C CA . SER B 1 118 ? -13.209 -11.339 -6.005 1.00 48.33 117 SER B CA 1
ATOM 3061 C C . SER B 1 118 ? -13.247 -11.411 -4.467 1.00 42.66 117 SER B C 1
ATOM 3062 O O . SER B 1 118 ? -13.009 -12.486 -3.971 1.00 50.73 117 SER B O 1
ATOM 3065 N N . VAL B 1 119 ? -13.578 -10.336 -3.741 1.00 38.35 118 VAL B N 1
ATOM 3066 C CA . VAL B 1 119 ? -13.555 -10.301 -2.260 1.00 37.93 118 VAL B CA 1
ATOM 3067 C C . VAL B 1 119 ? -14.988 -10.406 -1.735 1.00 43.27 118 VAL B C 1
ATOM 3068 O O . VAL B 1 119 ? -15.219 -11.036 -0.683 1.00 38.32 118 VAL B O 1
ATOM 3072 N N . VAL B 1 120 ? -15.937 -9.765 -2.403 1.00 49.20 119 VAL B N 1
ATOM 3073 C CA . VAL B 1 120 ? -17.361 -9.808 -1.976 1.00 48.88 119 VAL B CA 1
ATOM 3074 C C . VAL B 1 120 ? -17.849 -11.246 -2.186 1.00 44.34 119 VAL B C 1
ATOM 3075 O O . VAL B 1 120 ? -18.593 -11.735 -1.338 1.00 39.38 119 VAL B O 1
ATOM 3079 N N . GLY B 1 121 ? -17.377 -11.918 -3.239 1.00 47.82 120 GLY B N 1
ATOM 3080 C CA . GLY B 1 121 ? -17.867 -13.254 -3.653 1.00 48.12 120 GLY B CA 1
ATOM 3081 C C . GLY B 1 121 ? -19.390 -13.303 -3.690 1.00 49.71 120 GLY B C 1
ATOM 3082 O O . GLY B 1 121 ? -20.013 -12.514 -4.425 1.00 46.72 120 GLY B O 1
ATOM 3083 N N . GLU B 1 122 ? -20.002 -14.168 -2.893 1.00 48.90 121 GLU B N 1
ATOM 3084 C CA . GLU B 1 122 ? -21.459 -14.408 -3.003 1.00 48.48 121 GLU B CA 1
ATOM 3085 C C . GLU B 1 122 ? -22.146 -13.584 -1.909 1.00 48.43 121 GLU B C 1
ATOM 3086 O O . GLU B 1 122 ? -23.365 -13.487 -1.949 1.00 45.40 121 GLU B O 1
ATOM 3090 N N . ASP B 1 123 ? -21.394 -12.901 -1.038 1.00 47.36 122 ASP B N 1
ATOM 3091 C CA . ASP B 1 123 ? -21.977 -12.170 0.124 1.00 48.96 122 ASP B CA 1
ATOM 3092 C C . ASP B 1 123 ? -22.694 -10.926 -0.381 1.00 50.15 122 ASP B C 1
ATOM 3093 O O . ASP B 1 123 ? -22.183 -10.326 -1.327 1.00 49.34 122 ASP B O 1
ATOM 3097 N N . ASP B 1 124 ? -23.833 -10.574 0.220 1.00 46.66 123 ASP B N 1
ATOM 3098 C CA . ASP B 1 124 ? -24.402 -9.214 0.044 1.00 50.15 123 ASP B CA 1
ATOM 3099 C C . ASP B 1 124 ? -23.456 -8.286 0.810 1.00 53.58 123 ASP B C 1
ATOM 3100 O O . ASP B 1 124 ? -22.521 -8.838 1.473 1.00 56.09 123 ASP B O 1
ATOM 3105 N N . PHE B 1 125 ? -23.607 -6.966 0.684 1.00 42.09 124 PHE B N 1
ATOM 3106 C CA . PHE B 1 125 ? -22.506 -6.038 1.044 1.00 50.23 124 PHE B CA 1
ATOM 3107 C C . PHE B 1 125 ? -22.980 -4.597 1.145 1.00 40.70 124 PHE B C 1
ATOM 3108 O O . PHE B 1 125 ? -23.908 -4.260 0.436 1.00 45.68 124 PHE B O 1
ATOM 3116 N N . ALA B 1 126 ? -22.367 -3.789 2.019 1.00 43.29 125 ALA B N 1
ATOM 3117 C CA . ALA B 1 126 ? -22.610 -2.324 2.090 1.00 40.65 125 ALA B CA 1
ATOM 3118 C C . ALA B 1 126 ? -21.564 -1.593 1.228 1.00 44.73 125 ALA B C 1
ATOM 3119 O O . ALA B 1 126 ? -20.533 -2.198 0.830 1.00 44.00 125 ALA B O 1
ATOM 3121 N N . VAL B 1 127 ? -21.880 -0.358 0.840 1.00 52.24 126 VAL B N 1
ATOM 3122 C CA . VAL B 1 127 ? -20.956 0.529 0.078 1.00 43.98 126 VAL B CA 1
ATOM 3123 C C . VAL B 1 127 ? -21.027 1.855 0.796 1.00 46.51 126 VAL B C 1
ATOM 3124 O O . VAL B 1 127 ? -22.156 2.335 1.005 1.00 46.44 126 VAL B O 1
ATOM 3128 N N . LEU B 1 128 ? -19.878 2.384 1.190 1.00 43.97 127 LEU B N 1
ATOM 3129 C CA . LEU B 1 128 ? -19.797 3.691 1.875 1.00 46.27 127 LEU B CA 1
ATOM 3130 C C . LEU B 1 128 ? -18.832 4.558 1.078 1.00 42.59 127 LEU B C 1
ATOM 3131 O O . LEU B 1 128 ? -17.768 4.063 0.716 1.00 37.62 127 LEU B O 1
ATOM 3136 N N . LEU B 1 129 ? -19.260 5.765 0.758 1.00 43.44 128 LEU B N 1
ATOM 3137 C CA . LEU B 1 129 ? -18.461 6.780 0.037 1.00 45.26 128 LEU B CA 1
ATOM 3138 C C . LEU B 1 129 ? -17.856 7.646 1.126 1.00 41.91 128 LEU B C 1
ATOM 3139 O O . LEU B 1 129 ? -18.573 8.409 1.815 1.00 42.00 128 LEU B O 1
ATOM 3144 N N . PRO B 1 130 ? -16.539 7.517 1.342 1.00 39.43 129 PRO B N 1
ATOM 3145 C CA . PRO B 1 130 ? -15.890 8.147 2.493 1.00 43.23 129 PRO B CA 1
ATOM 3146 C C . PRO B 1 130 ? -15.749 9.666 2.466 1.00 37.88 129 PRO B C 1
ATOM 3147 O O . PRO B 1 130 ? -15.242 10.181 3.399 1.00 50.56 129 PRO B O 1
ATOM 3151 N N . ASP B 1 131 ? -16.205 10.326 1.420 1.00 43.47 130 ASP B N 1
ATOM 3152 C CA . ASP B 1 131 ? -16.177 11.811 1.358 1.00 55.65 130 ASP B CA 1
ATOM 3153 C C . ASP B 1 131 ? -17.371 12.323 2.142 1.00 55.01 130 ASP B C 1
ATOM 3154 O O . ASP B 1 131 ? -17.378 13.535 2.438 1.00 50.27 130 ASP B O 1
ATOM 3159 N N . VAL B 1 132 ? -18.367 11.455 2.359 1.00 45.20 131 VAL B N 1
ATOM 3160 C CA . VAL B 1 132 ? -19.576 11.847 3.131 1.00 47.02 131 VAL B CA 1
ATOM 3161 C C . VAL B 1 132 ? -19.434 11.277 4.535 1.00 42.63 131 VAL B C 1
ATOM 3162 O O . VAL B 1 132 ? -19.023 10.129 4.689 1.00 40.59 131 VAL B O 1
ATOM 3166 N N . LEU B 1 133 ? -19.584 12.145 5.522 1.00 47.58 132 LEU B N 1
ATOM 3167 C CA . LEU B 1 133 ? -19.567 11.755 6.946 1.00 45.73 132 LEU B CA 1
ATOM 3168 C C . LEU B 1 133 ? -21.020 11.794 7.337 1.00 43.13 132 LEU B C 1
ATOM 3169 O O . LEU B 1 133 ? -21.619 12.828 6.995 1.00 42.58 132 LEU B O 1
ATOM 3174 N N . VAL B 1 134 ? -21.524 10.720 7.953 1.00 44.27 133 VAL B N 1
ATOM 3175 C CA . VAL B 1 134 ? -22.881 10.640 8.577 1.00 50.42 133 VAL B CA 1
ATOM 3176 C C . VAL B 1 134 ? -22.746 10.615 10.099 1.00 47.86 133 VAL B C 1
ATOM 3177 O O . VAL B 1 134 ? -22.126 9.681 10.634 1.00 50.34 133 VAL B O 1
ATOM 3181 N N . LYS B 1 135 ? -23.361 11.595 10.748 1.00 50.24 134 LYS B N 1
ATOM 3182 C CA . LYS B 1 135 ? -23.463 11.729 12.213 1.00 53.56 134 LYS B CA 1
ATOM 3183 C C . LYS B 1 135 ? -24.868 11.323 12.694 1.00 57.92 134 LYS B C 1
ATOM 3184 O O . LYS B 1 135 ? -25.837 11.950 12.277 1.00 53.95 134 LYS B O 1
ATOM 3190 N N . ASP B 1 136 ? -24.940 10.317 13.565 1.00 64.16 135 ASP B N 1
ATOM 3191 C CA . ASP B 1 136 ? -26.143 9.849 14.295 1.00 60.41 135 ASP B CA 1
ATOM 3192 C C . ASP B 1 136 ? -26.196 10.505 15.679 1.00 63.97 135 ASP B C 1
ATOM 3193 O O . ASP B 1 136 ? -25.159 10.558 16.344 1.00 61.59 135 ASP B O 1
ATOM 3198 N N . GLY B 1 137 ? -27.373 10.959 16.113 1.00 71.43 136 GLY B N 1
ATOM 3199 C CA . GLY B 1 137 ? -27.644 11.346 17.511 1.00 66.74 136 GLY B CA 1
ATOM 3200 C C . GLY B 1 137 ? -28.634 10.398 18.178 1.00 76.22 136 GLY B C 1
ATOM 3201 O O . GLY B 1 137 ? -29.028 10.689 19.318 1.00 84.15 136 GLY B O 1
ATOM 3202 N N . SER B 1 138 ? -29.046 9.318 17.495 1.00 72.88 137 SER B N 1
ATOM 3203 C CA . SER B 1 138 ? -30.146 8.406 17.921 1.00 67.10 137 SER B CA 1
ATOM 3204 C C . SER B 1 138 ? -29.590 7.202 18.680 1.00 61.76 137 SER B C 1
ATOM 3205 O O . SER B 1 138 ? -30.349 6.609 19.450 1.00 71.66 137 SER B O 1
ATOM 3208 N N . GLY B 1 139 ? -28.352 6.795 18.410 1.00 58.76 138 GLY B N 1
ATOM 3209 C CA . GLY B 1 139 ? -27.784 5.574 19.000 1.00 55.31 138 GLY B CA 1
ATOM 3210 C C . GLY B 1 139 ? -28.061 4.331 18.184 1.00 56.64 138 GLY B C 1
ATOM 3211 O O . GLY B 1 139 ? -27.493 3.294 18.543 1.00 70.35 138 GLY B O 1
ATOM 3212 N N . GLN B 1 140 ? -28.870 4.384 17.123 1.00 59.94 139 GLN B N 1
ATOM 3213 C CA . GLN B 1 140 ? -28.796 3.381 16.014 1.00 59.98 139 GLN B CA 1
ATOM 3214 C C . GLN B 1 140 ? -28.431 4.142 14.737 1.00 57.47 139 GLN B C 1
ATOM 3215 O O . GLN B 1 140 ? -29.247 5.011 14.366 1.00 63.59 139 GLN B O 1
ATOM 3221 N N . ASN B 1 141 ? -27.251 3.890 14.138 1.00 56.70 140 ASN B N 1
ATOM 3222 C CA . ASN B 1 141 ? -26.732 4.706 12.989 1.00 57.88 140 ASN B CA 1
ATOM 3223 C C . ASN B 1 141 ? -27.550 4.361 11.732 1.00 64.81 140 ASN B C 1
ATOM 3224 O O . ASN B 1 141 ? -28.156 3.218 11.674 1.00 61.84 140 ASN B O 1
ATOM 3229 N N . ASP B 1 142 ? -27.621 5.317 10.794 1.00 55.97 141 ASP B N 1
ATOM 3230 C CA . ASP B 1 142 ? -28.475 5.211 9.576 1.00 47.05 141 ASP B CA 1
ATOM 3231 C C . ASP B 1 142 ? -28.102 3.937 8.827 1.00 47.99 141 ASP B C 1
ATOM 3232 O O . ASP B 1 142 ? -29.045 3.212 8.388 1.00 48.59 141 ASP B O 1
ATOM 3237 N N . LEU B 1 143 ? -26.811 3.611 8.763 1.00 43.97 142 LEU B N 1
ATOM 3238 C CA . LEU B 1 143 ? -26.333 2.400 8.033 1.00 45.27 142 LEU B CA 1
ATOM 3239 C C . LEU B 1 143 ? -26.883 1.121 8.704 1.00 46.94 142 LEU B C 1
ATOM 3240 O O . LEU B 1 143 ? -27.176 0.188 7.969 1.00 46.67 142 LEU B O 1
ATOM 3245 N N . SER B 1 144 ? -27.007 1.068 10.035 1.00 49.99 143 SER B N 1
ATOM 3246 C CA . SER B 1 144 ? -27.579 -0.093 10.764 1.00 51.20 143 SER B CA 1
ATOM 3247 C C . SER B 1 144 ? -29.083 -0.205 10.460 1.00 47.31 143 SER B C 1
ATOM 3248 O O . SER B 1 144 ? -29.488 -1.288 10.086 1.00 40.20 143 SER B O 1
ATOM 3251 N N . ARG B 1 145 ? -29.865 0.880 10.584 1.00 54.34 144 ARG B N 1
ATOM 3252 C CA . ARG B 1 145 ? -31.298 0.923 10.168 1.00 50.24 144 ARG B CA 1
ATOM 3253 C C . ARG B 1 145 ? -31.393 0.392 8.737 1.00 53.36 144 ARG B C 1
ATOM 3254 O O . ARG B 1 145 ? -32.161 -0.551 8.484 1.00 54.12 144 ARG B O 1
ATOM 3262 N N . MET B 1 146 ? -30.553 0.908 7.846 1.00 57.34 145 MET B N 1
ATOM 3263 C CA . MET B 1 146 ? -30.609 0.544 6.413 1.00 56.88 145 MET B CA 1
ATOM 3264 C C . MET B 1 146 ? -30.271 -0.939 6.232 1.00 54.35 145 MET B C 1
ATOM 3265 O O . MET B 1 146 ? -30.862 -1.592 5.335 1.00 55.45 145 MET B O 1
ATOM 3270 N N . ILE B 1 147 ? -29.398 -1.491 7.060 1.00 50.87 146 ILE B N 1
ATOM 3271 C CA . ILE B 1 147 ? -29.042 -2.943 6.969 1.00 55.87 146 ILE B CA 1
ATOM 3272 C C . ILE B 1 147 ? -30.184 -3.819 7.534 1.00 50.84 146 ILE B C 1
ATOM 3273 O O . ILE B 1 147 ? -30.499 -4.857 6.927 1.00 46.21 146 ILE B O 1
ATOM 3278 N N . SER B 1 148 ? -30.783 -3.431 8.660 1.00 52.54 147 SER B N 1
ATOM 3279 C CA . SER B 1 148 ? -32.025 -4.045 9.197 1.00 56.96 147 SER B CA 1
ATOM 3280 C C . SER B 1 148 ? -33.010 -4.203 8.037 1.00 55.83 147 SER B C 1
ATOM 3281 O O . SER B 1 148 ? -33.257 -5.338 7.632 1.00 53.09 147 SER B O 1
ATOM 3284 N N . ARG B 1 149 ? -33.420 -3.080 7.448 1.00 53.75 148 ARG B N 1
ATOM 3285 C CA . ARG B 1 149 ? -34.373 -3.035 6.316 1.00 55.76 148 ARG B CA 1
ATOM 3286 C C . ARG B 1 149 ? -33.935 -4.020 5.222 1.00 55.43 148 ARG B C 1
ATOM 3287 O O . ARG B 1 149 ? -34.794 -4.855 4.868 1.00 60.21 148 ARG B O 1
ATOM 3295 N N . TYR B 1 150 ? -32.674 -4.003 4.738 1.00 47.60 149 TYR B N 1
ATOM 3296 C CA . TYR B 1 150 ? -32.238 -4.931 3.655 1.00 48.26 149 TYR B CA 1
ATOM 3297 C C . TYR B 1 150 ? -32.620 -6.330 4.119 1.00 55.33 149 TYR B C 1
ATOM 3298 O O . TYR B 1 150 ? -33.307 -7.016 3.368 1.00 75.08 149 TYR B O 1
ATOM 3306 N N . ASN B 1 151 ? -32.218 -6.713 5.332 1.00 55.12 150 ASN B N 1
ATOM 3307 C CA . ASN B 1 151 ? -32.344 -8.115 5.803 1.00 60.47 150 ASN B CA 1
ATOM 3308 C C . ASN B 1 151 ? -33.831 -8.494 5.802 1.00 52.21 150 ASN B C 1
ATOM 3309 O O . ASN B 1 151 ? -34.136 -9.474 5.151 1.00 61.04 150 ASN B O 1
ATOM 3314 N N . SER B 1 152 ? -34.700 -7.708 6.447 1.00 54.62 151 SER B N 1
ATOM 3315 C CA . SER B 1 152 ? -36.189 -7.795 6.397 1.00 60.35 151 SER B CA 1
ATOM 3316 C C . SER B 1 152 ? -36.710 -7.929 4.965 1.00 68.17 151 SER B C 1
ATOM 3317 O O . SER B 1 152 ? -37.292 -8.984 4.669 1.00 68.69 151 SER B O 1
ATOM 3320 N N . SER B 1 153 ? -36.552 -6.887 4.137 1.00 65.64 152 SER B N 1
ATOM 3321 C CA . SER B 1 153 ? -37.210 -6.750 2.807 1.00 55.00 152 SER B CA 1
ATOM 3322 C C . SER B 1 153 ? -36.525 -7.639 1.771 1.00 59.11 152 SER B C 1
ATOM 3323 O O . SER B 1 153 ? -37.183 -8.041 0.791 1.00 60.39 152 SER B O 1
ATOM 3326 N N . GLN B 1 154 ? -35.225 -7.866 1.933 1.00 63.21 153 GLN B N 1
ATOM 3327 C CA . GLN B 1 154 ? -34.343 -8.386 0.854 1.00 61.35 153 GLN B CA 1
ATOM 3328 C C . GLN B 1 154 ? -34.297 -7.382 -0.316 1.00 52.23 153 GLN B C 1
ATOM 3329 O O . GLN B 1 154 ? -33.808 -7.742 -1.378 1.00 53.00 153 GLN B O 1
ATOM 3335 N N . ALA B 1 155 ? -34.733 -6.136 -0.123 1.00 53.91 154 ALA B N 1
ATOM 3336 C CA . ALA B 1 155 ? -34.714 -5.072 -1.161 1.00 56.95 154 ALA B CA 1
ATOM 3337 C C . ALA B 1 155 ? -33.444 -4.235 -1.014 1.00 56.37 154 ALA B C 1
ATOM 3338 O O . ALA B 1 155 ? -33.243 -3.685 0.099 1.00 51.84 154 ALA B O 1
ATOM 3340 N N . ALA B 1 156 ? -32.683 -4.108 -2.105 1.00 51.95 155 ALA B N 1
ATOM 3341 C CA . ALA B 1 156 ? -31.512 -3.218 -2.243 1.00 50.23 155 ALA B CA 1
ATOM 3342 C C . ALA B 1 156 ? -31.889 -1.872 -1.620 1.00 51.59 155 ALA B C 1
ATOM 3343 O O . ALA B 1 156 ? -33.072 -1.498 -1.788 1.00 55.37 155 ALA B O 1
ATOM 3345 N N . GLN B 1 157 ? -30.977 -1.238 -0.862 1.00 45.27 156 GLN B N 1
ATOM 3346 C CA . GLN B 1 157 ? -31.256 0.037 -0.147 1.00 46.61 156 GLN B CA 1
ATOM 3347 C C . GLN B 1 157 ? -30.279 1.116 -0.630 1.00 47.72 156 GLN B C 1
ATOM 3348 O O . GLN B 1 157 ? -29.087 0.814 -0.771 1.00 50.52 156 GLN B O 1
ATOM 3354 N N . ILE B 1 158 ? -30.813 2.303 -0.925 1.00 48.20 157 ILE B N 1
ATOM 3355 C CA . ILE B 1 158 ? -30.097 3.538 -1.365 1.00 48.61 157 ILE B CA 1
ATOM 3356 C C . ILE B 1 158 ? -30.420 4.589 -0.318 1.00 42.76 157 ILE B C 1
ATOM 3357 O O . ILE B 1 158 ? -31.605 4.903 -0.160 1.00 47.11 157 ILE B O 1
ATOM 3362 N N . MET B 1 159 ? -29.417 5.088 0.391 1.00 46.05 158 MET B N 1
ATOM 3363 C CA . MET B 1 159 ? -29.652 6.060 1.484 1.00 48.11 158 MET B CA 1
ATOM 3364 C C . MET B 1 159 ? -29.899 7.410 0.820 1.00 42.79 158 MET B C 1
ATOM 3365 O O . MET B 1 159 ? -29.140 7.736 -0.132 1.00 37.81 158 MET B O 1
ATOM 3370 N N . VAL B 1 160 ? -30.865 8.173 1.341 1.00 44.66 159 VAL B N 1
ATOM 3371 C CA . VAL B 1 160 ? -31.228 9.502 0.770 1.00 44.80 159 VAL B CA 1
ATOM 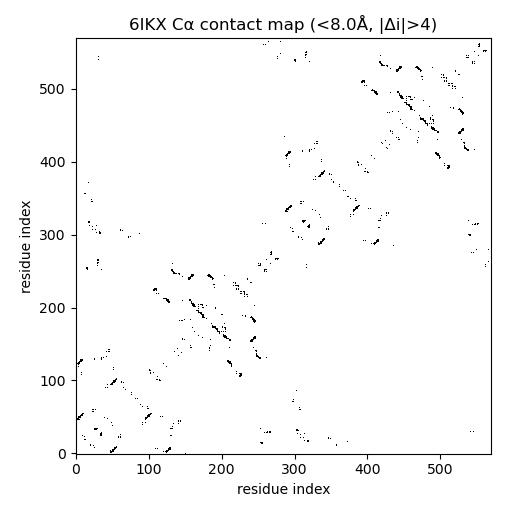3372 C C . VAL B 1 160 ? -31.676 10.447 1.871 1.00 42.11 159 VAL B C 1
ATOM 3373 O O . VAL B 1 160 ? -32.086 9.991 2.926 1.00 52.84 159 VAL B O 1
ATOM 3377 N N . GLU B 1 161 ? -31.693 11.722 1.518 1.00 45.16 160 GLU B N 1
ATOM 3378 C CA . GLU B 1 161 ? -31.832 12.892 2.408 1.00 45.79 160 GLU B CA 1
ATOM 3379 C C . GLU B 1 161 ? -32.393 14.011 1.509 1.00 49.18 160 GLU B C 1
ATOM 3380 O O . GLU B 1 161 ? -31.835 14.237 0.396 1.00 46.18 160 GLU B O 1
ATOM 3386 N N . ALA B 1 162 ? -33.494 14.629 1.939 1.00 45.92 161 ALA B N 1
ATOM 3387 C CA . ALA B 1 162 ? -34.179 15.735 1.240 1.00 51.95 161 ALA B CA 1
ATOM 3388 C C . ALA B 1 162 ? -33.221 16.923 1.144 1.00 53.30 161 ALA B C 1
ATOM 3389 O O . ALA B 1 162 ? -32.511 17.197 2.121 1.00 50.70 161 ALA B O 1
ATOM 3391 N N . VAL B 1 163 ? -33.220 17.596 -0.002 1.00 53.49 162 VAL B N 1
ATOM 3392 C CA . VAL B 1 163 ? -32.425 18.828 -0.239 1.00 54.95 162 VAL B CA 1
ATOM 3393 C C . VAL B 1 163 ? -33.400 19.953 -0.587 1.00 55.32 162 VAL B C 1
ATOM 3394 O O . VAL B 1 163 ? -34.508 19.711 -1.050 1.00 52.80 162 VAL B O 1
ATOM 3398 N N . PRO B 1 164 ? -33.045 21.230 -0.362 1.00 58.45 163 PRO B N 1
ATOM 3399 C CA . PRO B 1 164 ? -33.893 22.322 -0.818 1.00 62.30 163 PRO B CA 1
ATOM 3400 C C . PRO B 1 164 ? -34.222 22.116 -2.305 1.00 64.04 163 PRO B C 1
ATOM 3401 O O . PRO B 1 164 ? -33.426 21.538 -3.025 1.00 63.16 163 PRO B O 1
ATOM 3405 N N . ASP B 1 165 ? -35.375 22.619 -2.740 1.00 66.89 164 ASP B N 1
ATOM 3406 C CA . ASP B 1 165 ? -35.929 22.387 -4.099 1.00 61.71 164 ASP B CA 1
ATOM 3407 C C . ASP B 1 165 ? -35.002 22.993 -5.147 1.00 61.53 164 ASP B C 1
ATOM 3408 O O . ASP B 1 165 ? -34.993 22.513 -6.302 1.00 59.79 164 ASP B O 1
ATOM 3413 N N . HIS B 1 166 ? -34.244 24.017 -4.766 1.00 57.91 165 HIS B N 1
ATOM 3414 C CA . HIS B 1 166 ? -33.453 24.814 -5.727 1.00 59.46 165 HIS B CA 1
ATOM 3415 C C . HIS B 1 166 ? -32.046 24.247 -5.902 1.00 60.07 165 HIS B C 1
ATOM 3416 O O . HIS B 1 166 ? -31.213 24.983 -6.450 1.00 68.14 165 HIS B O 1
ATOM 3423 N N . LEU B 1 167 ? -31.787 23.027 -5.417 1.00 62.97 166 LEU B N 1
ATOM 3424 C CA . LEU B 1 167 ? -30.440 22.387 -5.418 1.00 57.04 166 LEU B CA 1
ATOM 3425 C C . LEU B 1 167 ? -30.549 20.937 -5.892 1.00 57.32 166 LEU B C 1
ATOM 3426 O O . LEU B 1 167 ? -29.509 20.277 -5.960 1.00 55.72 166 LEU B O 1
ATOM 3431 N N . VAL B 1 168 ? -31.743 20.473 -6.274 1.00 57.68 167 VAL B N 1
ATOM 3432 C CA . VAL B 1 168 ? -31.936 19.087 -6.801 1.00 54.69 167 VAL B CA 1
ATOM 3433 C C . VAL B 1 168 ? -31.001 18.944 -8.009 1.00 56.81 167 VAL B C 1
ATOM 3434 O O . VAL B 1 168 ? -30.536 17.803 -8.273 1.00 58.53 167 VAL B O 1
ATOM 3438 N N . ASP B 1 169 ? -30.742 20.084 -8.669 1.00 56.86 168 ASP B N 1
ATOM 3439 C CA . ASP B 1 169 ? -29.702 20.382 -9.696 1.00 62.38 168 ASP B CA 1
ATOM 3440 C C . ASP B 1 169 ? -28.378 19.638 -9.443 1.00 56.07 168 ASP B C 1
ATOM 3441 O O . ASP B 1 169 ? -27.648 19.378 -10.403 1.00 58.67 168 ASP B O 1
ATOM 3446 N N . GLN B 1 170 ? -28.013 19.430 -8.182 1.00 57.50 169 GLN B N 1
ATOM 3447 C CA . GLN B 1 170 ? -26.611 19.163 -7.761 1.00 57.27 169 GLN B CA 1
ATOM 3448 C C . GLN B 1 170 ? -26.368 17.679 -7.492 1.00 50.98 169 GLN B C 1
ATOM 3449 O O . GLN B 1 170 ? -25.190 17.321 -7.392 1.00 51.60 169 GLN B O 1
ATOM 3455 N N . TYR B 1 171 ? -27.422 16.864 -7.379 1.00 52.30 170 TYR B N 1
ATOM 3456 C CA . TYR B 1 171 ? -27.382 15.486 -6.807 1.00 50.95 170 TYR B CA 1
ATOM 3457 C C . TYR B 1 171 ? -28.063 14.491 -7.717 1.00 49.17 170 TYR B C 1
ATOM 3458 O O . TYR B 1 171 ? -28.902 14.895 -8.519 1.00 55.26 170 TYR B O 1
ATOM 3467 N N . GLY B 1 172 ? -27.775 13.210 -7.507 1.00 49.37 171 GLY B N 1
ATOM 3468 C CA . GLY B 1 172 ? -28.684 12.125 -7.912 1.00 45.28 171 GLY B CA 1
ATOM 3469 C C . GLY B 1 172 ? -29.944 12.255 -7.090 1.00 45.38 171 GLY B C 1
ATOM 3470 O O . GLY B 1 172 ? -29.824 12.629 -5.904 1.00 47.17 171 GLY B O 1
ATOM 3471 N N . ILE B 1 173 ? -31.104 12.098 -7.718 1.00 48.85 172 ILE B N 1
ATOM 3472 C CA . ILE B 1 173 ? -32.421 12.201 -7.039 1.00 51.18 172 ILE B CA 1
ATOM 3473 C C . ILE B 1 173 ? -33.214 10.919 -7.307 1.00 50.20 172 ILE B C 1
ATOM 3474 O O . ILE B 1 173 ? -33.228 10.462 -8.459 1.00 55.36 172 ILE B O 1
ATOM 3479 N N . VAL B 1 174 ? -33.810 10.335 -6.265 1.00 49.98 173 VAL B N 1
ATOM 3480 C CA . VAL B 1 174 ? -34.509 9.023 -6.393 1.00 55.01 173 VAL B CA 1
ATOM 3481 C C . VAL B 1 174 ? -35.914 9.290 -6.930 1.00 57.36 173 VAL B C 1
ATOM 3482 O O . VAL B 1 174 ? -36.522 10.317 -6.557 1.00 53.17 173 VAL B O 1
ATOM 3486 N N . ASP B 1 175 ? -36.331 8.423 -7.849 1.00 59.24 174 ASP B N 1
ATOM 3487 C CA . ASP B 1 175 ? -37.667 8.435 -8.475 1.00 64.50 174 ASP B CA 1
ATOM 3488 C C . ASP B 1 175 ? -38.599 7.674 -7.542 1.00 55.50 174 ASP B C 1
ATOM 3489 O O . ASP B 1 175 ? -38.599 6.432 -7.570 1.00 49.33 174 ASP B O 1
ATOM 3494 N N . VAL B 1 176 ? -39.393 8.411 -6.777 1.00 52.73 175 VAL B N 1
ATOM 3495 C CA . VAL B 1 176 ? -40.185 7.844 -5.657 1.00 52.66 175 VAL B CA 1
ATOM 3496 C C . VAL B 1 176 ? -41.574 8.506 -5.658 1.00 58.68 175 VAL B C 1
ATOM 3497 O O . VAL B 1 176 ? -41.640 9.733 -5.881 1.00 57.98 175 VAL B O 1
ATOM 3501 N N . ALA B 1 177 ? -42.644 7.715 -5.470 1.00 66.12 176 ALA B N 1
ATOM 3502 C CA . ALA B 1 177 ? -44.068 8.158 -5.476 1.00 62.01 176 ALA B CA 1
ATOM 3503 C C . ALA B 1 177 ? -44.314 9.147 -4.336 1.00 63.55 176 ALA B C 1
ATOM 3504 O O . ALA B 1 177 ? -44.859 10.225 -4.605 1.00 79.96 176 ALA B O 1
ATOM 3506 N N . GLN B 1 178 ? -43.954 8.771 -3.113 1.00 61.55 177 GLN B N 1
ATOM 3507 C CA . GLN B 1 178 ? -44.077 9.608 -1.887 1.00 65.59 177 GLN B CA 1
ATOM 3508 C C . GLN B 1 178 ? -42.733 9.617 -1.122 1.00 65.38 177 GLN B C 1
ATOM 3509 O O . GLN B 1 178 ? -42.030 8.616 -1.147 1.00 49.90 177 GLN B O 1
ATOM 3515 N N . SER B 1 179 ? -42.381 10.691 -0.422 1.00 69.52 178 SER B N 1
ATOM 3516 C CA . SER B 1 179 ? -41.240 10.678 0.527 1.00 72.66 178 SER B CA 1
ATOM 3517 C C . SER B 1 179 ? -41.523 9.656 1.627 1.00 68.03 178 SER B C 1
ATOM 3518 O O . SER B 1 179 ? -42.565 9.675 2.269 1.00 56.73 178 SER B O 1
ATOM 3521 N N . PRO B 1 180 ? -40.616 8.688 1.855 1.00 63.04 179 PRO B N 1
ATOM 3522 C CA . PRO B 1 180 ? -40.695 7.935 3.104 1.00 60.43 179 PRO B CA 1
ATOM 3523 C C . PRO B 1 180 ? -40.462 8.878 4.288 1.00 55.57 179 PRO B C 1
ATOM 3524 O O . PRO B 1 180 ? -39.883 9.903 4.058 1.00 59.84 179 PRO B O 1
ATOM 3527 N N . ASN B 1 181 ? -40.880 8.510 5.500 1.00 57.07 180 ASN B N 1
ATOM 3528 C CA . ASN B 1 181 ? -40.493 9.199 6.769 1.00 62.85 180 ASN B CA 1
ATOM 3529 C C . ASN B 1 181 ? -39.018 8.971 7.127 1.00 58.56 180 ASN B C 1
ATOM 3530 O O . ASN B 1 181 ? -38.442 7.914 6.737 1.00 50.51 180 ASN B O 1
ATOM 3535 N N . GLU B 1 182 ? -38.459 9.895 7.911 1.00 54.22 181 GLU B N 1
ATOM 3536 C CA . GLU B 1 182 ? -37.119 9.751 8.512 1.00 53.06 181 GLU B CA 1
ATOM 3537 C C . GLU B 1 182 ? -37.066 8.360 9.152 1.00 54.66 181 GLU B C 1
ATOM 3538 O O . GLU B 1 182 ? -37.948 8.065 9.937 1.00 67.62 181 GLU B O 1
ATOM 3544 N N . GLY B 1 183 ? -36.085 7.536 8.790 1.00 52.29 182 GLY B N 1
ATOM 3545 C CA . GLY B 1 183 ? -35.857 6.203 9.377 1.00 55.30 182 GLY B CA 1
ATOM 3546 C C . GLY B 1 183 ? -36.433 5.071 8.539 1.00 53.78 182 GLY B C 1
ATOM 3547 O O . GLY B 1 183 ? -36.209 3.888 8.896 1.00 46.65 182 GLY B O 1
ATOM 3548 N N . GLU B 1 184 ? -37.138 5.379 7.445 1.00 62.07 183 GLU B N 1
ATOM 3549 C CA . GLU B 1 184 ? -37.956 4.361 6.735 1.00 57.15 183 GLU B CA 1
ATOM 3550 C C . GLU B 1 184 ? -37.607 4.372 5.253 1.00 53.69 183 GLU B C 1
ATOM 3551 O O . GLU B 1 184 ? -36.987 5.338 4.803 1.00 55.97 183 GLU B O 1
ATOM 3557 N N . SER B 1 185 ? -37.932 3.266 4.586 1.00 54.71 184 SER B N 1
ATOM 3558 C CA . SER B 1 185 ? -37.715 2.975 3.148 1.00 58.74 184 SER B CA 1
ATOM 3559 C C . SER B 1 185 ? -39.063 2.997 2.403 1.00 63.30 184 SER B C 1
ATOM 3560 O O . SER B 1 185 ? -40.103 2.818 3.060 1.00 60.97 184 SER B O 1
ATOM 3563 N N . ILE B 1 186 ? -39.029 3.241 1.089 1.00 59.15 185 ILE B N 1
ATOM 3564 C CA . ILE B 1 186 ? -40.099 2.885 0.117 1.00 57.06 185 ILE B CA 1
ATOM 3565 C C . ILE B 1 186 ? -39.420 2.480 -1.181 1.00 53.51 185 ILE B C 1
ATOM 3566 O O . ILE B 1 186 ? -38.252 2.905 -1.377 1.00 51.88 185 ILE B O 1
ATOM 3571 N N . ALA B 1 187 ? -40.172 1.760 -2.026 1.00 52.67 186 ALA B N 1
ATOM 3572 C CA . ALA B 1 187 ? -39.833 1.336 -3.409 1.00 55.68 186 ALA B CA 1
ATOM 3573 C C . ALA B 1 187 ? -39.438 2.547 -4.275 1.00 57.85 186 ALA B C 1
ATOM 3574 O O . ALA B 1 187 ? -39.963 3.673 -4.039 1.00 60.09 186 ALA B O 1
ATOM 3576 N N . MET B 1 188 ? -38.522 2.345 -5.227 1.00 54.23 187 MET B N 1
ATOM 3577 C CA . MET B 1 188 ? -38.001 3.424 -6.114 1.00 66.40 187 MET B CA 1
ATOM 3578 C C . MET B 1 188 ? -37.791 2.831 -7.509 1.00 64.53 187 MET B C 1
ATOM 3579 O O . MET B 1 188 ? -37.362 1.641 -7.582 1.00 60.75 187 MET B O 1
ATOM 3584 N N . GLN B 1 189 ? -38.075 3.625 -8.554 1.00 60.62 188 GLN B N 1
ATOM 3585 C CA . GLN B 1 189 ? -38.077 3.156 -9.972 1.00 69.52 188 GLN B CA 1
ATOM 3586 C C . GLN B 1 189 ? -36.701 3.421 -10.599 1.00 67.57 188 GLN B C 1
ATOM 3587 O O . GLN B 1 189 ? -36.318 2.638 -11.534 1.00 75.96 188 GLN B O 1
ATOM 3593 N N . GLY B 1 190 ? -36.001 4.463 -10.114 1.00 53.85 189 GLY B N 1
ATOM 3594 C CA . GLY B 1 190 ? -34.635 4.818 -10.542 1.00 52.89 189 GLY B CA 1
ATOM 3595 C C . GLY B 1 190 ? -34.130 6.094 -9.895 1.00 55.04 189 GLY B C 1
ATOM 3596 O O . GLY B 1 190 ? -34.846 6.657 -9.034 1.00 54.34 189 GLY B O 1
ATOM 3597 N N . ILE B 1 191 ? -32.921 6.520 -10.275 1.00 55.28 190 ILE B N 1
ATOM 3598 C CA . ILE B 1 191 ? -32.300 7.796 -9.809 1.00 61.42 190 ILE B CA 1
ATOM 3599 C C . ILE B 1 191 ? -32.077 8.630 -11.071 1.00 53.64 190 ILE B C 1
ATOM 3600 O O . ILE B 1 191 ? -31.863 8.030 -12.100 1.00 51.88 190 ILE B O 1
ATOM 3604 N N . VAL B 1 192 ? -32.103 9.953 -10.976 1.00 50.37 191 VAL B N 1
ATOM 3605 C CA . VAL B 1 192 ? -31.846 10.872 -12.120 1.00 57.17 191 VAL B CA 1
ATOM 3606 C C . VAL B 1 192 ? -30.658 11.767 -11.749 1.00 59.82 191 VAL B C 1
ATOM 3607 O O . VAL B 1 192 ? -30.794 12.506 -10.774 1.00 67.41 191 VAL B O 1
ATOM 3611 N N . GLU B 1 193 ? -29.540 11.729 -12.477 1.00 61.87 192 GLU B N 1
ATOM 3612 C CA . GLU B 1 193 ? -28.353 12.555 -12.127 1.00 68.71 192 GLU B CA 1
ATOM 3613 C C . GLU B 1 193 ? -28.691 14.001 -12.482 1.00 63.91 192 GLU B C 1
ATOM 3614 O O . GLU B 1 193 ? -29.037 14.239 -13.628 1.00 67.00 192 GLU B O 1
ATOM 3620 N N . LYS B 1 194 ? -28.638 14.899 -11.499 1.00 64.20 193 LYS B N 1
ATOM 3621 C CA . LYS B 1 194 ? -28.803 16.371 -11.644 1.00 67.45 193 LYS B CA 1
ATOM 3622 C C . LYS B 1 194 ? -29.995 16.645 -12.548 1.00 63.52 193 LYS B C 1
ATOM 3623 O O . LYS B 1 194 ? -29.846 17.112 -13.665 1.00 68.32 193 LYS B O 1
ATOM 3629 N N . PRO B 1 195 ? -31.225 16.334 -12.115 1.00 67.78 194 PRO B N 1
ATOM 3630 C CA . PRO B 1 195 ? -32.398 16.737 -12.877 1.00 71.80 194 PRO B CA 1
ATOM 3631 C C . PRO B 1 195 ? -32.421 18.253 -12.824 1.00 69.40 194 PRO B C 1
ATOM 3632 O O . PRO B 1 195 ? -31.995 18.816 -11.819 1.00 68.09 194 PRO B O 1
ATOM 3636 N N . PRO B 1 196 ? -32.900 18.945 -13.883 1.00 74.36 195 PRO B N 1
ATOM 3637 C CA . PRO B 1 196 ? -33.123 20.393 -13.817 1.00 74.88 195 PRO B CA 1
ATOM 3638 C C . PRO B 1 196 ? -34.147 20.777 -12.736 1.00 70.82 195 PRO B C 1
ATOM 3639 O O . PRO B 1 196 ? -35.106 20.044 -12.512 1.00 73.87 195 PRO B O 1
ATOM 3643 N N . VAL B 1 197 ? -33.917 21.925 -12.102 1.00 72.61 196 VAL B N 1
ATOM 3644 C CA . VAL B 1 197 ? -34.704 22.443 -10.946 1.00 73.32 196 VAL B CA 1
ATOM 3645 C C . VAL B 1 197 ? -36.195 22.210 -11.195 1.00 71.89 196 VAL B C 1
ATOM 3646 O O . VAL B 1 197 ? -36.913 21.888 -10.236 1.00 84.68 196 VAL B O 1
ATOM 3650 N N . GLY B 1 198 ? -36.646 22.334 -12.437 1.00 78.15 197 GLY B N 1
ATOM 3651 C CA . GLY B 1 198 ? -38.045 22.038 -12.802 1.00 83.84 197 GLY B CA 1
ATOM 3652 C C . GLY B 1 198 ? -38.470 20.603 -12.495 1.00 76.71 197 GLY B C 1
ATOM 3653 O O . GLY B 1 198 ? -39.495 20.435 -11.799 1.00 62.83 197 GLY B O 1
ATOM 3654 N N . ALA B 1 199 ? -37.692 19.615 -12.959 1.00 76.03 198 ALA B N 1
ATOM 3655 C CA . ALA B 1 199 ? -38.172 18.308 -13.477 1.00 68.86 198 ALA B CA 1
ATOM 3656 C C . ALA B 1 199 ? -37.932 17.139 -12.519 1.00 66.22 198 ALA B C 1
ATOM 3657 O O . ALA B 1 199 ? -38.080 15.987 -12.978 1.00 70.42 198 ALA B O 1
ATOM 3659 N N . ALA B 1 200 ? -37.618 17.399 -11.252 1.00 73.13 199 ALA B N 1
ATOM 3660 C CA . ALA B 1 200 ? -37.180 16.373 -10.271 1.00 69.16 199 ALA B CA 1
ATOM 3661 C C . ALA B 1 200 ? -38.343 15.482 -9.831 1.00 64.99 199 ALA B C 1
ATOM 3662 O O . ALA B 1 200 ? -39.436 15.960 -9.552 1.00 65.36 199 ALA B O 1
ATOM 3664 N N . PRO B 1 201 ? -38.148 14.148 -9.750 1.00 58.79 200 PRO B N 1
ATOM 3665 C CA . PRO B 1 201 ? -39.170 13.251 -9.201 1.00 55.76 200 PRO B CA 1
ATOM 3666 C C . PRO B 1 201 ? -39.292 13.214 -7.671 1.00 56.26 200 PRO B C 1
ATOM 3667 O O . PRO B 1 201 ? -40.161 12.517 -7.167 1.00 64.10 200 PRO B O 1
ATOM 3671 N N . SER B 1 202 ? -38.410 13.923 -6.963 1.00 52.32 201 SER B N 1
ATOM 3672 C CA . SER B 1 202 ? -38.440 14.095 -5.487 1.00 49.26 201 SER B CA 1
ATOM 3673 C C . SER B 1 202 ? -37.462 15.210 -5.123 1.00 46.41 201 SER B C 1
ATOM 3674 O O . SER B 1 202 ? -36.824 15.752 -6.020 1.00 58.09 201 SER B O 1
ATOM 3677 N N . ASN B 1 203 ? -37.316 15.496 -3.844 1.00 46.33 202 ASN B N 1
ATOM 3678 C CA . ASN B 1 203 ? -36.184 16.292 -3.307 1.00 53.15 202 ASN B CA 1
ATOM 3679 C C . ASN B 1 203 ? -35.181 15.367 -2.576 1.00 51.35 202 ASN B C 1
ATOM 3680 O O . ASN B 1 203 ? -34.241 15.887 -1.967 1.00 58.47 202 ASN B O 1
ATOM 3685 N N . LEU B 1 204 ? -35.356 14.046 -2.640 1.00 51.92 203 LEU B N 1
ATOM 3686 C CA . LEU B 1 204 ? -34.526 13.046 -1.911 1.00 48.33 203 LEU B CA 1
ATOM 3687 C C . LEU B 1 204 ? -33.241 12.810 -2.694 1.00 45.68 203 LEU B C 1
ATOM 3688 O O . LEU B 1 204 ? -33.333 12.122 -3.725 1.00 51.22 203 LEU B O 1
ATOM 3693 N N . SER B 1 205 ? -32.109 13.360 -2.235 1.00 41.84 204 SER B N 1
ATOM 3694 C CA . SER B 1 205 ? -30.767 13.166 -2.866 1.00 47.94 204 SER B CA 1
ATOM 3695 C C . SER B 1 205 ? -30.129 11.840 -2.433 1.00 43.68 204 SER B C 1
ATOM 3696 O O . SER B 1 205 ? -30.292 11.440 -1.297 1.00 50.43 204 SER B O 1
ATOM 3699 N N . VAL B 1 206 ? -29.399 11.204 -3.337 1.00 48.54 205 VAL B N 1
ATOM 3700 C CA . VAL B 1 206 ? -28.533 10.031 -3.052 1.00 44.64 205 VAL B CA 1
ATOM 3701 C C . VAL B 1 206 ? -27.330 10.546 -2.265 1.00 47.77 205 VAL B C 1
ATOM 3702 O O . VAL B 1 206 ? -26.636 11.438 -2.761 1.00 53.89 205 VAL B O 1
ATOM 3706 N N . VAL B 1 207 ? -27.096 9.980 -1.087 1.00 48.75 206 VAL B N 1
ATOM 3707 C CA . VAL B 1 207 ? -26.178 10.522 -0.035 1.00 46.82 206 VAL B CA 1
ATOM 3708 C C . VAL B 1 207 ? -24.795 9.864 -0.131 1.00 43.75 206 VAL B C 1
ATOM 3709 O O . VAL B 1 207 ? -23.798 10.540 0.181 1.00 47.09 206 VAL B O 1
ATOM 3713 N N . GLY B 1 208 ? -24.740 8.623 -0.614 1.00 39.68 207 GLY B N 1
ATOM 3714 C CA . GLY B 1 208 ? -23.522 7.809 -0.751 1.00 47.91 207 GLY B CA 1
ATOM 3715 C C . GLY B 1 208 ? -23.415 6.628 0.227 1.00 51.20 207 GLY B C 1
ATOM 3716 O O . GLY B 1 208 ? -22.265 6.259 0.537 1.00 48.11 207 GLY B O 1
ATOM 3717 N N . ARG B 1 209 ? -24.533 6.015 0.657 1.00 44.73 208 ARG B N 1
ATOM 3718 C CA . ARG B 1 209 ? -24.565 4.728 1.404 1.00 41.36 208 ARG B CA 1
ATOM 3719 C C . ARG B 1 209 ? -25.566 3.773 0.740 1.00 45.50 208 ARG B C 1
ATOM 3720 O O . ARG B 1 209 ? -26.739 4.135 0.611 1.00 51.47 208 ARG B O 1
ATOM 3728 N N . TYR B 1 210 ? -25.118 2.598 0.312 1.00 44.78 209 TYR B N 1
ATOM 3729 C CA . TYR B 1 210 ? -25.953 1.577 -0.361 1.00 45.80 209 TYR B CA 1
ATOM 3730 C C . TYR B 1 210 ? -25.799 0.248 0.386 1.00 55.50 209 TYR B C 1
ATOM 3731 O O . TYR B 1 210 ? -24.692 0.025 0.945 1.00 59.33 209 TYR B O 1
ATOM 3740 N N . VAL B 1 211 ? -26.843 -0.595 0.364 1.00 52.14 210 VAL B N 1
ATOM 3741 C CA . VAL B 1 211 ? -26.783 -2.068 0.615 1.00 45.17 210 VAL B CA 1
ATOM 3742 C C . VAL B 1 211 ? -27.274 -2.779 -0.650 1.00 45.73 210 VAL B C 1
ATOM 3743 O O . VAL B 1 211 ? -28.381 -2.495 -1.087 1.00 48.44 210 VAL B O 1
ATOM 3747 N N . LEU B 1 212 ? -26.449 -3.660 -1.205 1.00 44.54 211 LEU B N 1
ATOM 3748 C CA . LEU B 1 212 ? -26.562 -4.248 -2.550 1.00 43.98 211 LEU B CA 1
ATOM 3749 C C . LEU B 1 212 ? -26.400 -5.754 -2.417 1.00 53.37 211 LEU B C 1
ATOM 3750 O O . LEU B 1 212 ? -25.616 -6.201 -1.594 1.00 48.58 211 LEU B O 1
ATOM 3755 N N . PRO B 1 213 ? -27.127 -6.561 -3.221 1.00 52.54 212 PRO B N 1
ATOM 3756 C CA . PRO B 1 213 ? -26.839 -7.982 -3.370 1.00 51.47 212 PRO B CA 1
ATOM 3757 C C . PRO B 1 213 ? -25.629 -8.316 -4.245 1.00 49.86 212 PRO B C 1
ATOM 3758 O O . PRO B 1 213 ? -25.369 -7.609 -5.185 1.00 51.02 212 PRO B O 1
ATOM 3762 N N . ALA B 1 214 ? -24.980 -9.446 -3.962 1.00 50.45 213 ALA B N 1
ATOM 3763 C CA . ALA B 1 214 ? -23.793 -9.932 -4.701 1.00 60.62 213 ALA B CA 1
ATOM 3764 C C . ALA B 1 214 ? -23.996 -9.809 -6.219 1.00 59.91 213 ALA B C 1
ATOM 3765 O O . ALA B 1 214 ? -22.989 -9.653 -6.961 1.00 52.91 213 ALA B O 1
ATOM 3767 N N . LYS B 1 215 ? -25.244 -9.958 -6.667 1.00 70.59 214 LYS B N 1
ATOM 3768 C CA . LYS B 1 215 ? -25.623 -10.169 -8.098 1.00 68.96 214 LYS B CA 1
ATOM 3769 C C . LYS B 1 215 ? -25.510 -8.848 -8.891 1.00 61.35 214 LYS B C 1
ATOM 3770 O O . LYS B 1 215 ? -25.467 -8.931 -10.132 1.00 62.58 214 LYS B O 1
ATOM 3776 N N . ILE B 1 216 ? -25.405 -7.686 -8.228 1.00 55.09 215 ILE B N 1
ATOM 3777 C CA . ILE B 1 216 ? -25.096 -6.391 -8.916 1.00 55.93 215 ILE B CA 1
ATOM 3778 C C . ILE B 1 216 ? -23.725 -6.436 -9.615 1.00 59.41 215 ILE B C 1
ATOM 3779 O O . ILE B 1 216 ? -23.537 -5.682 -10.620 1.00 53.01 215 ILE B O 1
ATOM 3784 N N . MET B 1 217 ? -22.801 -7.275 -9.130 1.00 56.58 216 MET B N 1
ATOM 3785 C CA . MET B 1 217 ? -21.455 -7.460 -9.745 1.00 58.85 216 MET B CA 1
ATOM 3786 C C . MET B 1 217 ? -21.609 -7.930 -11.199 1.00 58.34 216 MET B C 1
ATOM 3787 O O . MET B 1 217 ? -20.851 -7.436 -12.063 1.00 57.08 216 MET B O 1
ATOM 3792 N N . GLN B 1 218 ? -22.532 -8.873 -11.450 1.00 71.55 217 GLN B N 1
ATOM 3793 C CA . GLN B 1 218 ? -22.754 -9.493 -12.795 1.00 70.24 217 GLN B CA 1
ATOM 3794 C C . GLN B 1 218 ? -23.350 -8.398 -13.688 1.00 60.33 217 GLN B C 1
ATOM 3795 O O . GLN B 1 218 ? -22.736 -8.085 -14.734 1.00 58.97 217 GLN B O 1
ATOM 3801 N N . LEU B 1 219 ? -24.440 -7.784 -13.215 1.00 49.97 218 LEU B N 1
ATOM 3802 C CA . LEU B 1 219 ? -25.027 -6.543 -13.763 1.00 50.15 218 LEU B CA 1
ATOM 3803 C C . LEU B 1 219 ? -23.899 -5.566 -14.119 1.00 56.10 218 LEU B C 1
ATOM 3804 O O . LEU B 1 219 ? -23.858 -5.196 -15.301 1.00 59.35 218 LEU B O 1
ATOM 3809 N N . LEU B 1 220 ? -22.974 -5.239 -13.190 1.00 57.70 219 LEU B N 1
ATOM 3810 C CA . LEU B 1 220 ? -21.905 -4.210 -13.410 1.00 61.11 219 LEU B CA 1
ATOM 3811 C C . LEU B 1 220 ? -20.960 -4.631 -14.546 1.00 58.51 219 LEU B C 1
ATOM 3812 O O . LEU B 1 220 ? -20.325 -3.752 -15.126 1.00 57.37 219 LEU B O 1
ATOM 3817 N N . GLU B 1 221 ? -20.861 -5.921 -14.860 1.00 60.67 220 GLU B N 1
ATOM 3818 C CA . GLU B 1 221 ? -20.067 -6.406 -16.025 1.00 64.46 220 GLU B CA 1
ATOM 3819 C C . GLU B 1 221 ? -20.823 -6.180 -17.348 1.00 66.01 220 GLU B C 1
ATOM 3820 O O . GLU B 1 221 ? -20.226 -6.507 -18.376 1.00 64.89 220 GLU B O 1
ATOM 3826 N N . ASN B 1 222 ? -22.046 -5.616 -17.352 1.00 75.21 221 ASN B N 1
ATOM 3827 C CA . ASN B 1 222 ? -22.909 -5.518 -18.566 1.00 77.14 221 ASN B CA 1
ATOM 3828 C C . ASN B 1 222 ? -23.534 -4.134 -18.780 1.00 78.45 221 ASN B C 1
ATOM 3829 O O . ASN B 1 222 ? -24.383 -4.047 -19.682 1.00 80.23 221 ASN B O 1
ATOM 3834 N N . THR B 1 223 ? -23.175 -3.099 -18.013 1.00 86.09 222 THR B N 1
ATOM 3835 C CA . THR B 1 223 ? -23.883 -1.780 -18.055 1.00 97.87 222 THR B CA 1
ATOM 3836 C C . THR B 1 223 ? -23.952 -1.267 -19.502 1.00 98.63 222 THR B C 1
ATOM 3837 O O . THR B 1 223 ? -23.140 -1.649 -20.348 1.00 73.50 222 THR B O 1
ATOM 3841 N N . PRO B 1 224 ? -24.956 -0.420 -19.848 1.00 105.98 223 PRO B N 1
ATOM 3842 C CA . PRO B 1 224 ? -24.904 0.379 -21.073 1.00 106.75 223 PRO B CA 1
ATOM 3843 C C . PRO B 1 224 ? -23.981 1.600 -20.907 1.00 94.54 223 PRO B C 1
ATOM 3844 O O . PRO B 1 224 ? -22.918 1.589 -21.511 1.00 103.82 223 PRO B O 1
ATOM 3848 N N . GLU B 1 230 ? -15.699 2.606 -18.363 1.00 86.58 229 GLU B N 1
ATOM 3849 C CA . GLU B 1 230 ? -16.616 3.687 -17.889 1.00 94.32 229 GLU B CA 1
ATOM 3850 C C . GLU B 1 230 ? -17.942 3.077 -17.368 1.00 94.89 229 GLU B C 1
ATOM 3851 O O . GLU B 1 230 ? -18.855 2.831 -18.204 1.00 101.83 229 GLU B O 1
ATOM 3857 N N . ILE B 1 231 ? -18.069 2.831 -16.050 1.00 80.61 230 ILE B N 1
ATOM 3858 C CA . ILE B 1 231 ? -19.134 1.954 -15.454 1.00 66.48 230 ILE B CA 1
ATOM 3859 C C . ILE B 1 231 ? -19.856 2.692 -14.326 1.00 68.74 230 ILE B C 1
ATOM 3860 O O . ILE B 1 231 ? -19.207 3.006 -13.308 1.00 73.07 230 ILE B O 1
ATOM 3865 N N . GLN B 1 232 ? -21.166 2.880 -14.504 1.00 73.66 231 GLN B N 1
ATOM 3866 C CA . GLN B 1 232 ? -22.087 3.692 -13.668 1.00 69.15 231 GLN B CA 1
ATOM 3867 C C . GLN B 1 232 ? -22.970 2.776 -12.799 1.00 71.75 231 GLN B C 1
ATOM 3868 O O . GLN B 1 232 ? -23.680 1.881 -13.335 1.00 58.48 231 GLN B O 1
ATOM 3874 N N . LEU B 1 233 ? -22.932 2.978 -11.486 1.00 68.63 232 LEU B N 1
ATOM 3875 C CA . LEU B 1 233 ? -23.641 2.100 -10.531 1.00 66.70 232 LEU B CA 1
ATOM 3876 C C . LEU B 1 233 ? -25.147 2.281 -10.715 1.00 57.35 232 LEU B C 1
ATOM 3877 O O . LEU B 1 233 ? -25.829 1.278 -10.647 1.00 55.62 232 LEU B O 1
ATOM 3882 N N . THR B 1 234 ? -25.635 3.507 -10.942 1.00 65.36 233 THR B N 1
ATOM 3883 C CA . THR B 1 234 ? -27.096 3.829 -11.076 1.00 64.99 233 THR B CA 1
ATOM 3884 C C . THR B 1 234 ? -27.763 3.015 -12.196 1.00 66.02 233 THR B C 1
ATOM 3885 O O . THR B 1 234 ? -29.008 2.762 -12.063 1.00 60.95 233 THR B O 1
ATOM 3889 N N . ASP B 1 235 ? -26.980 2.653 -13.231 1.00 56.86 234 ASP B N 1
ATOM 3890 C CA . ASP B 1 235 ? -27.346 1.789 -14.391 1.00 68.67 234 ASP B CA 1
ATOM 3891 C C . ASP B 1 235 ? -27.476 0.317 -13.974 1.00 66.01 234 ASP B C 1
ATOM 3892 O O . ASP B 1 235 ? -28.459 -0.384 -14.369 1.00 55.74 234 ASP B O 1
ATOM 3897 N N . ALA B 1 236 ? -26.480 -0.185 -13.258 1.00 55.25 235 ALA B N 1
ATOM 3898 C CA . ALA B 1 236 ? -26.579 -1.512 -12.635 1.00 54.59 235 ALA B CA 1
ATOM 3899 C C . ALA B 1 236 ? -27.820 -1.546 -11.720 1.00 54.11 235 ALA B C 1
ATOM 3900 O O . ALA B 1 236 ? -28.448 -2.621 -11.634 1.00 45.88 235 ALA B O 1
ATOM 3902 N N . ILE B 1 237 ? -28.163 -0.438 -11.040 1.00 47.68 236 ILE B N 1
ATOM 3903 C CA . ILE B 1 237 ? -29.307 -0.435 -10.082 1.00 55.21 236 ILE B CA 1
ATOM 3904 C C . ILE B 1 237 ? -30.619 -0.503 -10.894 1.00 63.37 236 ILE B C 1
ATOM 3905 O O . ILE B 1 237 ? -31.507 -1.318 -10.533 1.00 66.64 236 ILE B O 1
ATOM 3910 N N . ALA B 1 238 ? -30.737 0.290 -11.967 1.00 65.00 237 ALA B N 1
ATOM 3911 C CA . ALA B 1 238 ? -31.805 0.173 -12.995 1.00 59.43 237 ALA B CA 1
ATOM 3912 C C . ALA B 1 238 ? -31.995 -1.293 -13.418 1.00 56.38 237 ALA B C 1
ATOM 3913 O O . ALA B 1 238 ? -33.101 -1.807 -13.275 1.00 65.02 237 ALA B O 1
ATOM 3915 N N . MET B 1 239 ? -30.941 -1.948 -13.903 1.00 56.67 238 MET B N 1
ATOM 3916 C CA . MET B 1 239 ? -30.989 -3.350 -14.395 1.00 54.00 238 MET B CA 1
ATOM 3917 C C . MET B 1 239 ? -31.560 -4.254 -13.297 1.00 62.28 238 MET B C 1
ATOM 3918 O O . MET B 1 239 ? -32.468 -5.040 -13.589 1.00 72.74 238 MET B O 1
ATOM 3923 N N . LEU B 1 240 ? -31.069 -4.116 -12.065 1.00 68.48 239 LEU B N 1
ATOM 3924 C CA . LEU B 1 240 ? -31.548 -4.861 -10.876 1.00 62.63 239 LEU B CA 1
ATOM 3925 C C . LEU B 1 240 ? -33.054 -4.667 -10.718 1.00 59.95 239 LEU B C 1
ATOM 3926 O O . LEU B 1 240 ? -33.721 -5.645 -10.350 1.00 61.57 239 LEU B O 1
ATOM 3931 N N . GLN B 1 241 ? -33.542 -3.435 -10.906 1.00 65.07 240 GLN B N 1
ATOM 3932 C CA . GLN B 1 241 ? -34.994 -3.076 -10.911 1.00 75.83 240 GLN B CA 1
ATOM 3933 C C . GLN B 1 241 ? -35.856 -4.062 -11.729 1.00 75.91 240 GLN B C 1
ATOM 3934 O O . GLN B 1 241 ? -37.013 -4.273 -11.327 1.00 65.42 240 GLN B O 1
ATOM 3940 N N . ASP B 1 242 ? -35.328 -4.627 -12.829 1.00 82.78 241 ASP B N 1
ATOM 3941 C CA . ASP B 1 242 ? -36.058 -5.480 -13.814 1.00 82.08 241 ASP B CA 1
ATOM 3942 C C . ASP B 1 242 ? -36.202 -6.916 -13.287 1.00 79.36 241 ASP B C 1
ATOM 3943 O O . ASP B 1 242 ? -36.211 -7.827 -14.110 1.00 95.96 241 ASP B O 1
ATOM 3948 N N . THR B 1 243 ? -36.334 -7.137 -11.978 1.00 85.18 242 THR B N 1
ATOM 3949 C CA . THR B 1 243 ? -36.223 -8.495 -11.364 1.00 79.14 242 THR B CA 1
ATOM 3950 C C . THR B 1 243 ? -36.467 -8.419 -9.849 1.00 70.62 242 THR B C 1
ATOM 3951 O O . THR B 1 243 ? -37.095 -9.331 -9.289 1.00 71.95 242 THR B O 1
ATOM 3955 N N . ASP B 1 244 ? -35.952 -7.376 -9.204 1.00 69.44 243 ASP B N 1
ATOM 3956 C CA . ASP B 1 244 ? -35.952 -7.229 -7.731 1.00 59.72 243 ASP B CA 1
ATOM 3957 C C . ASP B 1 244 ? -36.459 -5.821 -7.410 1.00 54.47 243 ASP B C 1
ATOM 3958 O O . ASP B 1 244 ? -36.238 -4.912 -8.221 1.00 56.66 243 ASP B O 1
ATOM 3963 N N . THR B 1 245 ? -37.176 -5.693 -6.297 1.00 55.14 244 THR B N 1
ATOM 3964 C CA . THR B 1 245 ? -37.462 -4.432 -5.573 1.00 56.01 244 THR B CA 1
ATOM 3965 C C . THR B 1 245 ? -36.167 -3.761 -5.112 1.00 54.06 244 THR B C 1
ATOM 3966 O O . THR B 1 245 ? -35.421 -4.379 -4.331 1.00 61.83 244 THR B O 1
ATOM 3970 N N . VAL B 1 246 ? -35.930 -2.536 -5.558 1.00 48.48 245 VAL B N 1
ATOM 3971 C CA . VAL B 1 246 ? -34.954 -1.598 -4.942 1.00 50.37 245 VAL B CA 1
ATOM 3972 C C . VAL B 1 246 ? -35.724 -0.583 -4.092 1.00 42.51 245 VAL B C 1
ATOM 3973 O O . VAL B 1 246 ? -36.757 -0.160 -4.538 1.00 57.98 245 VAL B O 1
ATOM 3977 N N . GLU B 1 247 ? -35.239 -0.203 -2.906 1.00 50.90 246 GLU B N 1
ATOM 3978 C CA . GLU B 1 247 ? -35.921 0.800 -2.037 1.00 50.04 246 GLU B CA 1
ATOM 3979 C C . GLU B 1 247 ? -35.012 1.994 -1.753 1.00 56.70 246 GLU B C 1
ATOM 3980 O O . GLU B 1 247 ? -33.771 1.849 -1.774 1.00 55.53 246 GLU B O 1
ATOM 3986 N N . ALA B 1 248 ? -35.629 3.149 -1.527 1.00 56.78 247 ALA B N 1
ATOM 3987 C CA . ALA B 1 248 ? -34.943 4.348 -1.031 1.00 55.40 247 ALA B CA 1
ATOM 3988 C C . ALA B 1 248 ? -35.137 4.392 0.481 1.00 59.54 247 ALA B C 1
ATOM 3989 O O . ALA B 1 248 ? -36.307 4.516 0.922 1.00 54.83 247 ALA B O 1
ATOM 3991 N N . TYR B 1 249 ? -34.033 4.241 1.226 1.00 59.13 248 TYR B N 1
ATOM 3992 C CA . TYR B 1 249 ? -33.950 4.449 2.698 1.00 57.31 248 TYR B CA 1
ATOM 3993 C C . TYR B 1 249 ? -33.700 5.930 2.950 1.00 47.81 248 TYR B C 1
ATOM 3994 O O . TYR B 1 249 ? -32.736 6.462 2.407 1.00 51.41 248 TYR B O 1
ATOM 4003 N N . ARG B 1 250 ? -34.520 6.565 3.771 1.00 46.06 249 ARG B N 1
ATOM 4004 C CA . ARG B 1 250 ? -34.381 8.004 4.069 1.00 42.72 249 ARG B CA 1
ATOM 4005 C C . ARG B 1 250 ? -33.778 8.146 5.456 1.00 48.73 249 ARG B C 1
ATOM 4006 O O . ARG B 1 250 ? -34.396 7.678 6.405 1.00 53.73 249 ARG B O 1
ATOM 4014 N N . MET B 1 251 ? -32.650 8.834 5.554 1.00 49.45 250 MET B N 1
ATOM 4015 C CA . MET B 1 251 ? -31.822 8.847 6.774 1.00 50.73 250 MET B CA 1
ATOM 4016 C C . MET B 1 251 ? -32.421 9.777 7.810 1.00 52.85 250 MET B C 1
ATOM 4017 O O . MET B 1 251 ? -33.207 10.666 7.444 1.00 57.71 250 MET B O 1
ATOM 4022 N N . GLN B 1 252 ? -32.040 9.506 9.053 1.00 58.21 251 GLN B N 1
ATOM 4023 C CA . GLN B 1 252 ? -32.422 10.239 10.286 1.00 66.76 251 GLN B CA 1
ATOM 4024 C C . GLN B 1 252 ? -31.189 11.025 10.743 1.00 59.64 251 GLN B C 1
ATOM 4025 O O . GLN B 1 252 ? -31.339 12.073 11.370 1.00 51.28 251 GLN B O 1
ATOM 4031 N N . GLY B 1 253 ? -29.994 10.549 10.416 1.00 51.80 252 GLY B N 1
ATOM 4032 C CA . GLY B 1 253 ? -28.767 11.281 10.766 1.00 60.71 252 GLY B CA 1
ATOM 4033 C C . GLY B 1 253 ? -28.613 12.563 9.967 1.00 56.88 252 GLY B C 1
ATOM 4034 O O . GLY B 1 253 ? -29.524 12.904 9.228 1.00 55.20 252 GLY B O 1
ATOM 4035 N N . GLN B 1 254 ? -27.443 13.194 10.099 1.00 63.41 253 GLN B N 1
ATOM 4036 C CA . GLN B 1 254 ? -27.009 14.443 9.429 1.00 56.57 253 GLN B CA 1
ATOM 4037 C C . GLN B 1 254 ? -25.709 14.156 8.642 1.00 51.49 253 GLN B C 1
ATOM 4038 O O . GLN B 1 254 ? -24.938 13.256 9.071 1.00 46.70 253 GLN B O 1
ATOM 4044 N N . THR B 1 255 ? -25.503 14.838 7.507 1.00 45.66 254 THR B N 1
ATOM 4045 C CA . THR B 1 255 ? -24.362 14.618 6.565 1.00 45.07 254 THR B CA 1
ATOM 4046 C C . THR B 1 255 ? -23.421 15.833 6.505 1.00 42.29 254 THR B C 1
ATOM 4047 O O . THR B 1 255 ? -23.813 16.998 6.783 1.00 42.52 254 THR B O 1
ATOM 4051 N N . PHE B 1 256 ? -22.187 15.547 6.134 1.00 45.19 255 PHE B N 1
ATOM 4052 C CA . PHE B 1 256 ? -21.124 16.541 5.867 1.00 43.65 255 PHE B CA 1
ATOM 4053 C C . PHE B 1 256 ? -20.310 16.051 4.687 1.00 44.67 255 PHE B C 1
ATOM 4054 O O . PHE B 1 256 ? -19.659 14.988 4.808 1.00 42.14 255 PHE B O 1
ATOM 4062 N N . ASP B 1 257 ? -20.432 16.763 3.569 1.00 48.02 256 ASP B N 1
ATOM 4063 C CA . ASP B 1 257 ? -19.594 16.510 2.376 1.00 56.30 256 ASP B CA 1
ATOM 4064 C C . ASP B 1 257 ? -18.211 17.074 2.708 1.00 56.54 256 ASP B C 1
ATOM 4065 O O . ASP B 1 257 ? -18.052 18.326 2.707 1.00 56.98 256 ASP B O 1
ATOM 4070 N N . CYS B 1 258 ? -17.283 16.181 3.054 1.00 51.47 257 CYS B N 1
ATOM 4071 C CA . CYS B 1 258 ? -15.880 16.528 3.385 1.00 60.75 257 CYS B CA 1
ATOM 4072 C C . CYS B 1 258 ? -15.088 16.813 2.113 1.00 61.76 257 CYS B C 1
ATOM 4073 O O . CYS B 1 258 ? -13.914 17.218 2.233 1.00 59.93 257 CYS B O 1
ATOM 4076 N N . GLY B 1 259 ? -15.711 16.582 0.956 1.00 64.70 258 GLY B N 1
ATOM 4077 C CA . GLY B 1 259 ? -15.147 16.908 -0.362 1.00 67.75 258 GLY B CA 1
ATOM 4078 C C . GLY B 1 259 ? -15.184 18.398 -0.617 1.00 66.17 258 GLY B C 1
ATOM 4079 O O . GLY B 1 259 ? -14.296 18.874 -1.324 1.00 71.26 258 GLY B O 1
ATOM 4080 N N . SER B 1 260 ? -16.185 19.090 -0.064 1.00 64.35 259 SER B N 1
ATOM 4081 C CA . SER B 1 260 ? -16.370 20.555 -0.177 1.00 53.93 259 SER B CA 1
ATOM 4082 C C . SER B 1 260 ? -15.791 21.270 1.058 1.00 58.94 259 SER B C 1
ATOM 4083 O O . SER B 1 260 ? -16.057 20.858 2.201 1.00 57.49 259 SER B O 1
ATOM 4086 N N . LYS B 1 261 ? -15.046 22.346 0.819 1.00 65.10 260 LYS B N 1
ATOM 4087 C CA . LYS B 1 261 ? -14.296 23.121 1.836 1.00 62.89 260 LYS B CA 1
ATOM 4088 C C . LYS B 1 261 ? -15.235 23.516 2.979 1.00 57.00 260 LYS B C 1
ATOM 4089 O O . LYS B 1 261 ? -14.772 23.508 4.134 1.00 60.90 260 LYS B O 1
ATOM 4095 N N . LEU B 1 262 ? -16.499 23.821 2.677 1.00 51.60 261 LEU B N 1
ATOM 4096 C CA . LEU B 1 262 ? -17.502 24.267 3.686 1.00 56.89 261 LEU B CA 1
ATOM 4097 C C . LEU B 1 262 ? -18.167 23.091 4.420 1.00 49.23 261 LEU B C 1
ATOM 4098 O O . LEU B 1 262 ? -18.369 23.187 5.616 1.00 51.43 261 LEU B O 1
ATOM 4103 N N . GLY B 1 263 ? -18.489 22.014 3.740 1.00 51.67 262 GLY B N 1
ATOM 4104 C CA . GLY B 1 263 ? -18.979 20.803 4.411 1.00 57.96 262 GLY B CA 1
ATOM 4105 C C . GLY B 1 263 ? -17.923 20.237 5.343 1.00 53.83 262 GLY B C 1
ATOM 4106 O O . GLY B 1 263 ? -18.296 19.690 6.411 1.00 48.59 262 GLY B O 1
ATOM 4107 N N . TYR B 1 264 ? -16.646 20.337 4.965 1.00 52.00 263 TYR B N 1
ATOM 4108 C CA . TYR B 1 264 ? -15.508 19.902 5.819 1.00 46.29 263 TYR B CA 1
ATOM 4109 C C . TYR B 1 264 ? -15.413 20.809 7.066 1.00 49.79 263 TYR B C 1
ATOM 4110 O O . TYR B 1 264 ? -15.308 20.302 8.192 1.00 45.65 263 TYR B O 1
ATOM 4119 N N . LEU B 1 265 ? -15.518 22.127 6.926 1.00 45.69 264 LEU B N 1
ATOM 4120 C CA . LEU B 1 265 ? -15.448 23.025 8.114 1.00 45.44 264 LEU B CA 1
ATOM 4121 C C . LEU B 1 265 ? -16.672 22.824 9.028 1.00 50.69 264 LEU B C 1
ATOM 4122 O O . LEU B 1 265 ? -16.547 23.000 10.252 1.00 55.06 264 LEU B O 1
ATOM 4127 N N . LYS B 1 266 ? -17.823 22.447 8.483 1.00 53.87 265 LYS B N 1
ATOM 4128 C CA . LYS B 1 266 ? -19.033 22.171 9.295 1.00 50.32 265 LYS B CA 1
ATOM 4129 C C . LYS B 1 266 ? -18.755 20.906 10.117 1.00 49.45 265 LYS B C 1
ATOM 4130 O O . LYS B 1 266 ? -18.991 20.919 11.339 1.00 56.61 265 LYS B O 1
ATOM 4136 N N . ALA B 1 267 ? -18.175 19.872 9.513 1.00 49.33 266 ALA B N 1
ATOM 4137 C CA . ALA B 1 267 ? -17.734 18.661 10.253 1.00 51.96 266 ALA B CA 1
ATOM 4138 C C . ALA B 1 267 ? -16.757 19.035 11.373 1.00 46.23 266 ALA B C 1
ATOM 4139 O O . ALA B 1 267 ? -16.890 18.447 12.447 1.00 43.17 266 ALA B O 1
ATOM 4141 N N . VAL B 1 268 ? -15.796 19.940 11.145 1.00 48.67 267 VAL B N 1
ATOM 4142 C CA . VAL B 1 268 ? -14.796 20.298 12.198 1.00 49.14 267 VAL B CA 1
ATOM 4143 C C . VAL B 1 268 ? -15.540 20.951 13.364 1.00 46.80 267 VAL B C 1
ATOM 4144 O O . VAL B 1 268 ? -15.362 20.488 14.469 1.00 53.58 267 VAL B O 1
ATOM 4147 N N . LEU B 1 269 ? -16.419 21.918 13.120 1.00 52.34 268 LEU B N 1
ATOM 4148 C CA . LEU B 1 269 ? -17.267 22.538 14.177 1.00 51.89 268 LEU B CA 1
ATOM 4149 C C . LEU B 1 269 ? -18.110 21.471 14.904 1.00 57.65 268 LEU B C 1
ATOM 4150 O O . LEU B 1 269 ? -17.924 21.297 16.120 1.00 56.73 268 LEU B O 1
ATOM 4155 N N . HIS B 1 270 ? -18.999 20.756 14.210 1.00 62.66 269 HIS B N 1
ATOM 4156 C CA . HIS B 1 270 ? -20.023 19.875 14.852 1.00 57.35 269 HIS B CA 1
ATOM 4157 C C . HIS B 1 270 ? -19.355 18.730 15.612 1.00 55.67 269 HIS B C 1
ATOM 4158 O O . HIS B 1 270 ? -19.727 18.512 16.781 1.00 61.86 269 HIS B O 1
ATOM 4165 N N . TYR B 1 271 ? -18.416 18.025 14.989 1.00 54.71 270 TYR B N 1
ATOM 4166 C CA . TYR B 1 271 ? -17.710 16.887 15.627 1.00 53.58 270 TYR B CA 1
ATOM 4167 C C . TYR B 1 271 ? -16.822 17.370 16.785 1.00 58.90 270 TYR B C 1
ATOM 4168 O O . TYR B 1 271 ? -16.652 16.599 17.765 1.00 55.83 270 TYR B O 1
ATOM 4177 N N . GLY B 1 272 ? -16.278 18.588 16.680 1.00 52.21 271 GLY B N 1
ATOM 4178 C CA . GLY B 1 272 ? -15.384 19.187 17.685 1.00 56.00 271 GLY B CA 1
ATOM 4179 C C . GLY B 1 272 ? -16.137 19.564 18.946 1.00 61.14 271 GLY B C 1
ATOM 4180 O O . GLY B 1 272 ? -15.587 19.303 20.045 1.00 58.80 271 GLY B O 1
ATOM 4181 N N . LEU B 1 273 ? -17.324 20.171 18.775 1.00 61.33 272 LEU B N 1
ATOM 4182 C CA . LEU B 1 273 ? -18.210 20.699 19.847 1.00 55.66 272 LEU B CA 1
ATOM 4183 C C . LEU B 1 273 ? -18.571 19.545 20.771 1.00 64.14 272 LEU B C 1
ATOM 4184 O O . LEU B 1 273 ? -18.805 19.815 21.978 1.00 63.03 272 LEU B O 1
ATOM 4188 N N . GLU B 1 274 ? -18.601 18.329 20.210 1.00 59.60 273 GLU B N 1
ATOM 4189 C CA . GLU B 1 274 ? -19.021 17.090 20.899 1.00 55.63 273 GLU B CA 1
ATOM 4190 C C . GLU B 1 274 ? -17.843 16.170 21.102 1.00 55.36 273 GLU B C 1
ATOM 4191 O O . GLU B 1 274 ? -18.104 15.011 21.386 1.00 59.69 273 GLU B O 1
ATOM 4197 N N . HIS B 1 275 ? -16.610 16.616 20.899 1.00 57.55 274 HIS B N 1
ATOM 4198 C CA . HIS B 1 275 ? -15.443 15.774 21.278 1.00 60.14 274 HIS B CA 1
ATOM 4199 C C . HIS B 1 275 ? -15.532 15.539 22.795 1.00 72.15 274 HIS B C 1
ATOM 4200 O O . HIS B 1 275 ? -15.919 16.446 23.539 1.00 70.27 274 HIS B O 1
ATOM 4207 N N . PRO B 1 276 ? -15.239 14.338 23.344 1.00 76.67 275 PRO B N 1
ATOM 4208 C CA . PRO B 1 276 ? -15.429 14.150 24.782 1.00 82.96 275 PRO B CA 1
ATOM 4209 C C . PRO B 1 276 ? -14.656 15.287 25.492 1.00 102.48 275 PRO B C 1
ATOM 4210 O O . PRO B 1 276 ? -15.317 16.236 26.053 1.00 65.07 275 PRO B O 1
ATOM 4214 N N . LYS B 1 277 ? -13.311 15.238 25.348 1.00 88.56 276 LYS B N 1
ATOM 4215 C CA . LYS B 1 277 ? -12.293 16.076 26.048 1.00 74.27 276 LYS B CA 1
ATOM 4216 C C . LYS B 1 277 ? -12.294 17.537 25.586 1.00 73.13 276 LYS B C 1
ATOM 4217 O O . LYS B 1 277 ? -12.477 18.449 26.443 1.00 77.81 276 LYS B O 1
ATOM 4223 N N . LEU B 1 278 ? -12.059 17.761 24.292 1.00 64.08 277 LEU B N 1
ATOM 4224 C CA . LEU B 1 278 ? -11.816 19.105 23.699 1.00 55.61 277 LEU B CA 1
ATOM 4225 C C . LEU B 1 278 ? -13.149 19.841 23.598 1.00 48.77 277 LEU B C 1
ATOM 4226 O O . LEU B 1 278 ? -13.157 21.067 23.526 1.00 51.96 277 LEU B O 1
ATOM 4231 N N . GLY B 1 279 ? -14.244 19.098 23.615 1.00 52.00 278 GLY B N 1
ATOM 4232 C CA . GLY B 1 279 ? -15.598 19.628 23.427 1.00 49.55 278 GLY B CA 1
ATOM 4233 C C . GLY B 1 279 ? -15.764 20.943 24.136 1.00 52.39 278 GLY B C 1
ATOM 4234 O O . GLY B 1 279 ? -16.108 21.916 23.462 1.00 49.50 278 GLY B O 1
ATOM 4235 N N . MET B 1 280 ? -15.497 20.948 25.448 1.00 66.29 279 MET B N 1
ATOM 4236 C CA . MET B 1 280 ? -15.791 22.071 26.377 1.00 70.03 279 MET B CA 1
ATOM 4237 C C . MET B 1 280 ? -14.784 23.199 26.112 1.00 68.58 279 MET B C 1
ATOM 4238 O O . MET B 1 280 ? -15.173 24.388 25.993 1.00 55.18 279 MET B O 1
ATOM 4243 N N . GLU B 1 281 ? -13.518 22.822 26.000 1.00 68.94 280 GLU B N 1
ATOM 4244 C CA . GLU B 1 281 ? -12.417 23.774 25.708 1.00 81.78 280 GLU B CA 1
ATOM 4245 C C . GLU B 1 281 ? -12.670 24.406 24.325 1.00 82.67 280 GLU B C 1
ATOM 4246 O O . GLU B 1 281 ? -12.582 25.663 24.201 1.00 70.85 280 GLU B O 1
ATOM 4252 N N . PHE B 1 282 ? -13.030 23.583 23.327 1.00 74.55 281 PHE B N 1
ATOM 4253 C CA . PHE B 1 282 ? -13.344 24.039 21.946 1.00 69.64 281 PHE B CA 1
ATOM 4254 C C . PHE B 1 282 ? -14.542 24.975 22.009 1.00 57.42 281 PHE B C 1
ATOM 4255 O O . PHE B 1 282 ? -14.459 26.112 21.542 1.00 59.41 281 PHE B O 1
ATOM 4263 N N . LYS B 1 283 ? -15.628 24.489 22.598 1.00 55.36 282 LYS B N 1
ATOM 4264 C CA . LYS B 1 283 ? -16.832 25.311 22.859 1.00 61.59 282 LYS B CA 1
ATOM 4265 C C . LYS B 1 283 ? -16.366 26.706 23.312 1.00 54.72 282 LYS B C 1
ATOM 4266 O O . LYS B 1 283 ? -16.745 27.686 22.673 1.00 47.08 282 LYS B O 1
ATOM 4272 N N . GLN B 1 284 ? -15.497 26.766 24.329 1.00 64.03 283 GLN B N 1
ATOM 4273 C CA . GLN B 1 284 ? -14.959 28.021 24.937 1.00 70.23 283 GLN B CA 1
ATOM 4274 C C . GLN B 1 284 ? -14.135 28.820 23.905 1.00 64.04 283 GLN B C 1
ATOM 4275 O O . GLN B 1 284 ? -14.399 30.054 23.770 1.00 62.49 283 GLN B O 1
ATOM 4281 N N . LEU B 1 285 ? -13.200 28.188 23.179 1.00 60.11 284 LEU B N 1
ATOM 4282 C CA . LEU B 1 285 ? -12.448 28.872 22.080 1.00 57.13 284 LEU B CA 1
ATOM 4283 C C . LEU B 1 285 ? -13.425 29.640 21.196 1.00 55.50 284 LEU B C 1
ATOM 4284 O O . LEU B 1 285 ? -13.115 30.787 20.854 1.00 60.43 284 LEU B O 1
ATOM 4289 N N . ILE B 1 286 ? -14.561 29.042 20.818 1.00 62.17 285 ILE B N 1
ATOM 4290 C CA . ILE B 1 286 ? -15.522 29.721 19.880 1.00 66.31 285 ILE B CA 1
ATOM 4291 C C . ILE B 1 286 ? -16.109 30.978 20.542 1.00 65.53 285 ILE B C 1
ATOM 4292 O O . ILE B 1 286 ? -16.134 32.005 19.871 1.00 55.22 285 ILE B O 1
ATOM 4297 N N . LEU B 1 287 ? -16.590 30.873 21.792 1.00 77.51 286 LEU B N 1
ATOM 4298 C CA . LEU B 1 287 ? -17.159 32.009 22.580 1.00 75.84 286 LEU B CA 1
ATOM 4299 C C . LEU B 1 287 ? -16.123 33.142 22.635 1.00 65.72 286 LEU B C 1
ATOM 4300 O O . LEU B 1 287 ? -16.499 34.322 22.449 1.00 60.91 286 LEU B O 1
ATOM 4304 N N . GLU B 1 288 ? -14.847 32.805 22.807 1.00 62.89 287 GLU B N 1
ATOM 4305 C CA . GLU B 1 288 ? -13.762 33.815 22.937 1.00 64.89 287 GLU B CA 1
ATOM 4306 C C . GLU B 1 288 ? -13.504 34.556 21.597 1.00 65.91 287 GLU B C 1
ATOM 4307 O O . GLU B 1 288 ? -12.452 35.211 21.534 1.00 63.86 287 GLU B O 1
ATOM 4313 N N . LEU B 1 289 ? -14.421 34.557 20.600 1.00 66.42 288 LEU B N 1
ATOM 4314 C CA . LEU B 1 289 ? -14.166 35.035 19.198 1.00 63.85 288 LEU B CA 1
ATOM 4315 C C . LEU B 1 289 ? -15.043 36.230 18.809 1.00 69.12 288 LEU B C 1
ATOM 4316 O O . LEU B 1 289 ? -14.477 37.276 18.429 1.00 63.47 288 LEU B O 1
ATOM 4320 N N . LYS B 1 290 ? -16.365 36.036 18.760 1.00 86.23 289 LYS B N 1
ATOM 4321 C CA . LYS B 1 290 ? -17.305 36.922 18.014 1.00 89.88 289 LYS B CA 1
ATOM 4322 C C . LYS B 1 290 ? -17.246 38.334 18.600 1.00 87.16 289 LYS B C 1
ATOM 4323 O O . LYS B 1 290 ? -17.000 38.334 19.791 1.00 80.36 289 LYS B O 1
#

InterPro domains:
  IPR005771 UTP--glucose-1-phosphate uridylyltransferase, bacterial/archaeal-type [PTHR43197] (1-289)
  IPR005771 UTP--glucose-1-phosphate uridylyltransferase, bacterial/archaeal-type [TIGR01099] (2-267)
  IPR005771 UTP--glucose-1-phosphate uridylyltransferase, bacterial/archaeal-type [cd02541] (3-274)
  IPR005835 Nucleotidyl transferase domain [PF00483] (5-268)
  IPR029044 Nucleotide-diphospho-sugar transferases [G3DSA:3.90.550.10] (1-290)
  IPR029044 Nucleotide-diphospho-sugar transferases [SSF53448] (3-281)

Sequence (570 aa):
MIKKAVLPVAGLGTRFLPASKSIPKEMVTVVDRPAIEYVVREAVEAGIEQIILVTHSSKASIENYFDRNFELETTLEQKKKFDLLAEITQIVPEHVSVISVRQPQPLGLGHAVLCAKSVVGEDDFAVLLPDVLVKDGSGQNDLSRMISRYNSSQAAQIMVEAVPDHLVDQYGIVDVAQSPNEGESIAMQGIVEKPPVGAAPSNLSVVGRYVLPAKIMQLLENTPEIQLTDAIAMLQDTDTVEAYRMQGQTFDCGSKLGYLKAVLHYGLEHPKLGMEFKQLILELKMIKKAVLPVAGLGTRFLPASKSIPKEMVTVVDRPAIEYVVREAVEAGIEQIILVTHSSKASIENYFDRNFELETTLEQKKKFDLLAEITQIVPEHVSVISVRQPQPLGLGHAVLCAKSVVGEDDFAVLLPDVLVKDGSGQNDLSRMISRYNSSQAAQIMVEAVPDHLVDQYGIVDVAQSPNEGESIAMQGIVEKPPVGAAPSNLSVVGRYVLPAKIMQLLENTPEIQLTDAIAMLQDTDTVEAYRMQGQTFDCGSKLGYLKAVLHYGLEHPKLGMEFKQLILELK

Nearest PDB structures (foldseek):
  6ikx-assembly1_A  TM=1.004E+00  e=1.827E-61  Acinetobacter baumannii
  6ikz-assembly1_A  TM=1.001E+00  e=4.062E-57  Acinetobacter baumannii
  6knj-assembly1_A  TM=9.995E-01  e=4.809E-56  Acinetobacter baumannii
  6mnu-assembly1_A  TM=9.803E-01  e=5.789E-41  Yersinia pestis
  5j49-assembly1_A  TM=9.396E-01  e=6.825E-36  Paraburkholderia xenovorans LB400

Foldseek 3Di:
DAAAEEAEQADQLVQVPPQSPQAGLQQRDQQHGGLVLLLVVLCVLLPHAEYEYAYHPSHVVVVVQQPDDPVVLVVCVVVPVVVVSVCSVPSDDPRHHYHYFYLPDPLDDLSSVLRCLVVCDQHWYKYAHSLKHWDAPPSRFLLNLQVVVCVVFVAKEFEWEQDDLQCQLCAFAWQDPADDDASDKGFTQATDHRDPSVDGNHRIGGRGMITGGSQLNVLQVVQPSRDSRVSVNVVVVPGTHMYHYHPTDMARSSHVVSSVVSSLVVQCVPVPRNVVSVVVVVVVD/DAAAEEAEQADQQCLVPPQSPQARLQQRDQQHGGLVLLQVVLCVLQHYQEYEYQHHPRHVVVVVQQPDDVVVLVVCVVVPPVVVNVVRPPSDPPRRHYHYFYLPDCLDPLSSVLSCLVPCPQPWYKYAHSLKRWDDPPSQFLLNLQVVVCVVQVAKEFEWEFDPLQCLQPAWAFQDPDDDDASDKDFTQFTDGRDDSPPGNGRIGRRGMITGGSCLSVLQVPFVSTDSRRSVNVVSVPGTHMYHYHPTDMARSSHPVSSVVSSVPVQCVDPPNNVVVVVVVVVDD

B-factor: mean 56.84, std 15.95, range [30.57, 185.02]

Radius of gyration: 26.51 Å; Cα contacts (8 Å, |Δi|>4): 1169; chains: 2; bounding box: 76×61×62 Å

Secondary structure (DSSP, 8-state):
---EEEEE------SSTTTTSSS-GGG-EETTEEHHHHHHHHHHTTT--EEEEEE-TT-HHHHHHTS--HHHHHHHHHTT-HHHHHHTT-SS-TT-EEEEEE-SS---HHHHHHHTHHHHTT--EEEE-TTEEEE--SSS-HHHHHHHHHHHH--EEEEEEE--GGGGGGSEEEE-SSPPPTTEEEE--EEEES--TT--S-SEEEEEEEEE-TTHHHHHTT-----HHHHHHHHTTTS-EEEEE-SSEEEETTSHHHHHHHHHHHHHT-TTTHHHHHHHHHTT-/---EEEEE-----STTTTTTSSS-GGG-EETTEEHHHHHHHHHHTTT--EEEEEE-TT-HHHHHHTS--HHHHHHHHTTT-HHHHHHHH-SS-TT-EEEEEE--S---HHHHHHHTHHHHTT--EEEE-TTEEEE-SSSS-HHHHHHHHHHHH--EEEEEEE--GGGGGGSEEEE-SSPPPTT-EEE-SEEEES--TTS-S-SEEEEEEEEE-TTHHHHHTS-----HHHHHHHHHTTS-EEEEE-SSEEEETTSHHHHHHHHHHHHHT-TTHHHHHHHHHHTT-

Solvent-accessible surface area: 24286 Å² total; per-residue (Å²): 164,8,78,36,0,0,0,18,0,8,35,33,6,42,120,7,0,0,1,7,8,23,8,9,42,4,0,1,0,0,1,0,44,0,2,0,16,24,0,5,95,13,0,26,120,15,33,0,67,42,0,0,0,0,0,28,79,69,4,57,18,0,55,77,2,29,92,146,50,173,79,6,16,39,35,0,83,140,110,154,75,117,92,45,27,49,62,8,34,127,48,24,44,176,110,12,54,42,54,53,38,129,15,107,110,98,58,40,50,0,30,4,0,37,25,0,76,95,36,0,42,147,59,40,0,0,0,0,36,5,38,18,1,22,37,37,79,66,77,82,21,4,0,21,57,0,10,62,92,5,38,97,36,116,4,3,0,2,0,0,36,45,16,82,110,139,22,3,57,110,79,11,0,0,49,9,94,134,49,8,100,104,25,93,20,45,53,2,107,23,37,65,111,118,1,88,77,82,71,34,49,24,51,0,2,34,13,3,0,14,0,0,20,15,74,0,2,90,37,2,83,100,14,154,171,51,90,8,49,48,0,4,52,50,1,61,120,112,48,72,0,13,0,1,54,5,45,20,67,28,3,53,7,6,41,41,56,14,2,6,64,0,10,2,50,26,0,50,103,25,126,173,15,6,139,96,2,81,100,23,8,73,101,42,162,184,6,90,37,0,0,0,20,1,8,35,35,16,9,120,1,2,16,0,9,13,26,6,10,32,3,1,1,0,0,2,1,25,0,1,0,14,19,0,1,89,10,0,31,127,12,37,2,68,44,0,0,0,0,1,27,74,68,4,60,17,0,53,75,0,29,90,152,50,163,75,3,16,34,34,1,86,154,72,76,26,122,116,42,23,58,61,1,35,142,37,27,60,169,123,10,50,40,56,55,41,142,17,106,109,104,51,40,49,0,30,1,0,30,27,0,76,105,39,0,42,141,57,37,0,0,0,0,38,4,36,21,1,18,30,42,86,56,79,77,20,0,0,26,62,0,14,65,95,4,54,99,42,118,2,3,0,0,0,0,46,44,17,76,110,123,64,2,60,100,84,12,0,0,52,10,112,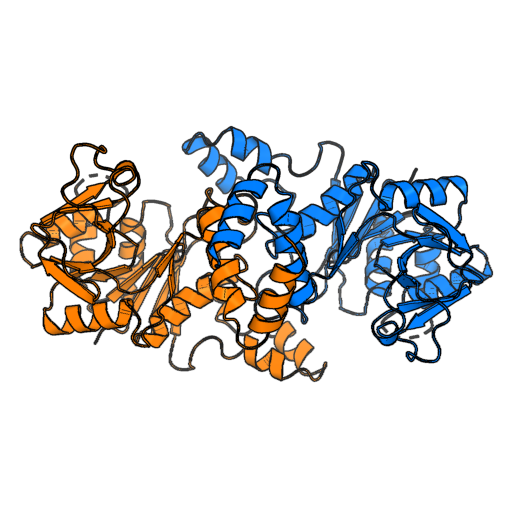140,56,6,103,118,21,102,17,49,56,1,110,18,26,61,87,130,2,87,83,79,70,33,46,23,49,0,2,30,14,2,0,13,0,0,20,14,85,0,1,86,33,0,95,103,31,143,163,32,91,7,30,35,0,1,46,47,1,45,121,101,48,78,0,11,0,2,52,6,48,14,65,25,3,55,10,1,38,55,55,14,0,0,57,0,10,2,42,31,0,44,113,30,115,151,11,3,152,80,6,88,86,24,12,79,119,41,131